Protein AF-A0A966BZR9-F1 (afdb_monomer_lite)

pLDDT: mean 93.59, std 5.12, range [43.09, 98.56]

Sequence (406 aa):
MFLTDWMAITSVLLLAAAILPGTLVFLMLTNKLAVSEGGARYIYGNAFWVGIASLALALYTLILAIGEGPSHYFSVPFVVSVVLYGAVLVWGFFMHTKLMFQPVRKPRYLDTAQALKRFGGDEEVVGVIDAAGKPWAYIARLSRRPHVVYQPEGKNPFIMTHCILAHSSMAFAMDDRFNQPDITITAALANNMVFYDKNTQCSVIQMHNRSLDKSMPLTTLPTVTMSLAAWAKLYPDSKVWYRDISWRDVFYLKMLARADVIDPKSSVIVYPLQNGLDERLGMKSNVMGVKIGDSSMTYPASLFTDHDIRVINDAVDDVPIALVSASGGDFVQVYDRRVDGRTLTLEIADQGNLRDAETGSTWSITGMATAGELAGRQLEAVPHYNKIFWYVWSDFNPGSPIYSGE

Secondary structure (DSSP, 8-state):
--HHHHHHHHHHHHHHHHHGGGBHHHHHHTHHHHHSHHHHHIIIIIHHHHHHHHHHHHHHHHHHHHHH-HHHHSSHHHHHHHHHHHHHHHHHHHHBHHHHT--BSS-EEEEHHHHHHHH-TT-EEEEEE-TTS-EEEEEHHHHTTTSEEEE-SSSS-EEEEEETTTTEEEEEE--GGGSS--EEEEEEETTEEEEEETTTTEEEEGGGTEETTSS-B--EEPEEEEEHHHHHHH-TT-EEEE-PPPHHHHHHHHHHHHTTTT-TT----SS--SS---TTS-TT-EEEEEEETTEEEEEEGGGSSSSSEEEEEEEETTEEEEEEEETTTTEEEEEE-EETTEE--EEE-GGG-EEETTT--EE-TTSBEEESTTTT-BPEEPPEEEEEEHHHHHHHSTT--B----

Radius of gyration: 25.07 Å; chains: 1; bounding box: 65×44×78 Å

Structure (mmCIF, N/CA/C/O backbone):
data_AF-A0A966BZR9-F1
#
_entry.id   AF-A0A966BZR9-F1
#
loop_
_atom_site.group_PDB
_atom_site.id
_atom_site.type_symbol
_atom_site.label_atom_id
_atom_site.label_alt_id
_atom_site.label_comp_id
_atom_site.label_asym_id
_atom_site.label_entity_id
_atom_site.label_seq_id
_atom_site.pdbx_PDB_ins_code
_atom_site.Cartn_x
_atom_site.Cartn_y
_atom_site.Cartn_z
_atom_site.occupancy
_atom_site.B_iso_or_equiv
_atom_site.auth_seq_id
_atom_site.auth_comp_id
_atom_site.auth_asym_id
_atom_site.auth_atom_id
_atom_site.pdbx_PDB_model_num
ATOM 1 N N . MET A 1 1 ? 26.523 8.763 -43.720 1.00 73.69 1 MET A N 1
ATOM 2 C CA . MET A 1 1 ? 25.935 7.928 -42.658 1.00 73.69 1 MET A CA 1
ATOM 3 C C . MET A 1 1 ? 25.657 6.569 -43.260 1.00 73.69 1 MET A C 1
ATOM 5 O O . MET A 1 1 ? 25.029 6.516 -44.314 1.00 73.69 1 MET A O 1
ATOM 9 N N . PHE A 1 2 ? 26.223 5.522 -42.675 1.00 91.88 2 PHE A N 1
ATOM 10 C CA . PHE A 1 2 ? 26.148 4.148 -43.165 1.00 91.88 2 PHE A CA 1
ATOM 11 C C . PHE A 1 2 ? 24.837 3.475 -42.741 1.00 91.88 2 PHE A C 1
ATOM 13 O O . PHE A 1 2 ? 24.116 3.974 -41.877 1.00 91.88 2 PHE A O 1
ATOM 20 N N . LEU A 1 3 ? 24.525 2.320 -43.332 1.00 93.00 3 LEU A N 1
ATOM 21 C CA . LEU A 1 3 ? 23.393 1.501 -42.891 1.00 93.00 3 LEU A CA 1
ATOM 22 C C . LEU A 1 3 ? 23.564 1.064 -41.423 1.00 93.00 3 LEU A C 1
ATOM 24 O O . LEU A 1 3 ? 22.616 1.138 -40.642 1.00 93.00 3 LEU A O 1
ATOM 28 N N . THR A 1 4 ? 24.789 0.700 -41.032 1.00 93.75 4 THR A N 1
ATOM 29 C CA . THR A 1 4 ? 25.166 0.345 -39.654 1.00 93.75 4 THR A CA 1
ATOM 30 C C . THR A 1 4 ? 24.901 1.474 -38.655 1.00 93.75 4 THR A C 1
ATOM 32 O O . THR A 1 4 ? 24.456 1.204 -37.542 1.00 93.75 4 THR A O 1
ATOM 35 N N . ASP A 1 5 ? 25.081 2.737 -39.056 1.00 94.81 5 ASP A N 1
ATOM 36 C CA . ASP A 1 5 ? 24.771 3.900 -38.215 1.00 94.81 5 ASP A CA 1
ATOM 37 C C . ASP A 1 5 ? 23.272 3.960 -37.891 1.00 94.81 5 ASP A C 1
ATOM 39 O O . ASP A 1 5 ? 22.878 4.084 -36.731 1.00 94.81 5 ASP A O 1
ATOM 43 N N . TRP A 1 6 ? 22.418 3.830 -38.911 1.00 97.50 6 TRP A N 1
ATOM 44 C CA . TRP A 1 6 ? 20.964 3.855 -38.741 1.00 97.50 6 TRP A CA 1
ATOM 45 C C . TRP A 1 6 ? 20.455 2.679 -37.910 1.00 97.50 6 TRP A C 1
ATOM 47 O O . TRP A 1 6 ? 19.565 2.852 -37.074 1.00 97.50 6 TRP A O 1
ATOM 57 N N . MET A 1 7 ? 21.024 1.491 -38.106 1.00 97.62 7 MET A N 1
ATOM 58 C CA . MET A 1 7 ? 20.670 0.308 -37.324 1.00 97.62 7 MET A CA 1
ATOM 59 C C . MET A 1 7 ? 21.081 0.459 -35.853 1.00 97.62 7 MET A C 1
ATOM 61 O O . MET A 1 7 ? 20.290 0.136 -34.965 1.00 97.62 7 MET A O 1
ATOM 65 N N . ALA A 1 8 ? 22.262 1.029 -35.581 1.00 97.31 8 ALA A N 1
ATOM 66 C CA . ALA A 1 8 ? 22.723 1.297 -34.222 1.00 97.31 8 ALA A CA 1
ATOM 67 C C . ALA A 1 8 ? 21.814 2.320 -33.523 1.00 97.31 8 ALA A C 1
ATOM 69 O O . ALA A 1 8 ? 21.329 2.048 -32.423 1.00 97.31 8 ALA A O 1
ATOM 70 N N . ILE A 1 9 ? 21.481 3.430 -34.190 1.00 98.12 9 ILE A N 1
ATOM 71 C CA . ILE A 1 9 ? 20.526 4.428 -33.679 1.00 98.12 9 ILE A CA 1
ATOM 72 C C . ILE A 1 9 ? 19.174 3.767 -33.382 1.00 98.12 9 ILE A C 1
ATOM 74 O O . ILE A 1 9 ? 18.611 3.945 -32.303 1.00 98.12 9 ILE A O 1
ATOM 78 N N . THR A 1 10 ? 18.671 2.953 -34.311 1.00 98.31 10 THR A N 1
ATOM 79 C CA . THR A 1 10 ? 17.388 2.255 -34.152 1.00 98.31 10 THR A CA 1
ATOM 80 C C . THR A 1 10 ? 17.406 1.309 -32.954 1.00 98.31 10 THR A C 1
ATOM 82 O O . THR A 1 10 ? 16.451 1.298 -32.180 1.00 98.31 10 THR A O 1
ATOM 85 N N . SER A 1 11 ? 18.498 0.568 -32.730 1.00 98.44 11 SER A N 1
ATOM 86 C CA . SER A 1 11 ? 18.617 -0.280 -31.536 1.00 98.44 11 SER A CA 1
ATOM 87 C C . SER A 1 11 ? 18.575 0.533 -30.240 1.00 98.44 11 SER A C 1
ATOM 89 O O . SER A 1 11 ? 17.907 0.131 -29.295 1.00 98.44 11 SER A O 1
ATOM 91 N N . VAL A 1 12 ? 19.193 1.717 -30.195 1.00 98.56 12 VAL A N 1
ATOM 92 C CA . VAL A 1 12 ? 19.136 2.586 -29.009 1.00 98.56 12 VAL A CA 1
ATOM 93 C C . VAL A 1 12 ? 17.712 3.071 -28.759 1.00 98.56 12 VAL A C 1
ATOM 95 O O . VAL A 1 12 ? 17.255 3.057 -27.618 1.00 98.56 12 VAL A O 1
ATOM 98 N N . LEU A 1 13 ? 16.992 3.470 -29.809 1.00 98.44 13 LEU A N 1
ATOM 99 C CA . LEU A 1 13 ? 15.605 3.922 -29.691 1.00 98.44 13 LEU A CA 1
ATOM 100 C C . LEU A 1 13 ? 14.680 2.801 -29.201 1.00 98.44 13 LEU A C 1
ATOM 102 O O . LEU A 1 13 ? 13.853 3.036 -28.320 1.00 98.44 13 LEU A O 1
ATOM 106 N N . LEU A 1 14 ? 14.852 1.578 -29.712 1.00 98.44 14 LEU A N 1
ATOM 107 C CA . LEU A 1 14 ? 14.110 0.408 -29.236 1.00 98.44 14 LEU A CA 1
ATOM 108 C C . LEU A 1 14 ? 14.440 0.095 -27.772 1.00 98.44 14 LEU A C 1
ATOM 110 O O . LEU A 1 14 ? 13.527 -0.128 -26.976 1.00 98.44 14 LEU A O 1
ATOM 114 N N . LEU A 1 15 ? 15.718 0.146 -27.383 1.00 98.50 15 LEU A N 1
ATOM 115 C CA . LEU A 1 15 ? 16.114 -0.035 -25.988 1.00 98.50 15 LEU A CA 1
ATOM 116 C C . LEU A 1 15 ? 15.484 1.026 -25.080 1.00 98.50 15 LEU A C 1
ATOM 118 O O . LEU A 1 15 ? 14.970 0.707 -24.007 1.00 98.50 15 LEU A O 1
ATOM 122 N N . ALA A 1 16 ? 15.517 2.288 -25.505 1.00 98.00 16 ALA A N 1
ATOM 123 C CA . ALA A 1 16 ? 14.932 3.396 -24.767 1.00 98.00 16 ALA A CA 1
ATOM 124 C C . ALA A 1 16 ? 13.419 3.196 -24.587 1.00 98.00 16 ALA A C 1
ATOM 126 O O . ALA A 1 16 ? 12.921 3.331 -23.470 1.00 98.00 16 ALA A O 1
ATOM 127 N N . ALA A 1 17 ? 12.708 2.785 -25.641 1.00 97.31 17 ALA A N 1
ATOM 128 C CA . ALA A 1 17 ? 11.284 2.460 -25.590 1.00 97.31 17 ALA A CA 1
ATOM 129 C C . ALA A 1 17 ? 10.967 1.244 -24.698 1.00 97.31 17 ALA A C 1
ATOM 131 O O . ALA A 1 17 ? 9.864 1.157 -24.156 1.00 97.31 17 ALA A O 1
ATOM 132 N N . ALA A 1 18 ? 11.915 0.319 -24.533 1.00 97.25 18 ALA A N 1
ATOM 133 C CA . ALA A 1 18 ? 11.782 -0.840 -23.656 1.00 97.25 18 ALA A CA 1
ATOM 134 C C . ALA A 1 18 ? 12.046 -0.512 -22.175 1.00 97.25 18 ALA A C 1
ATOM 136 O O . ALA A 1 18 ? 11.388 -1.056 -21.294 1.00 97.25 18 ALA A O 1
ATOM 137 N N . ILE A 1 19 ? 13.018 0.356 -21.879 1.00 96.81 19 ILE A N 1
ATOM 138 C CA . ILE A 1 19 ? 13.503 0.569 -20.507 1.00 96.81 19 ILE A CA 1
ATOM 139 C C . ILE A 1 19 ? 12.925 1.830 -19.876 1.00 96.81 19 ILE A C 1
ATOM 141 O O . ILE A 1 19 ? 12.446 1.775 -18.743 1.00 96.81 19 ILE A O 1
ATOM 145 N N . LEU A 1 20 ? 12.993 2.969 -20.572 1.00 95.88 20 LEU A N 1
ATOM 146 C CA . LEU A 1 20 ? 12.706 4.273 -19.972 1.00 95.88 20 LEU A CA 1
ATOM 147 C C . LEU A 1 20 ? 11.290 4.368 -19.392 1.00 95.88 20 LEU A C 1
ATOM 149 O O . LEU A 1 20 ? 11.193 4.831 -18.254 1.00 95.88 20 LEU A O 1
ATOM 153 N N . PRO A 1 21 ? 10.224 3.864 -20.052 1.00 95.12 21 PRO A N 1
ATOM 154 C CA . PRO A 1 21 ? 8.865 3.929 -19.512 1.00 95.12 21 PRO A CA 1
ATOM 155 C C . PRO A 1 21 ? 8.686 3.278 -18.133 1.00 95.12 21 PRO A C 1
ATOM 157 O O . PRO A 1 21 ? 7.808 3.690 -17.386 1.00 95.12 21 PRO A O 1
ATOM 160 N N . GLY A 1 22 ? 9.516 2.293 -17.769 1.00 93.31 22 GLY A N 1
ATOM 161 C CA . GLY A 1 22 ? 9.487 1.636 -16.456 1.00 93.31 22 GLY A CA 1
ATOM 162 C C . GLY A 1 22 ? 10.409 2.259 -15.402 1.00 93.31 22 GLY A C 1
ATOM 163 O O . GLY A 1 22 ? 10.559 1.703 -14.309 1.00 93.31 22 GLY A O 1
ATOM 164 N N . THR A 1 23 ? 11.067 3.381 -15.712 1.00 94.56 23 THR A N 1
ATOM 165 C CA . THR A 1 23 ? 11.974 4.074 -14.784 1.00 94.56 23 THR A CA 1
ATOM 166 C C . THR A 1 23 ? 11.269 5.159 -13.986 1.00 94.56 23 THR A C 1
ATOM 168 O O . THR A 1 23 ? 10.397 5.852 -14.501 1.00 94.56 23 THR A O 1
ATOM 171 N N . LEU A 1 24 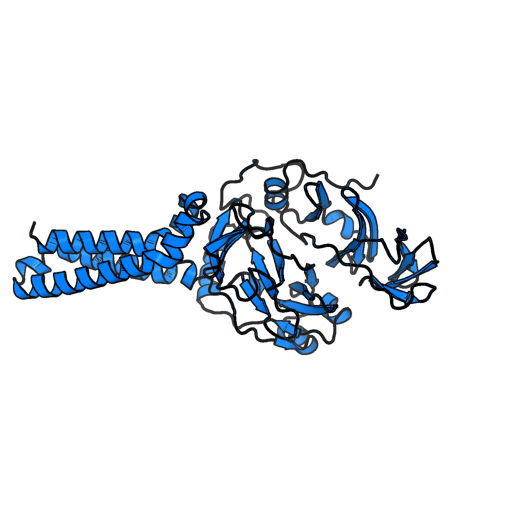? 11.665 5.327 -12.722 1.00 89.50 24 LEU A N 1
ATOM 172 C CA . LEU A 1 24 ? 10.970 6.187 -11.760 1.00 89.50 24 LEU A CA 1
ATOM 173 C C . LEU A 1 24 ? 10.705 7.612 -12.281 1.00 89.50 24 LEU A C 1
ATOM 175 O O . LEU A 1 24 ? 9.591 8.106 -12.155 1.00 89.50 24 LEU A O 1
ATOM 179 N N . VAL A 1 25 ? 11.694 8.249 -12.918 1.00 86.50 25 VAL A N 1
ATOM 180 C CA . VAL A 1 25 ? 11.558 9.615 -13.462 1.00 86.50 25 VAL A CA 1
ATOM 181 C C . VAL A 1 25 ? 10.505 9.680 -14.571 1.00 86.50 25 VAL A C 1
ATOM 183 O O . VAL A 1 25 ? 9.658 10.569 -14.574 1.00 86.50 25 VAL A O 1
ATOM 186 N N . PHE A 1 26 ? 10.515 8.721 -15.495 1.00 90.50 26 PHE A N 1
ATOM 187 C CA . PHE A 1 26 ? 9.533 8.671 -16.579 1.00 90.50 26 PHE A CA 1
ATOM 188 C C . PHE A 1 26 ? 8.139 8.338 -16.061 1.00 90.50 26 PHE A C 1
ATOM 190 O O . PHE A 1 26 ? 7.163 8.907 -16.542 1.00 90.50 26 PHE A O 1
ATOM 197 N N . LEU A 1 27 ? 8.033 7.469 -15.058 1.00 89.75 27 LEU A N 1
ATOM 198 C CA . LEU A 1 27 ? 6.763 7.129 -14.423 1.00 89.75 27 LEU A CA 1
ATOM 199 C C . LEU A 1 27 ? 6.139 8.329 -13.711 1.00 89.75 27 LEU A C 1
ATOM 201 O O . LEU A 1 27 ? 4.923 8.473 -13.742 1.00 89.75 27 LEU A O 1
ATOM 205 N N . MET A 1 28 ? 6.942 9.224 -13.130 1.00 86.00 28 MET A N 1
ATOM 206 C CA . MET A 1 28 ? 6.432 10.483 -12.573 1.00 86.00 28 MET A CA 1
ATOM 207 C C . MET A 1 28 ? 5.795 11.365 -13.655 1.00 86.00 28 MET A C 1
ATOM 209 O O . MET A 1 28 ? 4.711 11.905 -13.442 1.00 86.00 28 MET A O 1
ATOM 213 N N . LEU A 1 29 ? 6.425 11.452 -14.831 1.00 87.56 29 LEU A N 1
ATOM 214 C CA . LEU A 1 29 ? 5.946 12.250 -15.967 1.00 87.56 29 LEU A CA 1
ATOM 215 C C . LEU A 1 29 ? 4.766 11.605 -16.710 1.00 87.56 29 LEU A C 1
ATOM 217 O O . LEU A 1 29 ? 3.921 12.300 -17.264 1.00 87.56 29 LEU A O 1
ATOM 221 N N . THR A 1 30 ? 4.708 10.273 -16.731 1.00 88.94 30 THR A N 1
ATOM 222 C CA . THR A 1 30 ? 3.741 9.484 -17.512 1.00 88.94 30 THR A CA 1
ATOM 223 C C . THR A 1 30 ? 2.781 8.691 -16.628 1.00 88.94 30 THR A C 1
ATOM 225 O O . THR A 1 30 ? 2.202 7.703 -17.078 1.00 88.94 30 THR A O 1
ATOM 228 N N . ASN A 1 31 ? 2.581 9.123 -15.378 1.00 87.44 31 ASN A N 1
ATOM 229 C CA . ASN A 1 31 ? 1.860 8.360 -14.355 1.00 87.44 31 ASN A CA 1
ATOM 230 C C . ASN A 1 31 ? 0.500 7.831 -14.845 1.00 87.44 31 ASN A C 1
ATOM 232 O O . ASN A 1 31 ? 0.255 6.637 -14.732 1.00 87.44 31 ASN A O 1
ATOM 236 N N . LYS A 1 32 ? -0.324 8.656 -15.506 1.00 88.19 32 LYS A N 1
ATOM 237 C CA . LYS A 1 32 ? -1.636 8.271 -16.054 1.00 88.19 32 LYS A CA 1
ATOM 238 C C . LYS A 1 32 ? -1.541 7.129 -17.068 1.00 88.19 32 LYS A C 1
ATOM 240 O O . LYS A 1 32 ? -2.373 6.227 -17.058 1.00 88.19 32 LYS A O 1
ATOM 245 N N . LEU A 1 33 ? -0.517 7.144 -17.923 1.00 89.56 33 LEU A N 1
ATOM 246 C CA . LEU A 1 33 ? -0.269 6.059 -18.873 1.00 89.56 33 LEU A CA 1
ATOM 247 C C . LEU A 1 33 ? 0.217 4.814 -18.135 1.00 89.56 33 LEU A C 1
ATOM 249 O O . LEU A 1 33 ? -0.309 3.731 -18.364 1.00 89.56 33 LEU A O 1
ATOM 253 N N . ALA A 1 34 ? 1.168 4.966 -17.216 1.00 87.69 34 ALA A N 1
ATOM 254 C CA . ALA A 1 34 ? 1.756 3.854 -16.480 1.00 87.69 34 ALA A CA 1
ATOM 255 C C . ALA A 1 34 ? 0.762 3.111 -15.573 1.00 87.69 34 ALA A C 1
ATOM 257 O O . ALA A 1 34 ? 0.911 1.907 -15.372 1.00 87.69 34 ALA A O 1
ATOM 258 N N . VAL A 1 35 ? -0.243 3.810 -15.034 1.00 88.38 35 VAL A N 1
ATOM 259 C CA . VAL A 1 35 ? -1.307 3.196 -14.223 1.00 88.38 35 VAL A CA 1
ATOM 260 C C . VAL A 1 35 ? -2.421 2.591 -15.074 1.00 88.38 35 VAL A C 1
ATOM 262 O O . VAL A 1 35 ? -3.107 1.690 -14.601 1.00 88.38 35 VAL A O 1
ATOM 265 N N . SER A 1 36 ? -2.595 3.029 -16.326 1.00 90.25 36 SER A N 1
ATOM 266 C CA . SER A 1 36 ? -3.554 2.403 -17.242 1.00 90.25 36 SER A CA 1
ATOM 267 C C . SER A 1 36 ? -3.176 0.946 -17.523 1.00 90.25 36 SER A C 1
ATOM 269 O O . SER A 1 36 ? -1.995 0.604 -17.571 1.00 90.25 36 SER A O 1
ATOM 271 N N . GLU A 1 37 ? -4.162 0.083 -17.765 1.00 86.50 37 GLU A N 1
ATOM 272 C CA . GLU A 1 37 ? -3.902 -1.331 -18.071 1.00 86.50 37 GLU A CA 1
ATOM 273 C C . GLU A 1 37 ? -3.033 -1.504 -19.317 1.00 86.50 37 GLU A C 1
ATOM 275 O O . GLU A 1 37 ? -2.110 -2.314 -19.322 1.00 86.50 37 GLU A O 1
ATOM 280 N N . GLY A 1 38 ? -3.293 -0.719 -20.368 1.00 90.50 38 GLY A N 1
ATOM 281 C CA . GLY A 1 38 ? -2.516 -0.763 -21.605 1.00 90.50 38 GLY A CA 1
ATOM 282 C C . GLY A 1 38 ? -1.058 -0.359 -21.388 1.00 90.50 38 GLY A C 1
ATOM 283 O O . GLY A 1 38 ? -0.150 -1.057 -21.842 1.00 90.50 38 GLY A O 1
ATOM 284 N N . GLY A 1 39 ? -0.823 0.730 -20.650 1.00 92.62 39 GLY A N 1
ATOM 285 C CA . GLY A 1 39 ? 0.531 1.175 -20.332 1.00 92.62 39 GLY A CA 1
ATOM 286 C C . GLY A 1 39 ? 1.259 0.210 -19.399 1.00 92.62 39 GLY A C 1
ATOM 287 O O . GLY A 1 39 ? 2.393 -0.163 -19.690 1.00 92.62 39 GLY A O 1
ATOM 288 N N . ALA A 1 40 ? 0.606 -0.283 -18.344 1.00 92.00 40 ALA A N 1
ATOM 289 C CA . ALA A 1 40 ? 1.186 -1.283 -17.450 1.00 92.00 40 ALA A CA 1
ATOM 290 C C . ALA A 1 40 ? 1.507 -2.597 -18.186 1.00 92.00 40 ALA A C 1
ATOM 292 O O . ALA A 1 40 ? 2.609 -3.129 -18.044 1.00 92.00 40 ALA A O 1
ATOM 293 N N . ARG A 1 41 ? 0.600 -3.088 -19.044 1.00 92.88 41 ARG A N 1
ATOM 294 C CA . ARG A 1 41 ? 0.816 -4.285 -19.877 1.00 92.88 41 ARG A CA 1
ATOM 295 C C . ARG A 1 41 ? 1.979 -4.094 -20.848 1.00 92.88 41 ARG A C 1
ATOM 297 O O . ARG A 1 41 ? 2.769 -5.018 -21.049 1.00 92.88 41 ARG A O 1
ATOM 304 N N . TYR A 1 42 ? 2.125 -2.900 -21.426 1.00 95.00 42 TYR A N 1
ATOM 305 C CA . TYR A 1 42 ? 3.295 -2.583 -22.237 1.00 95.00 42 TYR A CA 1
ATOM 306 C C . TYR A 1 42 ? 4.574 -2.618 -21.393 1.00 95.00 42 TYR A C 1
ATOM 308 O O . TYR A 1 42 ? 5.464 -3.408 -21.691 1.00 95.00 42 TYR A O 1
ATOM 316 N N . ILE A 1 43 ? 4.651 -1.836 -20.313 1.00 93.94 43 ILE A N 1
ATOM 317 C CA . ILE A 1 43 ? 5.863 -1.679 -19.491 1.00 93.94 43 ILE A CA 1
ATOM 318 C C . ILE A 1 43 ? 6.308 -3.011 -18.865 1.00 93.94 43 ILE A C 1
ATOM 320 O O . ILE A 1 43 ? 7.494 -3.338 -18.872 1.00 93.94 43 ILE A O 1
ATOM 324 N N . TYR A 1 44 ? 5.375 -3.793 -18.318 1.00 90.50 44 TYR A N 1
ATOM 325 C CA . TYR A 1 44 ? 5.688 -4.994 -17.531 1.00 90.50 44 TYR A CA 1
ATOM 326 C C . TYR A 1 44 ? 5.499 -6.315 -18.282 1.00 90.50 44 TYR A C 1
ATOM 328 O O . TYR A 1 44 ? 5.832 -7.367 -17.730 1.00 90.50 44 TYR A O 1
ATOM 336 N N . GLY A 1 45 ? 5.022 -6.257 -19.527 1.00 89.44 45 GLY A N 1
ATOM 337 C CA . GLY A 1 45 ? 4.888 -7.392 -20.438 1.00 89.44 45 GLY A CA 1
ATOM 338 C C . GLY A 1 45 ? 5.656 -7.170 -21.742 1.00 89.44 45 GLY A C 1
ATOM 339 O O . GLY A 1 45 ? 6.731 -7.737 -21.936 1.00 89.44 45 GLY A O 1
ATOM 340 N N . ASN A 1 46 ? 5.122 -6.336 -22.637 1.00 93.50 46 ASN A N 1
ATOM 341 C CA . ASN A 1 46 ? 5.605 -6.231 -24.025 1.00 93.50 46 ASN A CA 1
ATOM 342 C C . ASN A 1 46 ? 7.000 -5.604 -24.161 1.00 93.50 46 ASN A C 1
ATOM 344 O O . ASN A 1 46 ? 7.762 -5.992 -25.046 1.00 93.50 46 ASN A O 1
ATOM 348 N N . ALA A 1 47 ? 7.361 -4.667 -23.285 1.00 95.06 47 ALA A N 1
ATOM 349 C CA . ALA A 1 47 ? 8.638 -3.962 -23.315 1.00 95.06 47 ALA A CA 1
ATOM 350 C C . ALA A 1 47 ? 9.839 -4.914 -23.197 1.00 95.06 47 ALA A C 1
ATOM 352 O O . ALA A 1 47 ? 10.898 -4.650 -23.763 1.00 95.06 47 ALA A O 1
ATOM 353 N N . PHE A 1 48 ? 9.662 -6.069 -22.544 1.00 94.00 48 PHE A N 1
ATOM 354 C CA . PHE A 1 48 ? 10.673 -7.124 -22.520 1.00 94.00 48 PHE A CA 1
ATOM 355 C C . PHE A 1 48 ? 11.041 -7.591 -23.937 1.00 94.00 48 PHE A C 1
ATOM 357 O O . PHE A 1 48 ? 12.221 -7.643 -24.280 1.00 94.00 48 PHE A O 1
ATOM 364 N N . TRP A 1 49 ? 10.044 -7.861 -24.783 1.00 96.56 49 TRP A N 1
ATOM 365 C CA . TRP A 1 49 ? 10.258 -8.309 -26.161 1.00 96.56 49 TRP A CA 1
ATOM 366 C C . TRP A 1 49 ? 10.854 -7.216 -27.047 1.00 96.56 49 TRP A C 1
ATOM 368 O O . TRP A 1 49 ? 11.715 -7.510 -27.875 1.00 96.56 49 TRP A O 1
ATOM 378 N N . VAL A 1 50 ? 10.475 -5.953 -26.823 1.00 97.81 50 VAL A N 1
ATOM 379 C CA . VAL A 1 50 ? 11.113 -4.800 -27.481 1.00 97.81 50 VAL A CA 1
ATOM 380 C C . VAL A 1 50 ? 12.603 -4.734 -27.121 1.00 97.81 50 VAL A C 1
ATOM 382 O O . VAL A 1 50 ? 13.443 -4.538 -27.997 1.00 97.81 50 VAL A O 1
ATOM 385 N N . GLY A 1 51 ? 12.952 -4.985 -25.855 1.00 97.44 51 GLY A N 1
ATOM 386 C CA . GLY A 1 51 ? 14.341 -5.064 -25.397 1.00 97.44 51 GLY A CA 1
ATOM 387 C C . GLY A 1 51 ? 15.130 -6.216 -26.032 1.00 97.44 51 GLY A C 1
ATOM 388 O O . GLY A 1 51 ? 16.291 -6.034 -26.396 1.00 97.44 51 GLY A O 1
ATOM 389 N N . ILE A 1 52 ? 14.506 -7.382 -26.228 1.00 97.94 52 ILE A N 1
ATOM 390 C CA . ILE A 1 52 ? 15.131 -8.512 -26.938 1.00 97.94 52 ILE A CA 1
ATOM 391 C C . ILE A 1 52 ? 15.374 -8.169 -28.412 1.00 97.94 52 ILE A C 1
ATOM 393 O O . ILE A 1 52 ? 16.476 -8.395 -28.911 1.00 97.94 52 ILE A O 1
ATOM 397 N N . ALA A 1 53 ? 14.390 -7.579 -29.097 1.00 98.19 53 ALA A N 1
ATOM 398 C CA . ALA A 1 53 ? 14.542 -7.141 -30.485 1.00 98.19 53 ALA A CA 1
ATOM 399 C C . ALA A 1 53 ? 15.651 -6.084 -30.627 1.00 98.19 53 ALA A C 1
ATOM 401 O O . ALA A 1 53 ? 16.486 -6.172 -31.526 1.00 98.19 53 ALA A O 1
ATOM 402 N N . SER A 1 54 ? 15.705 -5.134 -29.689 1.00 98.50 54 SER A N 1
ATOM 403 C CA . SER A 1 54 ? 16.775 -4.144 -29.573 1.00 98.50 54 SER A CA 1
ATOM 404 C C . SER A 1 54 ? 18.155 -4.793 -29.447 1.00 98.50 54 SER A C 1
ATOM 406 O O . SER A 1 54 ? 19.076 -4.430 -30.177 1.00 98.50 54 SER A O 1
ATOM 408 N N . LEU A 1 55 ? 18.304 -5.769 -28.545 1.00 98.31 55 LEU A N 1
ATOM 409 C CA . LEU A 1 55 ? 19.573 -6.463 -28.325 1.00 98.31 55 LEU A CA 1
ATOM 410 C C . LEU A 1 55 ? 20.004 -7.257 -29.561 1.00 98.31 55 LEU A C 1
ATOM 412 O O . LEU A 1 55 ? 21.167 -7.187 -29.953 1.00 98.31 55 LEU A O 1
ATOM 416 N N . ALA A 1 56 ? 19.076 -7.978 -30.190 1.00 98.38 56 ALA A N 1
ATOM 417 C CA . ALA A 1 56 ? 19.351 -8.717 -31.416 1.00 98.38 56 ALA A CA 1
ATOM 418 C C . ALA A 1 56 ? 19.815 -7.776 -32.540 1.00 98.38 56 ALA A C 1
ATOM 420 O O . ALA A 1 56 ? 20.822 -8.053 -33.193 1.00 98.38 56 ALA A O 1
ATOM 421 N N . LEU A 1 57 ? 19.139 -6.633 -32.712 1.00 98.44 57 LEU A N 1
ATOM 422 C CA . LEU A 1 57 ? 19.529 -5.617 -33.686 1.00 98.44 57 LEU A CA 1
ATOM 423 C C . LEU A 1 57 ? 20.909 -5.030 -33.367 1.00 98.44 57 LEU A C 1
ATOM 425 O O . LEU A 1 57 ? 21.734 -4.923 -34.269 1.00 98.44 57 LEU A O 1
ATOM 429 N N . ALA A 1 58 ? 21.193 -4.696 -32.106 1.00 97.88 58 ALA A N 1
ATOM 430 C CA . ALA A 1 58 ? 22.488 -4.156 -31.693 1.00 97.88 58 ALA A CA 1
ATOM 431 C C . ALA A 1 58 ? 23.638 -5.142 -31.969 1.00 97.88 58 ALA A C 1
ATOM 433 O O . ALA A 1 58 ? 24.653 -4.759 -32.550 1.00 97.88 58 ALA A O 1
ATOM 434 N N . LEU A 1 59 ? 23.461 -6.421 -31.615 1.00 97.94 59 LEU A N 1
ATOM 435 C CA . LEU A 1 59 ? 24.458 -7.469 -31.857 1.00 97.94 59 LEU A CA 1
ATOM 436 C C . LEU A 1 59 ? 24.686 -7.703 -33.352 1.00 97.94 59 LEU A C 1
ATOM 438 O O . LEU A 1 59 ? 25.829 -7.778 -33.795 1.00 97.94 59 LEU A O 1
ATOM 442 N N . TYR A 1 60 ? 23.612 -7.770 -34.139 1.00 97.88 60 TYR A N 1
ATOM 443 C CA . TYR A 1 60 ? 23.715 -7.923 -35.587 1.00 97.88 60 TYR A CA 1
ATOM 444 C C . TYR A 1 60 ? 24.413 -6.720 -36.238 1.00 97.88 60 TYR A C 1
ATOM 446 O O . TYR A 1 60 ? 25.307 -6.892 -37.064 1.00 97.88 60 TYR A O 1
ATOM 454 N N . THR A 1 61 ? 24.074 -5.502 -35.806 1.00 97.19 61 THR A N 1
ATOM 455 C CA . THR A 1 61 ? 24.715 -4.268 -36.285 1.00 97.19 61 THR A CA 1
ATOM 456 C C . THR A 1 61 ? 26.207 -4.247 -35.965 1.00 97.19 61 THR A C 1
ATOM 458 O O . THR A 1 61 ? 27.005 -3.848 -36.809 1.00 97.19 61 THR A O 1
ATOM 461 N N . LEU A 1 62 ? 26.599 -4.706 -34.772 1.00 96.25 62 LEU A N 1
ATOM 462 C CA . LEU A 1 62 ? 28.003 -4.811 -34.380 1.00 96.25 62 LEU A CA 1
ATOM 463 C C . LEU A 1 62 ? 28.768 -5.790 -35.281 1.00 96.25 62 LEU A C 1
ATOM 465 O O . LEU A 1 62 ? 29.859 -5.462 -35.740 1.00 96.25 62 LEU A O 1
ATOM 469 N N . ILE A 1 63 ? 28.192 -6.962 -35.568 1.00 97.12 63 ILE A N 1
ATOM 470 C CA . ILE A 1 63 ? 28.800 -7.962 -36.460 1.00 97.12 63 ILE A CA 1
ATOM 471 C C . ILE A 1 63 ? 28.999 -7.384 -37.867 1.00 97.12 63 ILE A C 1
ATOM 473 O O . ILE A 1 63 ? 30.088 -7.512 -38.426 1.00 97.12 63 ILE A O 1
ATOM 477 N N . LEU A 1 64 ? 27.983 -6.710 -38.419 1.00 96.56 64 LEU A N 1
ATOM 478 C CA . LEU A 1 64 ? 28.081 -6.063 -39.731 1.00 96.56 64 LEU A CA 1
ATOM 479 C C . LEU A 1 64 ? 29.145 -4.966 -39.753 1.00 96.56 64 LEU A C 1
ATOM 481 O O . LEU A 1 64 ? 29.987 -4.958 -40.643 1.00 96.56 64 LEU A O 1
ATOM 485 N N . ALA A 1 65 ? 29.152 -4.077 -38.756 1.00 95.06 65 ALA A N 1
ATOM 486 C CA . ALA A 1 65 ? 30.117 -2.986 -38.699 1.00 95.06 65 ALA A CA 1
ATOM 487 C C . ALA A 1 65 ? 31.561 -3.506 -38.616 1.00 95.06 65 ALA A C 1
ATOM 489 O O . ALA A 1 65 ? 32.438 -2.970 -39.287 1.00 95.06 65 ALA A O 1
ATOM 490 N N . ILE A 1 66 ? 31.809 -4.577 -37.851 1.00 95.56 66 ILE A N 1
ATOM 491 C CA . ILE A 1 66 ? 33.123 -5.240 -37.797 1.00 95.56 66 ILE A CA 1
ATOM 492 C C . ILE A 1 66 ? 33.497 -5.830 -39.164 1.00 95.56 66 ILE A C 1
ATOM 494 O O . ILE A 1 66 ? 34.641 -5.683 -39.590 1.00 95.56 66 ILE A O 1
ATOM 498 N N . GLY A 1 67 ? 32.547 -6.471 -39.851 1.00 95.81 67 GLY A N 1
ATOM 499 C CA . GLY A 1 67 ? 32.765 -7.057 -41.176 1.00 95.81 67 GLY A CA 1
ATOM 500 C C . GLY A 1 67 ? 33.044 -6.026 -42.276 1.00 95.81 67 GLY A C 1
ATOM 501 O O . GLY A 1 67 ? 33.860 -6.285 -43.155 1.00 95.81 67 GLY A O 1
ATOM 502 N N . GLU A 1 68 ? 32.405 -4.855 -42.214 1.00 94.06 68 GLU A N 1
ATOM 503 C CA . GLU A 1 68 ? 32.596 -3.749 -43.169 1.00 94.06 68 GLU A CA 1
ATOM 504 C C . GLU A 1 68 ? 33.848 -2.902 -42.867 1.00 94.06 68 GLU A C 1
ATOM 506 O O . GLU A 1 68 ? 34.354 -2.193 -43.737 1.00 94.06 68 GLU A O 1
ATOM 511 N N . GLY A 1 69 ? 34.397 -3.021 -41.655 1.00 93.38 69 GLY A N 1
ATOM 512 C CA . GLY A 1 69 ? 35.698 -2.481 -41.276 1.00 93.38 69 GLY A CA 1
ATOM 513 C C . GLY A 1 69 ? 35.656 -1.197 -40.432 1.00 93.38 69 GLY A C 1
ATOM 514 O O . GLY A 1 69 ? 34.591 -0.696 -40.060 1.00 93.38 69 GLY A O 1
ATOM 515 N N . PRO A 1 70 ? 36.836 -0.634 -40.098 1.00 92.38 70 PRO A N 1
ATOM 516 C CA . PRO A 1 70 ? 36.977 0.422 -39.090 1.00 92.38 70 PRO A CA 1
ATOM 517 C C . PRO A 1 70 ? 36.151 1.686 -39.330 1.00 92.38 70 PRO A C 1
ATOM 519 O O . PRO A 1 70 ? 35.680 2.290 -38.370 1.00 92.38 70 PRO A O 1
ATOM 522 N N . SER A 1 71 ? 35.923 2.083 -40.584 1.00 91.88 71 SER A N 1
ATOM 523 C CA . SER A 1 71 ? 35.099 3.255 -40.914 1.00 91.88 71 SER A CA 1
ATOM 524 C C . SER A 1 71 ? 33.647 3.135 -40.438 1.00 91.88 71 SER A C 1
ATOM 526 O O . SER A 1 71 ? 33.004 4.164 -40.238 1.00 91.88 71 SER A O 1
ATOM 528 N N . HIS A 1 72 ? 33.139 1.915 -40.228 1.00 93.06 72 HIS A N 1
ATOM 529 C CA . HIS A 1 72 ? 31.756 1.663 -39.825 1.00 93.06 72 HIS A CA 1
ATOM 530 C C . HIS A 1 72 ? 31.589 1.650 -38.305 1.00 93.06 72 HIS A C 1
ATOM 532 O O . HIS A 1 72 ? 30.640 2.241 -37.801 1.00 93.06 72 HIS A O 1
ATOM 538 N N . TYR A 1 73 ? 32.510 1.031 -37.558 1.00 88.38 73 TYR A N 1
ATOM 539 C CA . TYR A 1 73 ? 32.412 0.974 -36.092 1.00 88.38 73 TYR A CA 1
ATOM 540 C C . TYR A 1 73 ? 33.145 2.113 -35.360 1.00 88.38 73 TYR A C 1
ATOM 542 O O . TYR A 1 73 ? 32.924 2.304 -34.166 1.00 88.38 73 TYR A O 1
ATOM 550 N N . PHE A 1 74 ? 33.978 2.901 -36.052 1.00 93.06 74 PHE A N 1
ATOM 551 C CA . PHE A 1 74 ? 34.497 4.185 -35.551 1.00 93.06 74 PHE A CA 1
ATOM 552 C C . PHE A 1 74 ? 33.755 5.400 -36.111 1.00 93.06 74 PHE A C 1
ATOM 554 O O . PHE A 1 74 ? 34.163 6.539 -35.865 1.00 93.06 74 PHE A O 1
ATOM 561 N N . SER A 1 75 ? 32.661 5.195 -36.849 1.00 95.00 75 SER A N 1
ATOM 562 C CA . SER A 1 75 ? 31.796 6.310 -37.214 1.00 95.00 75 SER A CA 1
ATOM 563 C C . SER A 1 75 ? 31.278 6.981 -35.931 1.00 95.00 75 SER A C 1
ATOM 565 O O . SER A 1 75 ? 30.958 6.324 -34.933 1.00 95.00 75 SER A O 1
ATOM 567 N N . VAL A 1 76 ? 31.188 8.312 -35.941 1.00 95.69 76 VAL A N 1
ATOM 568 C CA . VAL A 1 76 ? 30.664 9.061 -34.788 1.00 95.69 76 VAL A CA 1
ATOM 569 C C . VAL A 1 76 ? 29.251 8.585 -34.400 1.00 95.69 76 VAL A C 1
ATOM 571 O O . VAL A 1 76 ? 29.039 8.323 -33.215 1.00 95.69 76 VAL A O 1
ATOM 574 N N . PRO A 1 77 ? 28.291 8.403 -35.336 1.00 96.19 77 PRO A N 1
ATOM 575 C CA . PRO A 1 77 ? 26.948 7.939 -34.986 1.00 96.19 77 PRO A CA 1
ATOM 576 C C . PRO A 1 77 ? 26.924 6.553 -34.335 1.00 96.19 77 PRO A C 1
ATOM 578 O O . PRO A 1 77 ? 26.173 6.341 -33.380 1.00 96.19 77 PRO A O 1
ATOM 581 N N . PHE A 1 78 ? 27.750 5.618 -34.813 1.00 96.19 78 PHE A N 1
ATOM 582 C CA . PHE A 1 78 ? 27.831 4.276 -34.246 1.00 96.19 78 PHE A CA 1
ATOM 583 C C . PHE A 1 78 ? 28.378 4.314 -32.817 1.00 96.19 78 PHE A C 1
ATOM 585 O O . PHE A 1 78 ? 27.746 3.790 -31.899 1.00 96.19 78 PHE A O 1
ATOM 592 N N . VAL A 1 79 ? 29.508 4.997 -32.599 1.00 96.88 79 VAL A N 1
ATOM 593 C CA . VAL A 1 79 ? 30.134 5.107 -31.271 1.00 96.88 79 VAL A CA 1
ATOM 594 C C . VAL A 1 79 ? 29.190 5.783 -30.274 1.00 96.88 79 VAL A C 1
ATOM 596 O O . VAL A 1 79 ? 29.002 5.279 -29.166 1.00 96.88 79 VAL A O 1
ATOM 599 N N . VAL A 1 80 ? 28.539 6.881 -30.673 1.00 97.81 80 VAL A N 1
ATOM 600 C CA . VAL A 1 80 ? 27.530 7.558 -29.841 1.00 97.81 80 VAL A CA 1
ATOM 601 C C . VAL A 1 80 ? 26.382 6.609 -29.500 1.00 97.81 80 VAL A C 1
ATOM 603 O O . VAL A 1 80 ? 25.964 6.553 -28.345 1.00 97.81 80 VAL A O 1
ATOM 606 N N . SER A 1 81 ? 25.905 5.821 -30.466 1.00 97.94 81 SER A N 1
ATOM 607 C CA . SER A 1 81 ? 24.832 4.850 -30.234 1.00 97.94 81 SER A CA 1
ATOM 608 C C . SER A 1 81 ? 25.240 3.781 -29.220 1.00 97.94 81 SER A C 1
ATOM 610 O O . SER A 1 81 ? 24.480 3.502 -28.299 1.00 97.94 81 SER A O 1
ATOM 612 N N . VAL A 1 82 ? 26.457 3.237 -29.309 1.00 97.00 82 VAL A N 1
ATOM 613 C CA . VAL A 1 82 ? 26.974 2.263 -28.329 1.00 97.00 82 VAL A CA 1
ATOM 614 C C . VAL A 1 82 ? 27.030 2.865 -26.921 1.00 97.00 82 VAL A C 1
ATOM 616 O O . VAL A 1 82 ? 26.581 2.235 -25.960 1.00 97.00 82 VAL A O 1
ATOM 619 N N . VAL A 1 83 ? 27.527 4.100 -26.791 1.00 98.19 83 VAL A N 1
ATOM 620 C CA . VAL A 1 83 ? 27.585 4.808 -25.501 1.00 98.19 83 VAL A CA 1
ATOM 621 C C . VAL A 1 83 ? 26.183 5.034 -24.934 1.00 98.19 83 VAL A C 1
ATOM 623 O O . VAL A 1 83 ? 25.944 4.737 -23.763 1.00 98.19 83 VAL A O 1
ATOM 626 N N . LEU A 1 84 ? 25.238 5.507 -25.753 1.00 98.44 84 LEU A N 1
ATOM 627 C CA . LEU A 1 84 ? 23.852 5.723 -25.332 1.00 98.44 84 LEU A CA 1
ATOM 628 C C . LEU A 1 84 ? 23.155 4.413 -24.955 1.00 98.44 84 LEU A C 1
ATOM 630 O O . LEU A 1 84 ? 22.446 4.376 -23.952 1.00 98.44 84 LEU A O 1
ATOM 634 N N . TYR A 1 85 ? 23.394 3.329 -25.696 1.00 98.44 85 TYR A N 1
ATOM 635 C CA . TYR A 1 85 ? 22.872 2.002 -25.372 1.00 98.44 85 TYR A CA 1
ATOM 636 C C . TYR A 1 85 ? 23.319 1.574 -23.969 1.00 98.44 85 TYR A C 1
ATOM 638 O O . TYR A 1 85 ? 22.499 1.212 -23.123 1.00 98.44 85 TYR A O 1
ATOM 646 N N . GLY A 1 86 ? 24.622 1.697 -23.688 1.00 98.12 86 GLY A N 1
ATOM 647 C CA . GLY A 1 86 ? 25.187 1.437 -22.365 1.00 98.12 86 GLY A CA 1
ATOM 648 C C . GLY A 1 86 ? 24.595 2.343 -21.283 1.00 98.12 86 GLY A C 1
ATOM 649 O O . GLY A 1 86 ? 24.211 1.858 -20.219 1.00 98.12 86 GLY A O 1
ATOM 650 N N . ALA A 1 87 ? 24.451 3.640 -21.559 1.00 98.19 87 ALA A N 1
ATOM 651 C CA . ALA A 1 87 ? 23.874 4.600 -20.621 1.00 98.19 87 ALA A CA 1
ATOM 652 C C . ALA A 1 87 ? 22.418 4.261 -20.256 1.00 98.19 87 ALA A C 1
ATOM 654 O O . ALA A 1 87 ? 22.064 4.300 -19.078 1.00 98.19 87 ALA A O 1
ATOM 655 N N . VAL A 1 88 ? 21.589 3.868 -21.231 1.00 98.12 88 VAL A N 1
ATOM 656 C CA . VAL A 1 88 ? 20.194 3.455 -20.995 1.00 98.12 88 VAL A CA 1
ATOM 657 C C . VAL A 1 88 ? 20.131 2.171 -20.162 1.00 98.12 88 VAL A C 1
ATOM 659 O O . VAL A 1 88 ? 19.315 2.090 -19.243 1.00 98.12 88 VAL A O 1
ATOM 662 N N . LEU A 1 89 ? 21.008 1.190 -20.414 1.00 97.50 89 LEU A N 1
ATOM 663 C CA . LEU A 1 89 ? 21.096 -0.025 -19.592 1.00 97.50 89 LEU A CA 1
ATOM 664 C C . LEU A 1 89 ? 21.480 0.289 -18.142 1.00 97.50 89 LEU A C 1
ATOM 666 O O . LEU A 1 89 ? 20.832 -0.195 -17.211 1.00 97.50 89 LEU A O 1
ATOM 670 N N . VAL A 1 90 ? 22.515 1.113 -17.948 1.00 96.88 90 VAL A N 1
ATOM 671 C CA . VAL A 1 90 ? 22.965 1.538 -16.616 1.00 96.88 90 VAL A CA 1
ATOM 672 C C . VAL A 1 90 ? 21.842 2.289 -15.906 1.00 96.88 90 VAL A C 1
ATOM 674 O O . VAL A 1 90 ? 21.490 1.942 -14.779 1.00 96.88 90 VAL A O 1
ATOM 677 N N . TRP A 1 91 ? 21.215 3.258 -16.573 1.00 95.75 91 TRP A N 1
ATOM 678 C CA . TRP A 1 91 ? 20.081 3.998 -16.026 1.00 95.75 91 TRP A CA 1
ATOM 679 C C . TRP A 1 91 ? 18.930 3.070 -15.623 1.00 95.75 91 TRP A C 1
ATOM 681 O O . TRP A 1 91 ? 18.452 3.136 -14.490 1.00 95.75 91 TRP A O 1
ATOM 691 N N . GLY A 1 92 ? 18.533 2.147 -16.504 1.00 95.56 92 GLY A N 1
ATOM 692 C CA . GLY A 1 92 ? 17.505 1.146 -16.229 1.00 95.56 92 GLY A CA 1
ATOM 693 C C . GLY A 1 92 ? 17.829 0.280 -15.013 1.00 95.56 92 GLY A C 1
ATOM 694 O O . GLY A 1 92 ? 16.976 0.075 -14.152 1.00 95.56 92 GLY A O 1
ATOM 695 N N . PHE A 1 93 ? 19.076 -0.171 -14.870 1.00 93.75 93 PHE A N 1
ATOM 696 C CA . PHE A 1 93 ? 19.496 -0.970 -13.719 1.00 93.75 93 PHE A CA 1
ATOM 697 C C . PHE A 1 93 ? 19.304 -0.244 -12.376 1.00 93.75 93 PHE A C 1
ATOM 699 O O . PHE A 1 93 ? 18.939 -0.874 -11.373 1.00 93.75 93 PHE A O 1
ATOM 706 N N . PHE A 1 94 ? 19.543 1.068 -12.334 1.00 91.38 94 PHE A N 1
ATOM 707 C CA . PHE A 1 94 ? 19.375 1.866 -11.118 1.00 91.38 94 PHE A CA 1
ATOM 708 C C . PHE A 1 94 ? 17.929 2.317 -10.896 1.00 91.38 94 PHE A C 1
ATOM 710 O O . PHE A 1 94 ? 17.461 2.240 -9.761 1.00 91.38 94 PHE A O 1
ATOM 717 N N . MET A 1 95 ? 17.235 2.744 -11.954 1.00 93.62 95 MET A N 1
ATOM 718 C CA . MET A 1 95 ? 15.987 3.510 -11.857 1.00 93.62 95 MET A CA 1
ATOM 719 C C . MET A 1 95 ? 14.721 2.740 -12.243 1.00 93.62 95 MET A C 1
ATOM 721 O O . MET A 1 95 ? 13.622 3.258 -12.043 1.00 93.62 95 MET A O 1
ATOM 725 N N . HIS A 1 96 ? 14.822 1.530 -12.803 1.00 94.38 96 HIS A N 1
ATOM 726 C CA . HIS A 1 96 ? 13.638 0.762 -13.193 1.00 94.38 96 HIS A CA 1
ATOM 727 C C . HIS A 1 96 ? 12.907 0.197 -11.967 1.00 94.38 96 HIS A C 1
ATOM 729 O O . HIS A 1 96 ? 13.482 -0.536 -11.156 1.00 94.38 96 HIS A O 1
ATOM 735 N N . THR A 1 97 ? 11.603 0.460 -11.854 1.00 91.00 97 THR A N 1
ATOM 736 C CA . THR A 1 97 ? 10.810 0.142 -10.651 1.00 91.00 97 THR A CA 1
ATOM 737 C C . THR A 1 97 ? 10.731 -1.348 -10.351 1.00 91.00 97 THR A C 1
ATOM 739 O O . THR A 1 97 ? 10.895 -1.739 -9.202 1.00 91.00 97 THR A O 1
ATOM 742 N N . LYS A 1 98 ? 10.619 -2.197 -11.379 1.00 90.50 98 LYS A N 1
ATOM 743 C CA . LYS A 1 98 ? 10.736 -3.665 -11.262 1.00 90.50 98 LYS A CA 1
ATOM 744 C C . LYS A 1 98 ? 11.996 -4.138 -10.517 1.00 90.50 98 LYS A C 1
ATOM 746 O O . LYS A 1 98 ? 11.955 -5.174 -9.861 1.00 90.50 98 LYS A O 1
ATOM 751 N N . LEU A 1 99 ? 13.120 -3.424 -10.626 1.00 91.25 99 LEU A N 1
ATOM 752 C CA . LEU A 1 99 ? 14.366 -3.758 -9.920 1.00 91.25 99 LEU A CA 1
ATOM 753 C C . LEU A 1 99 ? 14.455 -3.058 -8.563 1.00 91.25 99 LEU A C 1
ATOM 755 O O . LEU A 1 99 ? 14.970 -3.622 -7.595 1.00 91.25 99 LEU A O 1
ATOM 759 N N . MET A 1 100 ? 13.954 -1.826 -8.483 1.00 90.38 100 MET A N 1
ATOM 760 C CA . MET A 1 100 ? 13.950 -1.062 -7.242 1.00 90.38 100 MET A CA 1
ATOM 761 C C . MET A 1 100 ? 13.001 -1.674 -6.211 1.00 90.38 100 MET A C 1
ATOM 763 O O . MET A 1 100 ? 13.414 -1.873 -5.077 1.00 90.38 100 MET A O 1
ATOM 767 N N . PHE A 1 101 ? 11.780 -2.042 -6.583 1.00 92.50 101 PHE A N 1
ATOM 768 C CA . PHE A 1 101 ? 10.695 -2.396 -5.663 1.00 92.50 101 PHE A CA 1
ATOM 769 C C . PHE A 1 101 ? 10.232 -3.843 -5.856 1.00 92.50 101 PHE A C 1
ATOM 771 O O . PHE A 1 101 ? 9.061 -4.111 -6.101 1.00 92.50 101 PHE A O 1
ATOM 778 N N . GLN A 1 102 ? 11.171 -4.791 -5.784 1.00 92.69 102 GLN A N 1
ATOM 779 C CA . GLN A 1 102 ? 10.870 -6.221 -5.906 1.00 92.69 102 GLN A CA 1
ATOM 780 C C . GLN A 1 102 ? 10.090 -6.733 -4.689 1.00 92.69 102 GLN A C 1
ATOM 782 O O . GLN A 1 102 ? 10.671 -6.763 -3.601 1.00 92.69 102 GLN A O 1
ATOM 787 N N . PRO A 1 103 ? 8.831 -7.184 -4.841 1.00 95.19 103 PRO A N 1
ATOM 788 C CA . PRO A 1 103 ? 8.043 -7.650 -3.705 1.00 95.19 103 PRO A CA 1
ATOM 789 C C . PRO A 1 103 ? 8.685 -8.833 -2.977 1.00 95.19 103 PRO A C 1
ATOM 791 O O . PRO A 1 103 ? 9.285 -9.717 -3.597 1.00 95.19 103 PRO A O 1
ATOM 794 N N . VAL A 1 104 ? 8.513 -8.895 -1.656 1.00 96.25 104 VAL A N 1
ATOM 795 C CA . VAL A 1 104 ? 8.996 -10.029 -0.858 1.00 96.25 104 VAL A CA 1
ATOM 796 C C . VAL A 1 104 ? 7.978 -11.160 -0.921 1.00 96.25 104 VAL A C 1
ATOM 798 O O . VAL A 1 104 ? 6.947 -11.098 -0.268 1.00 96.25 104 VAL A O 1
ATOM 801 N N . ARG A 1 105 ? 8.278 -12.213 -1.687 1.00 95.31 105 ARG A N 1
ATOM 802 C CA . ARG A 1 105 ? 7.395 -13.392 -1.827 1.00 95.31 105 ARG A CA 1
ATOM 803 C C . ARG A 1 105 ? 7.588 -14.462 -0.760 1.00 95.31 105 ARG A C 1
ATOM 805 O O . ARG A 1 105 ? 6.698 -15.263 -0.514 1.00 95.31 105 ARG A O 1
ATOM 812 N N . LYS A 1 106 ? 8.788 -14.513 -0.185 1.00 94.94 106 LYS A N 1
ATOM 813 C CA . LYS A 1 106 ? 9.184 -15.473 0.849 1.00 94.94 106 LYS A CA 1
ATOM 814 C C . LYS A 1 106 ? 9.563 -14.681 2.099 1.00 94.94 106 LYS A C 1
ATOM 816 O O . LYS A 1 106 ? 10.748 -14.379 2.277 1.00 94.94 106 LYS A O 1
ATOM 821 N N . PRO A 1 107 ? 8.567 -14.227 2.879 1.00 95.94 107 PRO A N 1
ATOM 822 C CA . PRO A 1 107 ? 8.810 -13.459 4.093 1.00 95.94 107 PRO A CA 1
ATOM 823 C C . PRO A 1 107 ? 9.607 -14.279 5.112 1.00 95.94 107 PRO A C 1
ATOM 825 O O . PRO A 1 107 ? 9.545 -15.507 5.134 1.00 95.94 107 PRO A O 1
ATOM 828 N N . ARG A 1 108 ? 10.367 -13.585 5.961 1.00 95.88 108 ARG A N 1
ATOM 829 C CA . ARG A 1 108 ? 11.005 -14.167 7.144 1.00 95.88 108 ARG A CA 1
ATOM 830 C C . ARG A 1 108 ? 10.442 -13.471 8.366 1.00 95.88 108 ARG A C 1
ATOM 832 O O . ARG A 1 108 ? 10.233 -12.258 8.333 1.00 95.88 108 ARG A O 1
ATOM 839 N N . TYR A 1 109 ? 10.238 -14.237 9.423 1.00 96.94 109 TYR A N 1
ATOM 840 C CA . TYR A 1 109 ? 9.627 -13.755 10.648 1.00 96.94 109 TYR A CA 1
ATOM 841 C C . TYR A 1 109 ? 10.551 -13.989 11.836 1.00 96.94 109 TYR A C 1
ATOM 843 O O . TYR A 1 109 ? 11.323 -14.947 11.854 1.00 96.94 109 TYR A O 1
ATOM 851 N N . LEU A 1 110 ? 10.450 -13.100 12.814 1.00 97.50 110 LEU A N 1
ATOM 852 C CA . LEU A 1 110 ? 10.912 -13.302 14.178 1.00 97.50 110 LEU A CA 1
ATOM 853 C C . LEU A 1 110 ? 9.696 -13.493 15.077 1.00 97.50 110 LEU A C 1
ATOM 855 O O . LEU A 1 110 ? 8.621 -12.966 14.785 1.00 97.50 110 LEU A O 1
ATOM 859 N N . ASP A 1 111 ? 9.894 -14.168 16.200 1.00 97.25 111 ASP A N 1
ATOM 860 C CA . ASP A 1 111 ? 8.952 -14.061 17.309 1.00 97.25 111 ASP A CA 1
ATOM 861 C C . ASP A 1 111 ? 9.008 -12.643 17.879 1.00 97.25 111 ASP A C 1
ATOM 863 O O . ASP A 1 111 ? 10.049 -11.971 17.838 1.00 97.25 111 ASP A O 1
ATOM 867 N N . THR A 1 112 ? 7.904 -12.189 18.460 1.00 97.19 112 THR A N 1
ATOM 868 C CA . THR A 1 112 ? 7.782 -10.802 18.916 1.00 97.19 112 THR A CA 1
ATOM 869 C C . THR A 1 112 ? 8.840 -10.408 19.956 1.00 97.19 112 THR A C 1
ATOM 871 O O . THR A 1 112 ? 9.433 -9.333 19.859 1.00 97.19 112 THR A O 1
ATOM 874 N N . ALA A 1 113 ? 9.192 -11.305 20.883 1.00 96.69 113 ALA A N 1
ATOM 875 C CA . ALA A 1 113 ? 10.266 -11.065 21.853 1.00 96.69 113 ALA A CA 1
ATOM 876 C C . ALA A 1 113 ? 11.647 -10.871 21.190 1.00 96.69 113 ALA A C 1
ATOM 878 O O . ALA A 1 113 ? 12.442 -10.024 21.608 1.00 96.69 113 ALA A O 1
ATOM 879 N N . GLN A 1 114 ? 11.940 -11.629 20.128 1.00 97.88 114 GLN A N 1
ATOM 880 C CA . GLN A 1 114 ? 13.189 -11.485 19.375 1.00 97.88 114 GLN A CA 1
ATOM 881 C C . GLN A 1 114 ? 13.206 -10.176 18.578 1.00 97.88 114 GLN A C 1
ATOM 883 O O . GLN A 1 114 ? 14.244 -9.515 18.498 1.00 97.88 114 GLN A O 1
ATOM 888 N N . ALA A 1 115 ? 12.059 -9.786 18.016 1.00 97.94 115 ALA A N 1
ATOM 889 C CA . ALA A 1 115 ? 11.907 -8.516 17.321 1.00 97.94 115 ALA A CA 1
ATOM 890 C C . ALA A 1 115 ? 12.142 -7.332 18.269 1.00 97.94 115 ALA A C 1
ATOM 892 O O . ALA A 1 115 ? 12.934 -6.453 17.932 1.00 97.94 115 ALA A O 1
ATOM 893 N N . LEU A 1 116 ? 11.557 -7.352 19.473 1.00 97.62 116 LEU A N 1
ATOM 894 C CA . LEU A 1 116 ? 11.778 -6.326 20.500 1.00 97.62 116 LEU A CA 1
ATOM 895 C C . LEU A 1 116 ? 13.260 -6.164 20.836 1.00 97.62 116 LEU A C 1
ATOM 897 O O . LEU A 1 116 ? 13.779 -5.050 20.848 1.00 97.62 116 LEU A O 1
ATOM 901 N N . LYS A 1 117 ? 13.970 -7.277 21.050 1.00 97.62 117 LYS A N 1
ATOM 902 C CA . LYS A 1 117 ? 15.411 -7.250 21.332 1.00 97.62 117 LYS A CA 1
ATOM 903 C C . LYS A 1 117 ? 16.224 -6.667 20.172 1.00 97.62 117 LYS A C 1
ATOM 905 O O . LYS A 1 117 ? 17.248 -6.031 20.402 1.00 97.62 117 LYS A O 1
ATOM 910 N N . ARG A 1 118 ? 15.811 -6.924 18.928 1.00 97.56 118 ARG A N 1
ATOM 911 C CA . ARG A 1 118 ? 16.548 -6.514 17.726 1.00 97.56 118 ARG A CA 1
ATOM 912 C C . ARG A 1 118 ? 16.286 -5.065 17.322 1.00 97.56 118 ARG A C 1
ATOM 914 O O . ARG A 1 118 ? 17.210 -4.415 16.839 1.00 97.56 118 ARG A O 1
ATOM 921 N N . PHE A 1 119 ? 15.048 -4.600 17.442 1.00 97.56 119 PHE A N 1
ATOM 922 C CA . PHE A 1 119 ? 14.606 -3.318 16.887 1.00 97.56 119 PHE A CA 1
ATOM 923 C C . PHE A 1 119 ? 14.260 -2.269 17.950 1.00 97.56 119 PHE A C 1
ATOM 925 O O . PHE A 1 119 ? 14.268 -1.084 17.638 1.00 97.56 119 PHE A O 1
ATOM 932 N N . GLY A 1 120 ? 14.041 -2.679 19.202 1.00 97.81 120 GLY A N 1
ATOM 933 C CA . GLY A 1 120 ? 13.596 -1.794 20.275 1.00 97.81 120 GLY A CA 1
ATOM 934 C C . GLY A 1 120 ? 12.075 -1.627 20.311 1.00 97.81 120 GLY A C 1
ATOM 935 O O . GLY A 1 120 ? 11.366 -2.011 19.384 1.00 97.81 120 GLY A O 1
ATOM 936 N N . GLY A 1 121 ? 11.575 -1.079 21.421 1.00 97.00 121 GLY A N 1
ATOM 937 C CA . GLY A 1 121 ? 10.139 -0.897 21.654 1.00 97.00 121 GLY A CA 1
ATOM 938 C C . GLY A 1 121 ? 9.496 0.171 20.769 1.00 97.00 121 GLY A C 1
ATOM 939 O O . GLY A 1 121 ? 8.371 -0.025 20.325 1.00 97.00 121 GLY A O 1
ATOM 940 N N . ASP A 1 122 ? 10.234 1.241 20.464 1.00 96.69 122 ASP A N 1
ATOM 941 C CA . ASP A 1 122 ? 9.747 2.398 19.694 1.00 96.69 122 ASP A CA 1
ATOM 942 C C . ASP A 1 122 ? 9.674 2.142 18.178 1.00 96.69 122 ASP A C 1
ATOM 944 O O . ASP A 1 122 ? 9.255 3.011 17.414 1.00 96.69 122 ASP A O 1
ATOM 948 N N . GLU A 1 123 ? 10.116 0.971 17.706 1.00 97.50 123 GLU A N 1
ATOM 949 C CA . GLU A 1 123 ? 10.035 0.618 16.288 1.00 97.50 123 GLU A CA 1
ATOM 950 C C . GLU A 1 123 ? 8.567 0.519 15.858 1.00 97.50 123 GLU A C 1
ATOM 952 O O . GLU A 1 123 ? 7.788 -0.222 16.448 1.00 97.50 123 GLU A O 1
ATOM 957 N N . GLU A 1 124 ? 8.192 1.232 14.799 1.00 96.50 124 GLU A N 1
ATOM 958 C CA . GLU A 1 124 ? 6.833 1.184 14.267 1.00 96.50 124 GLU A CA 1
ATOM 959 C C . GLU A 1 124 ? 6.586 -0.123 13.502 1.00 96.50 124 GLU A C 1
ATOM 961 O O . GLU A 1 124 ? 7.363 -0.532 12.626 1.00 96.50 124 GLU A O 1
ATOM 966 N N . VAL A 1 125 ? 5.454 -0.758 13.794 1.00 97.69 125 VAL A N 1
ATOM 967 C CA . VAL A 1 125 ? 4.968 -1.938 13.090 1.00 97.69 125 VAL A CA 1
ATOM 968 C C . VAL A 1 125 ? 3.592 -1.713 12.493 1.00 97.69 125 VAL A C 1
ATOM 970 O O . VAL A 1 125 ? 2.726 -1.063 13.073 1.00 97.69 125 VAL A O 1
ATOM 973 N N . VAL A 1 126 ? 3.393 -2.323 11.329 1.00 97.50 126 VAL A N 1
ATOM 974 C CA . VAL A 1 126 ? 2.081 -2.521 10.725 1.00 97.50 126 VAL A CA 1
ATOM 975 C C . VAL A 1 126 ? 1.591 -3.897 11.141 1.00 97.50 126 VAL A C 1
ATOM 977 O O . VAL A 1 126 ? 2.159 -4.909 10.735 1.00 97.50 126 VAL A O 1
ATOM 980 N N . GLY A 1 127 ? 0.551 -3.929 11.954 1.00 96.94 127 GLY A N 1
ATOM 981 C CA . GLY A 1 127 ? -0.199 -5.118 12.303 1.00 96.94 127 GLY A CA 1
ATOM 982 C C . GLY A 1 127 ? -1.281 -5.429 11.280 1.00 96.94 127 GLY A C 1
ATOM 983 O O . GLY A 1 127 ? -1.996 -4.532 10.839 1.00 96.94 127 GLY A O 1
ATOM 984 N N . VAL A 1 128 ? -1.424 -6.702 10.936 1.00 96.69 128 VAL A N 1
ATOM 985 C CA . VAL A 1 128 ? -2.513 -7.255 10.130 1.00 96.69 128 VAL A CA 1
ATOM 986 C C . VAL A 1 128 ? -3.111 -8.414 10.910 1.00 96.69 128 VAL A C 1
ATOM 988 O O . VAL A 1 128 ? -2.384 -9.320 11.325 1.00 96.69 128 VAL A O 1
ATOM 991 N N . ILE A 1 129 ? -4.424 -8.389 11.107 1.00 92.44 129 ILE A N 1
ATOM 992 C CA . ILE A 1 129 ? -5.167 -9.523 11.652 1.00 92.44 129 ILE A CA 1
ATOM 993 C C . ILE A 1 129 ? -5.776 -10.259 10.460 1.00 92.44 129 ILE A C 1
ATOM 995 O O . ILE A 1 129 ? -6.541 -9.668 9.700 1.00 92.44 129 ILE A O 1
ATOM 999 N N . ASP A 1 130 ? -5.375 -11.514 10.237 1.00 91.75 130 ASP A N 1
ATOM 1000 C CA . ASP A 1 130 ? -5.915 -12.288 9.116 1.00 91.75 130 ASP A CA 1
ATOM 1001 C C . ASP A 1 130 ? -7.376 -12.706 9.356 1.00 91.75 130 ASP A C 1
ATOM 1003 O O . ASP A 1 130 ? -7.919 -12.538 10.448 1.00 91.75 130 ASP A O 1
ATOM 1007 N N . ALA A 1 131 ? -8.025 -13.274 8.337 1.00 87.12 131 ALA A N 1
ATOM 1008 C CA . ALA A 1 131 ? -9.441 -13.644 8.408 1.00 87.12 131 ALA A CA 1
ATOM 1009 C C . ALA A 1 131 ? -9.780 -14.702 9.485 1.00 87.12 131 ALA A C 1
ATOM 1011 O O . ALA A 1 131 ? -10.951 -14.898 9.793 1.00 87.12 131 ALA A O 1
ATOM 1012 N N . ALA A 1 132 ? -8.788 -15.386 10.073 1.00 87.50 132 ALA A N 1
ATOM 1013 C CA . ALA A 1 132 ? -8.985 -16.289 11.213 1.00 87.50 132 ALA A CA 1
ATOM 1014 C C . ALA A 1 132 ? -8.659 -15.631 12.566 1.00 87.50 132 ALA A C 1
ATOM 1016 O O . ALA A 1 132 ? -8.604 -16.324 13.581 1.00 87.50 132 ALA A O 1
ATOM 1017 N N . GLY A 1 133 ? -8.409 -14.322 12.596 1.00 87.25 133 GLY A N 1
ATOM 1018 C CA . GLY A 1 133 ? -8.042 -13.599 13.809 1.00 87.25 133 GLY A CA 1
ATOM 1019 C C . GLY A 1 133 ? -6.566 -13.731 14.186 1.00 87.25 133 GLY A C 1
ATOM 1020 O O . GLY A 1 133 ? -6.184 -13.328 15.285 1.00 87.25 133 GLY A O 1
ATOM 1021 N N . LYS A 1 134 ? -5.708 -14.298 13.325 1.00 92.12 134 LYS A N 1
ATOM 1022 C CA . LYS A 1 134 ? -4.294 -14.486 13.667 1.00 92.12 134 LYS A CA 1
ATOM 1023 C C . LYS A 1 134 ? -3.485 -13.209 13.373 1.00 92.12 134 LYS A C 1
ATOM 1025 O O . LYS A 1 134 ? -3.540 -12.698 12.252 1.00 92.12 134 LYS A O 1
ATOM 1030 N N . PRO A 1 135 ? -2.696 -12.713 14.346 1.00 94.75 135 PRO A N 1
ATOM 1031 C CA . PRO A 1 135 ? -1.937 -11.475 14.208 1.00 94.75 135 PRO A CA 1
ATOM 1032 C C . PRO A 1 135 ? -0.591 -11.663 13.493 1.00 94.75 135 PRO A C 1
ATOM 1034 O O . PRO A 1 135 ? 0.183 -12.579 13.790 1.00 94.75 135 PRO A O 1
ATOM 1037 N N . TRP A 1 136 ? -0.275 -10.722 12.607 1.00 97.06 136 TRP A N 1
ATOM 1038 C CA . TRP A 1 136 ? 0.988 -10.617 11.879 1.00 97.06 136 TRP A CA 1
ATOM 1039 C C . TRP A 1 136 ? 1.493 -9.178 11.934 1.00 97.06 136 TRP A C 1
ATOM 1041 O O . TRP A 1 136 ? 0.768 -8.267 11.556 1.00 97.06 136 TRP A O 1
ATOM 1051 N N . ALA A 1 137 ? 2.738 -8.959 12.345 1.00 97.88 137 ALA A N 1
ATOM 1052 C CA . ALA A 1 137 ? 3.358 -7.636 12.321 1.00 97.88 137 ALA A CA 1
ATOM 1053 C C . ALA A 1 137 ? 4.410 -7.523 11.223 1.00 97.88 137 ALA A C 1
ATOM 1055 O O . ALA A 1 137 ? 5.058 -8.500 10.851 1.00 97.88 137 ALA A O 1
ATOM 1056 N N . TYR A 1 138 ? 4.628 -6.304 10.745 1.00 98.19 138 TYR A N 1
ATOM 1057 C CA . TYR A 1 138 ? 5.641 -5.972 9.753 1.00 98.19 138 TYR A CA 1
ATOM 1058 C C . TYR A 1 138 ? 6.370 -4.705 10.175 1.00 98.19 138 TYR A C 1
ATOM 1060 O O . TYR A 1 138 ? 5.731 -3.679 10.389 1.00 98.19 138 TYR A O 1
ATOM 1068 N N . ILE A 1 139 ? 7.704 -4.745 10.249 1.00 97.88 139 ILE A N 1
ATOM 1069 C CA . ILE A 1 139 ? 8.489 -3.540 10.548 1.00 97.88 139 ILE A CA 1
ATOM 1070 C C . ILE A 1 139 ? 8.233 -2.476 9.463 1.00 97.88 139 ILE A C 1
ATOM 1072 O O . ILE A 1 139 ? 8.591 -2.667 8.290 1.00 97.88 139 ILE A O 1
ATOM 1076 N N . ALA A 1 140 ? 7.628 -1.346 9.839 1.00 94.94 140 ALA A N 1
ATOM 1077 C CA . ALA A 1 140 ? 7.108 -0.355 8.896 1.00 94.94 140 ALA A CA 1
ATOM 1078 C C . ALA A 1 140 ? 8.233 0.266 8.056 1.00 94.94 140 ALA A C 1
ATOM 1080 O O . ALA A 1 140 ? 8.189 0.264 6.820 1.00 94.94 140 ALA A O 1
ATOM 1081 N N . ARG A 1 141 ? 9.339 0.678 8.696 1.00 93.44 141 ARG A N 1
ATOM 1082 C CA . ARG A 1 141 ? 10.483 1.269 7.975 1.00 93.44 141 ARG A CA 1
ATOM 1083 C C . ARG A 1 141 ? 11.136 0.307 6.981 1.00 93.44 141 ARG A C 1
ATOM 1085 O O . ARG A 1 141 ? 11.685 0.755 5.976 1.00 93.44 141 ARG A O 1
ATOM 1092 N N . LEU A 1 142 ? 11.089 -1.002 7.249 1.00 95.38 142 LEU A N 1
ATOM 1093 C CA . LEU A 1 142 ? 11.620 -2.034 6.353 1.00 95.38 142 LEU A CA 1
ATOM 1094 C C . LEU A 1 142 ? 10.649 -2.374 5.222 1.00 95.38 142 LEU A C 1
ATOM 1096 O O . LEU A 1 142 ? 11.077 -2.974 4.239 1.00 95.38 142 LEU A O 1
ATOM 1100 N N . SER A 1 143 ? 9.383 -1.972 5.349 1.00 93.25 143 SER A N 1
ATOM 1101 C CA . SER A 1 143 ? 8.327 -2.140 4.348 1.00 93.25 143 SER A CA 1
ATOM 1102 C C . SER A 1 143 ? 8.317 -1.004 3.320 1.00 93.25 143 SER A C 1
ATOM 1104 O O . SER A 1 143 ? 7.936 -1.233 2.175 1.00 93.25 143 SER A O 1
ATOM 1106 N N . ARG A 1 144 ? 8.856 0.182 3.664 1.00 91.00 144 ARG A N 1
ATOM 1107 C CA . ARG A 1 144 ? 9.070 1.339 2.755 1.00 91.00 144 ARG A CA 1
ATOM 1108 C C . ARG A 1 144 ? 9.735 0.989 1.425 1.00 91.00 144 ARG A C 1
ATOM 1110 O O . ARG A 1 144 ? 9.535 1.676 0.439 1.00 91.00 144 ARG A O 1
ATOM 1117 N N . ARG A 1 145 ? 10.541 -0.067 1.404 1.00 92.31 145 ARG A N 1
ATOM 1118 C CA . ARG A 1 145 ? 10.950 -0.802 0.207 1.00 92.31 145 ARG A CA 1
ATOM 1119 C C . ARG A 1 145 ? 10.927 -2.272 0.614 1.00 92.31 145 ARG A C 1
ATOM 1121 O O . ARG A 1 145 ? 11.545 -2.589 1.617 1.00 92.31 145 ARG A O 1
ATOM 1128 N N . PRO A 1 146 ? 10.259 -3.182 -0.098 1.00 92.12 146 PRO A N 1
ATOM 1129 C CA . PRO A 1 146 ? 9.789 -3.046 -1.472 1.00 92.12 146 PRO A CA 1
ATOM 1130 C C . PRO A 1 146 ? 8.329 -2.610 -1.634 1.00 92.12 146 PRO A C 1
ATOM 1132 O O . PRO A 1 146 ? 7.773 -2.821 -2.704 1.00 92.12 146 PRO A O 1
ATOM 1135 N N . HIS A 1 147 ? 7.707 -2.034 -0.605 1.00 94.19 147 HIS A N 1
ATOM 1136 C CA . HIS A 1 147 ? 6.284 -1.685 -0.539 1.00 94.19 147 HIS A CA 1
ATOM 1137 C C . HIS A 1 147 ? 5.308 -2.854 -0.458 1.00 94.19 147 HIS A C 1
ATOM 1139 O O . HIS A 1 147 ? 4.226 -2.651 0.071 1.00 94.19 147 HIS A O 1
ATOM 1145 N N . VAL A 1 148 ? 5.651 -4.048 -0.950 1.00 96.81 148 VAL A N 1
ATOM 1146 C CA . VAL A 1 148 ? 4.757 -5.219 -0.931 1.00 96.81 148 VAL A CA 1
ATOM 1147 C C . VAL A 1 148 ? 5.462 -6.430 -0.331 1.00 96.81 148 VAL A C 1
ATOM 1149 O O . VAL A 1 148 ? 6.530 -6.846 -0.796 1.00 96.81 148 VAL A O 1
ATOM 1152 N N . VAL A 1 149 ? 4.835 -7.024 0.678 1.00 97.69 149 VAL A N 1
ATOM 1153 C CA . VAL A 1 149 ? 5.265 -8.262 1.330 1.00 97.69 149 VAL A CA 1
ATOM 1154 C C . VAL A 1 149 ? 4.120 -9.263 1.253 1.00 97.69 149 VAL A C 1
ATOM 1156 O O . VAL A 1 149 ? 3.010 -8.973 1.680 1.00 97.69 149 VAL A O 1
ATOM 1159 N N . TYR A 1 150 ? 4.383 -10.439 0.699 1.00 97.81 150 TYR A N 1
ATOM 1160 C CA . TYR A 1 150 ? 3.423 -11.535 0.668 1.00 97.81 150 TYR A CA 1
ATOM 1161 C C . TYR A 1 150 ? 3.433 -12.243 2.015 1.00 97.81 150 TYR A C 1
ATOM 1163 O O . TYR A 1 150 ? 4.500 -12.456 2.590 1.00 97.81 150 TYR A O 1
ATOM 1171 N N . GLN A 1 151 ? 2.261 -12.682 2.446 1.00 97.06 151 GLN A N 1
ATOM 1172 C CA . GLN A 1 151 ? 2.046 -13.605 3.543 1.00 97.06 151 GLN A CA 1
ATOM 1173 C C . GLN A 1 151 ? 1.329 -14.826 2.947 1.00 97.06 151 GLN A C 1
ATOM 1175 O O . GLN A 1 151 ? 0.130 -14.780 2.697 1.00 97.06 151 GLN A O 1
ATOM 1180 N N . PRO A 1 152 ? 2.068 -15.893 2.600 1.00 95.06 152 PRO A N 1
ATOM 1181 C CA . PRO A 1 152 ? 1.468 -17.098 2.036 1.00 95.06 152 PRO A CA 1
ATOM 1182 C C . PRO A 1 152 ? 1.212 -18.193 3.087 1.00 95.06 152 PRO A C 1
ATOM 1184 O O . PRO A 1 152 ? 0.794 -19.288 2.721 1.00 95.06 152 PRO A O 1
ATOM 1187 N N . GLU A 1 153 ? 1.540 -17.975 4.370 1.00 90.88 153 GLU A N 1
ATOM 1188 C CA . GLU A 1 153 ? 1.437 -19.029 5.387 1.00 90.88 153 GLU A CA 1
ATOM 1189 C C . GLU A 1 153 ? 0.011 -19.156 5.937 1.00 90.88 153 GLU A C 1
ATOM 1191 O O . GLU A 1 153 ? -0.562 -18.192 6.438 1.00 90.88 153 GLU A O 1
ATOM 1196 N N . GLY A 1 154 ? -0.503 -20.384 5.998 1.00 86.50 154 GLY A N 1
ATOM 1197 C CA . GLY A 1 154 ? -1.808 -20.679 6.590 1.00 86.50 154 GLY A CA 1
ATOM 1198 C C . GLY A 1 154 ? -2.922 -20.762 5.550 1.00 86.50 154 GLY A C 1
ATOM 1199 O O . GLY A 1 154 ? -2.666 -20.968 4.368 1.00 86.50 154 GLY A O 1
ATOM 1200 N N . LYS A 1 155 ? -4.172 -20.678 6.015 1.00 90.88 155 LYS A N 1
ATOM 1201 C CA . LYS A 1 155 ? -5.369 -20.806 5.165 1.00 90.88 155 LYS A CA 1
ATOM 1202 C C . LYS A 1 155 ? -5.893 -19.467 4.635 1.00 90.88 155 LYS A C 1
ATOM 1204 O O . LYS A 1 155 ? -6.724 -19.482 3.740 1.00 90.88 155 LYS A O 1
ATOM 1209 N N . ASN A 1 156 ? -5.393 -18.349 5.166 1.00 94.50 156 ASN A N 1
ATOM 1210 C CA . ASN A 1 156 ? -5.843 -16.994 4.842 1.00 94.50 156 ASN A CA 1
ATOM 1211 C C . ASN A 1 156 ? -4.662 -16.153 4.332 1.00 94.50 156 ASN A C 1
ATOM 1213 O O . ASN A 1 156 ? -4.204 -15.260 5.046 1.00 94.50 156 ASN A O 1
ATOM 1217 N N . PRO A 1 157 ? -4.101 -16.477 3.154 1.00 96.75 157 PRO A N 1
ATOM 1218 C CA . PRO A 1 157 ? -2.983 -15.726 2.605 1.00 96.75 157 PRO A CA 1
ATOM 1219 C C . PRO A 1 157 ? -3.397 -14.294 2.258 1.00 96.75 157 PRO A C 1
ATOM 1221 O O . PRO A 1 157 ? -4.542 -14.024 1.889 1.00 96.75 157 PRO A O 1
ATOM 1224 N N . PHE A 1 158 ? -2.445 -13.373 2.336 1.00 97.69 158 PHE A N 1
ATOM 1225 C CA . PHE A 1 158 ? -2.660 -11.968 2.008 1.00 97.69 158 PHE A CA 1
ATOM 1226 C C . PHE A 1 158 ? -1.374 -11.298 1.524 1.00 97.69 158 PHE A C 1
ATOM 1228 O O . PHE A 1 158 ? -0.269 -11.831 1.645 1.00 97.69 158 PHE A O 1
ATOM 1235 N N . ILE A 1 159 ? -1.503 -10.083 1.002 1.00 97.69 159 ILE A N 1
ATOM 1236 C CA . ILE A 1 159 ? -0.376 -9.171 0.804 1.00 97.69 159 ILE A CA 1
ATOM 1237 C C . ILE A 1 159 ? -0.475 -8.014 1.793 1.00 97.69 159 ILE A C 1
ATOM 1239 O O . ILE A 1 159 ? -1.551 -7.464 2.004 1.00 97.69 159 ILE A O 1
ATOM 1243 N N . MET A 1 160 ? 0.648 -7.626 2.388 1.00 97.12 160 MET A N 1
ATOM 1244 C CA . MET A 1 160 ? 0.788 -6.376 3.129 1.00 97.12 160 MET A CA 1
ATOM 1245 C C . MET A 1 160 ? 1.460 -5.353 2.219 1.00 97.12 160 MET A C 1
ATOM 1247 O O . MET A 1 160 ? 2.478 -5.633 1.577 1.00 97.12 160 MET A O 1
ATOM 1251 N N . THR A 1 161 ? 0.871 -4.166 2.160 1.00 96.94 161 THR A N 1
ATOM 1252 C CA . THR A 1 161 ? 1.329 -3.047 1.347 1.00 96.94 161 THR A CA 1
ATOM 1253 C C . THR A 1 161 ? 1.639 -1.831 2.215 1.00 96.94 161 THR A C 1
ATOM 1255 O O . THR A 1 161 ? 0.896 -1.538 3.147 1.00 96.94 161 THR A O 1
ATOM 1258 N N . HIS A 1 162 ? 2.713 -1.102 1.907 1.00 95.50 162 HIS A N 1
ATOM 1259 C CA . HIS A 1 162 ? 3.095 0.115 2.625 1.00 95.50 162 HIS A CA 1
ATOM 1260 C C . HIS A 1 162 ? 3.612 1.195 1.667 1.00 95.50 162 HIS A C 1
ATOM 1262 O O . HIS A 1 162 ? 4.675 1.058 1.052 1.00 95.50 162 HIS A O 1
ATOM 1268 N N . CYS A 1 163 ? 2.878 2.301 1.559 1.00 93.75 163 CYS A N 1
ATOM 1269 C CA . CYS A 1 163 ? 3.229 3.452 0.737 1.00 93.75 163 CYS A CA 1
ATOM 1270 C C . CYS A 1 163 ? 3.890 4.543 1.586 1.00 93.75 163 CYS A C 1
ATOM 1272 O O . CYS A 1 163 ? 3.241 5.185 2.409 1.00 93.75 163 CYS A O 1
ATOM 1274 N N . ILE A 1 164 ? 5.176 4.801 1.326 1.00 91.06 164 ILE A N 1
ATOM 1275 C CA . ILE A 1 164 ? 5.956 5.823 2.042 1.00 91.06 164 ILE A CA 1
ATOM 1276 C C . ILE A 1 164 ? 5.449 7.254 1.795 1.00 91.06 164 ILE A C 1
ATOM 1278 O O . ILE A 1 164 ? 5.568 8.099 2.672 1.00 91.06 164 ILE A O 1
ATOM 1282 N N . LEU A 1 165 ? 4.889 7.529 0.612 1.00 91.69 165 LEU A N 1
ATOM 1283 C CA . LEU A 1 165 ? 4.436 8.870 0.224 1.00 91.69 165 LEU A CA 1
ATOM 1284 C C . LEU A 1 165 ? 3.128 9.269 0.917 1.00 91.69 165 LEU A C 1
ATOM 1286 O O . LEU A 1 165 ? 2.937 10.438 1.241 1.00 91.69 165 LEU A O 1
ATOM 1290 N N . ALA A 1 166 ? 2.249 8.293 1.143 1.00 92.06 166 ALA A N 1
ATOM 1291 C CA . ALA A 1 166 ? 0.953 8.479 1.785 1.00 92.06 166 ALA A CA 1
ATOM 1292 C C . ALA A 1 166 ? 0.970 8.168 3.288 1.00 92.06 166 ALA A C 1
ATOM 1294 O O . ALA A 1 166 ? -0.028 8.405 3.956 1.00 92.06 166 ALA A O 1
ATOM 1295 N N . HIS A 1 167 ? 2.060 7.583 3.798 1.00 92.69 167 HIS A N 1
ATOM 1296 C CA . HIS A 1 167 ? 2.090 6.928 5.108 1.00 92.69 167 HIS A CA 1
ATOM 1297 C C . HIS A 1 167 ? 0.918 5.942 5.279 1.00 92.69 167 HIS A C 1
ATOM 1299 O O . HIS A 1 167 ? 0.234 5.907 6.293 1.00 92.69 167 HIS A O 1
ATOM 1305 N N . SER A 1 168 ? 0.645 5.168 4.223 1.00 91.75 168 SER A N 1
ATOM 1306 C CA . SER A 1 168 ? -0.533 4.301 4.142 1.00 91.75 168 SER A CA 1
ATOM 1307 C C . SER A 1 168 ? -0.123 2.838 4.091 1.00 91.75 168 SER A C 1
ATOM 1309 O O . SER A 1 168 ? 0.529 2.385 3.139 1.00 91.75 168 SER A O 1
ATOM 1311 N N . SER A 1 169 ? -0.531 2.106 5.121 1.00 95.12 169 SER A N 1
ATOM 1312 C CA . SER A 1 169 ? -0.402 0.657 5.206 1.00 95.12 169 SER A CA 1
ATOM 1313 C C . SER A 1 169 ? -1.762 0.015 4.981 1.00 95.12 169 SER A C 1
ATOM 1315 O O . SER A 1 169 ? -2.741 0.454 5.573 1.00 95.12 169 SER A O 1
ATOM 1317 N N . MET A 1 170 ? -1.828 -0.999 4.123 1.00 95.88 170 MET A N 1
ATOM 1318 C CA . MET A 1 170 ? -3.061 -1.735 3.833 1.00 95.88 170 MET A CA 1
ATOM 1319 C C . MET A 1 170 ? -2.735 -3.197 3.566 1.00 95.88 170 MET A C 1
ATOM 1321 O O . MET A 1 170 ? -1.660 -3.504 3.043 1.00 95.88 170 MET A O 1
ATOM 1325 N N . ALA A 1 171 ? -3.664 -4.094 3.869 1.00 97.06 171 ALA A N 1
ATOM 1326 C CA . ALA A 1 171 ? -3.538 -5.504 3.542 1.00 97.06 171 ALA A CA 1
ATOM 1327 C C . ALA A 1 171 ? -4.725 -5.970 2.699 1.00 97.06 171 ALA A C 1
ATOM 1329 O O . ALA A 1 171 ? -5.844 -5.503 2.893 1.00 97.06 171 ALA A O 1
ATOM 1330 N N . PHE A 1 172 ? -4.468 -6.877 1.760 1.00 96.88 172 PHE A N 1
ATOM 1331 C CA . PHE A 1 172 ? -5.485 -7.430 0.866 1.00 96.88 172 PHE A CA 1
ATOM 1332 C C . PHE A 1 172 ? -5.420 -8.950 0.899 1.00 96.88 172 PHE A C 1
ATOM 1334 O O . PHE A 1 172 ? -4.334 -9.512 0.717 1.00 96.88 172 PHE A O 1
ATOM 1341 N N . ALA A 1 173 ? -6.556 -9.602 1.138 1.00 96.94 173 ALA A N 1
ATOM 1342 C CA . ALA A 1 173 ? -6.643 -11.054 1.088 1.00 96.94 173 ALA A CA 1
ATOM 1343 C C . ALA A 1 173 ? -6.330 -11.557 -0.328 1.00 96.94 173 ALA A C 1
ATOM 1345 O O . ALA A 1 173 ? -6.601 -10.883 -1.320 1.00 96.94 173 ALA A O 1
ATOM 1346 N N . MET A 1 174 ? -5.713 -12.733 -0.412 1.00 95.88 174 MET A N 1
ATOM 1347 C CA . MET A 1 174 ? -5.465 -13.425 -1.672 1.00 95.88 174 MET A CA 1
ATOM 1348 C C . MET A 1 174 ? -6.574 -14.453 -1.909 1.00 95.88 174 MET A C 1
ATOM 1350 O O . MET A 1 174 ? -6.389 -15.649 -1.675 1.00 95.88 174 MET A O 1
ATOM 1354 N N . ASP A 1 175 ? -7.723 -13.979 -2.377 1.00 94.12 175 ASP A N 1
ATOM 1355 C CA . ASP A 1 175 ? -8.936 -14.754 -2.641 1.00 94.12 175 ASP A CA 1
ATOM 1356 C C . ASP A 1 175 ? -9.443 -14.550 -4.082 1.00 94.12 175 ASP A C 1
ATOM 1358 O O . ASP A 1 175 ? -8.897 -13.765 -4.857 1.00 94.12 175 ASP A O 1
ATOM 1362 N N . ASP A 1 176 ? -10.448 -15.334 -4.480 1.00 91.75 176 ASP A N 1
ATOM 1363 C CA . ASP A 1 176 ? -11.156 -15.211 -5.759 1.00 91.75 176 ASP A CA 1
ATOM 1364 C C . ASP A 1 176 ? -10.239 -15.019 -6.984 1.00 91.75 176 ASP A C 1
ATOM 1366 O O . ASP A 1 176 ? -9.389 -15.865 -7.280 1.00 91.75 176 ASP A O 1
ATOM 1370 N N . ARG A 1 177 ? -10.410 -13.914 -7.726 1.00 90.25 177 ARG A N 1
ATOM 1371 C CA . ARG A 1 177 ? -9.591 -13.557 -8.900 1.00 90.25 177 ARG A CA 1
ATOM 1372 C C . ARG A 1 177 ? -8.172 -13.119 -8.523 1.00 90.25 177 ARG A C 1
ATOM 1374 O O . ARG A 1 177 ? -7.304 -13.123 -9.389 1.00 90.25 177 ARG A O 1
ATOM 1381 N N . PHE A 1 178 ? -7.934 -12.765 -7.262 1.00 93.38 178 PHE A N 1
ATOM 1382 C CA . PHE A 1 178 ? -6.664 -12.289 -6.712 1.00 93.38 178 PHE A CA 1
ATOM 1383 C C . PHE A 1 178 ? -5.951 -13.356 -5.851 1.00 93.38 178 PHE A C 1
ATOM 1385 O O . PHE A 1 178 ? -5.110 -13.044 -5.011 1.00 93.38 178 PHE A O 1
ATOM 1392 N N . ASN A 1 179 ? -6.250 -14.643 -6.064 1.00 93.25 179 ASN A N 1
ATOM 1393 C CA . ASN A 1 179 ? -5.775 -15.738 -5.208 1.00 93.25 179 ASN A CA 1
ATOM 1394 C C . ASN A 1 179 ? -4.271 -16.069 -5.318 1.00 93.25 179 ASN A C 1
ATOM 1396 O O . ASN A 1 179 ? -3.687 -16.651 -4.403 1.00 93.25 179 ASN A O 1
ATOM 1400 N N . GLN A 1 180 ? -3.621 -15.713 -6.427 1.00 93.81 180 GLN A N 1
ATOM 1401 C CA . GLN A 1 180 ? -2.197 -15.959 -6.677 1.00 93.81 180 GLN A CA 1
ATOM 1402 C C . GLN A 1 180 ? -1.598 -14.786 -7.455 1.00 93.81 180 GLN A C 1
ATOM 1404 O O . GLN A 1 180 ? -1.235 -14.945 -8.620 1.00 93.81 180 GLN A O 1
ATOM 1409 N N . PRO A 1 181 ? -1.510 -13.586 -6.870 1.00 95.12 181 PRO A N 1
ATOM 1410 C CA . PRO A 1 181 ? -1.134 -12.410 -7.632 1.00 95.12 181 PRO A CA 1
ATOM 1411 C C . PRO A 1 181 ? 0.368 -12.432 -7.981 1.00 95.12 181 PRO A C 1
ATOM 1413 O O . PRO A 1 181 ? 1.216 -12.872 -7.199 1.00 95.12 181 PRO A O 1
ATOM 1416 N N . ASP A 1 182 ? 0.719 -11.945 -9.174 1.00 94.75 182 ASP A N 1
ATOM 1417 C CA . ASP A 1 182 ? 2.094 -11.686 -9.613 1.00 94.75 182 ASP A CA 1
ATOM 1418 C C . ASP A 1 182 ? 2.326 -10.175 -9.685 1.00 94.75 182 ASP A C 1
ATOM 1420 O O . ASP A 1 182 ? 2.262 -9.546 -10.741 1.00 94.75 182 ASP A O 1
ATOM 1424 N N . ILE A 1 183 ? 2.611 -9.595 -8.523 1.00 94.50 183 ILE A N 1
ATOM 1425 C CA . ILE A 1 183 ? 2.659 -8.142 -8.360 1.00 94.50 183 ILE A CA 1
ATOM 1426 C C . ILE A 1 183 ? 3.996 -7.556 -8.817 1.00 94.50 183 ILE A C 1
ATOM 1428 O O . ILE A 1 183 ? 5.075 -8.061 -8.488 1.00 94.50 183 ILE A O 1
ATOM 1432 N N . THR A 1 184 ? 3.917 -6.418 -9.502 1.00 92.44 184 THR A N 1
ATOM 1433 C CA . THR A 1 184 ? 5.007 -5.453 -9.670 1.00 92.44 184 THR A CA 1
ATOM 1434 C C . THR A 1 184 ? 4.511 -4.052 -9.324 1.00 92.44 184 THR A C 1
ATOM 1436 O O . THR A 1 184 ? 3.380 -3.693 -9.645 1.00 92.44 184 THR A O 1
ATOM 1439 N N . ILE A 1 185 ? 5.354 -3.240 -8.687 1.00 90.62 185 ILE A N 1
ATOM 1440 C CA . ILE A 1 185 ? 5.033 -1.825 -8.468 1.00 90.62 185 ILE A CA 1
ATOM 1441 C C . ILE A 1 185 ? 5.145 -1.095 -9.800 1.00 90.62 185 ILE A C 1
ATOM 1443 O O . ILE A 1 185 ? 6.172 -1.224 -10.476 1.00 90.62 185 ILE A O 1
ATOM 1447 N N . THR A 1 186 ? 4.094 -0.363 -10.170 1.00 82.50 186 THR A N 1
ATOM 1448 C CA . THR A 1 186 ? 4.059 0.374 -11.433 1.00 82.50 186 THR A CA 1
ATOM 1449 C C . THR A 1 186 ? 4.478 1.812 -11.233 1.00 82.50 186 THR A C 1
ATOM 1451 O O . THR A 1 186 ? 5.605 2.179 -11.550 1.00 82.50 186 THR A O 1
ATOM 1454 N N . ALA A 1 187 ? 3.588 2.602 -10.653 1.00 85.88 187 ALA A N 1
ATOM 1455 C CA . ALA A 1 187 ? 3.724 4.028 -10.431 1.00 85.88 187 ALA A CA 1
ATOM 1456 C C . ALA A 1 187 ? 3.009 4.415 -9.127 1.00 85.88 187 ALA A C 1
ATOM 1458 O O . ALA A 1 187 ? 2.635 3.564 -8.317 1.00 85.88 187 ALA A O 1
ATOM 1459 N N . ALA A 1 188 ? 2.806 5.711 -8.930 1.00 89.38 188 ALA A N 1
ATOM 1460 C CA . ALA A 1 188 ? 1.845 6.217 -7.968 1.00 89.38 188 ALA A CA 1
ATOM 1461 C C . ALA A 1 188 ? 0.843 7.134 -8.677 1.00 89.38 188 ALA A C 1
ATOM 1463 O O . ALA A 1 188 ? 1.168 7.770 -9.682 1.00 89.38 188 ALA A O 1
ATOM 1464 N N . LEU A 1 189 ? -0.370 7.194 -8.141 1.00 90.44 189 LEU A N 1
ATOM 1465 C CA . LEU A 1 189 ? -1.410 8.135 -8.536 1.00 90.44 189 LEU A CA 1
ATOM 1466 C C . LEU A 1 189 ? -1.765 8.958 -7.302 1.00 90.44 189 LEU A C 1
ATOM 1468 O O . LEU A 1 189 ? -1.981 8.376 -6.242 1.00 90.44 189 LEU A O 1
ATOM 1472 N N . ALA A 1 190 ? -1.750 10.289 -7.416 1.00 91.88 190 ALA A N 1
ATOM 1473 C CA . ALA A 1 190 ? -1.972 11.196 -6.285 1.00 91.88 190 ALA A CA 1
ATOM 1474 C C . ALA A 1 190 ? -1.174 10.816 -5.018 1.00 91.88 190 ALA A C 1
ATOM 1476 O O . ALA A 1 190 ? -1.683 10.800 -3.903 1.00 91.88 190 ALA A O 1
ATOM 1477 N N . ASN A 1 191 ? 0.106 10.472 -5.197 1.00 93.06 191 ASN A N 1
ATOM 1478 C CA . ASN A 1 191 ? 1.028 10.054 -4.130 1.00 93.06 191 ASN A CA 1
ATOM 1479 C C . ASN A 1 191 ? 0.626 8.765 -3.395 1.00 93.06 191 ASN A C 1
ATOM 1481 O O . ASN A 1 191 ? 1.240 8.423 -2.388 1.00 93.06 191 ASN A O 1
ATOM 1485 N N . ASN A 1 192 ? -0.332 7.998 -3.917 1.00 94.06 192 ASN A N 1
ATOM 1486 C CA . ASN A 1 192 ? -0.631 6.657 -3.445 1.00 94.06 192 ASN A CA 1
ATOM 1487 C C . ASN A 1 192 ? -0.133 5.582 -4.418 1.00 94.06 192 ASN A C 1
ATOM 1489 O O . ASN A 1 192 ? -0.145 5.756 -5.636 1.00 94.06 192 ASN A O 1
ATOM 1493 N N . MET A 1 193 ? 0.340 4.468 -3.865 1.00 93.50 193 MET A N 1
ATOM 1494 C CA . MET A 1 193 ? 0.957 3.392 -4.631 1.00 93.50 193 MET A CA 1
ATOM 1495 C C . MET A 1 193 ? -0.040 2.716 -5.581 1.00 93.50 193 MET A C 1
ATOM 1497 O O . MET A 1 193 ? -1.144 2.349 -5.182 1.00 93.50 193 MET A O 1
ATOM 1501 N N . VAL A 1 194 ? 0.412 2.458 -6.810 1.00 93.50 194 VAL A N 1
ATOM 1502 C CA . VAL A 1 194 ? -0.270 1.588 -7.770 1.00 93.50 194 VAL A CA 1
ATOM 1503 C C . VAL A 1 194 ? 0.592 0.362 -8.033 1.00 93.50 194 VAL A C 1
ATOM 1505 O O . VAL A 1 194 ? 1.800 0.453 -8.275 1.00 93.50 194 VAL A O 1
ATOM 1508 N N . PHE A 1 195 ? -0.035 -0.805 -7.978 1.00 94.06 195 PHE A N 1
ATOM 1509 C CA . PHE A 1 195 ? 0.612 -2.063 -8.305 1.00 94.06 195 PHE A CA 1
ATOM 1510 C C . PHE A 1 195 ? -0.150 -2.781 -9.413 1.00 94.06 195 PHE A C 1
ATOM 1512 O O . PHE A 1 195 ? -1.364 -2.664 -9.528 1.00 94.06 195 PHE A O 1
ATOM 1519 N N . TYR A 1 196 ? 0.582 -3.504 -10.251 1.00 93.56 196 TYR A N 1
ATOM 1520 C CA . TYR A 1 196 ? 0.030 -4.270 -11.360 1.00 93.56 196 TYR A CA 1
ATOM 1521 C C . TYR A 1 196 ? 0.183 -5.747 -11.071 1.00 93.56 196 TYR A C 1
ATOM 1523 O O . TYR A 1 196 ? 1.293 -6.211 -10.790 1.00 93.56 196 TYR A O 1
ATOM 1531 N N . ASP A 1 197 ? -0.927 -6.468 -11.141 1.00 93.81 197 ASP A N 1
ATOM 1532 C CA . ASP A 1 197 ? -0.930 -7.919 -11.100 1.00 93.81 197 ASP A CA 1
ATOM 1533 C C . ASP A 1 197 ? -0.856 -8.463 -12.527 1.00 93.81 197 ASP A C 1
ATOM 1535 O O . ASP A 1 197 ? -1.759 -8.260 -13.339 1.00 93.81 197 ASP A O 1
ATOM 1539 N N . LYS A 1 198 ? 0.232 -9.169 -12.845 1.00 92.19 198 LYS A N 1
ATOM 1540 C CA . LYS A 1 198 ? 0.442 -9.715 -14.191 1.00 92.19 198 LYS A CA 1
ATOM 1541 C C . LYS A 1 198 ? -0.527 -10.840 -14.540 1.00 92.19 198 LYS A C 1
ATOM 1543 O O . LYS A 1 198 ? -0.758 -11.060 -15.727 1.00 92.19 198 LYS A O 1
ATOM 1548 N N . ASN A 1 199 ? -1.079 -11.531 -13.543 1.00 92.69 199 ASN A N 1
ATOM 1549 C CA . ASN A 1 199 ? -1.973 -12.664 -13.773 1.00 92.69 199 ASN A CA 1
ATOM 1550 C C . ASN A 1 199 ? -3.365 -12.192 -14.194 1.00 92.69 199 ASN A C 1
ATOM 1552 O O . ASN A 1 199 ? -3.907 -12.683 -15.181 1.00 92.69 199 ASN A O 1
ATOM 1556 N N . THR A 1 200 ? -3.911 -11.194 -13.500 1.00 90.56 200 THR A N 1
ATOM 1557 C CA . THR A 1 200 ? -5.194 -10.571 -13.869 1.00 90.56 200 THR A CA 1
ATOM 1558 C C . THR A 1 200 ? -5.055 -9.460 -14.906 1.00 90.56 200 THR A C 1
ATOM 1560 O O . THR A 1 200 ? -6.042 -9.079 -15.527 1.00 90.56 200 THR A O 1
ATOM 1563 N N . GLN A 1 201 ? -3.833 -8.969 -15.128 1.00 90.88 201 GLN A N 1
ATOM 1564 C CA . GLN A 1 201 ? -3.518 -7.805 -15.957 1.00 90.88 201 GLN A CA 1
ATOM 1565 C C . GLN A 1 201 ? -4.204 -6.509 -15.508 1.00 90.88 201 GLN A C 1
ATOM 1567 O O . GLN A 1 201 ? -4.404 -5.607 -16.325 1.00 90.88 201 GLN A O 1
ATOM 1572 N N . CYS A 1 202 ? -4.500 -6.395 -14.215 1.00 91.00 202 CYS A N 1
ATOM 1573 C CA . CYS A 1 202 ? -5.137 -5.227 -13.626 1.00 91.00 202 CYS A CA 1
ATOM 1574 C C . CYS A 1 202 ? -4.127 -4.361 -12.864 1.00 91.00 202 CYS A C 1
ATOM 1576 O O . CYS A 1 202 ? -3.272 -4.862 -12.127 1.00 91.00 202 CYS A O 1
ATOM 1578 N N . SER A 1 203 ? -4.269 -3.041 -12.993 1.00 92.81 203 SER A N 1
ATOM 1579 C CA . SER A 1 203 ? -3.600 -2.063 -12.127 1.00 92.81 203 SER A CA 1
ATOM 1580 C C . SER A 1 203 ? -4.514 -1.698 -10.965 1.00 92.81 203 SER A C 1
ATOM 1582 O O . SER A 1 203 ? -5.614 -1.198 -11.195 1.00 92.81 203 SER A O 1
ATOM 1584 N N . VAL A 1 204 ? -4.055 -1.907 -9.734 1.00 92.94 204 VAL A N 1
ATOM 1585 C CA . VAL A 1 204 ? -4.789 -1.619 -8.498 1.00 92.94 204 VAL A CA 1
ATOM 1586 C C . VAL A 1 204 ? -4.179 -0.411 -7.804 1.00 92.94 204 VAL A C 1
ATOM 1588 O O . VAL A 1 204 ? -2.973 -0.371 -7.542 1.00 92.94 204 VAL A O 1
ATOM 1591 N N . ILE A 1 205 ? -5.024 0.567 -7.482 1.00 92.38 205 ILE A N 1
ATOM 1592 C CA . ILE A 1 205 ? -4.652 1.696 -6.625 1.00 92.38 205 ILE A CA 1
ATOM 1593 C C . ILE A 1 205 ? -4.867 1.257 -5.180 1.00 92.38 205 ILE A C 1
ATOM 1595 O O . ILE A 1 205 ? -5.988 0.901 -4.812 1.00 92.38 205 ILE A O 1
ATOM 1599 N N . GLN A 1 206 ? -3.811 1.297 -4.364 1.00 94.00 206 GLN A N 1
ATOM 1600 C CA . GLN A 1 206 ? -3.840 0.818 -2.980 1.00 94.00 206 GLN A CA 1
ATOM 1601 C C . GLN A 1 206 ? -5.011 1.448 -2.199 1.00 94.00 206 GLN A C 1
ATOM 1603 O O . GLN A 1 206 ? -5.814 0.723 -1.622 1.00 94.00 206 GLN A O 1
ATOM 1608 N N . MET A 1 207 ? -5.186 2.773 -2.282 1.00 92.00 207 MET A N 1
ATOM 1609 C CA . MET A 1 207 ? -6.240 3.515 -1.575 1.00 92.00 207 MET A CA 1
ATOM 1610 C C . MET A 1 207 ? -7.660 3.102 -1.970 1.00 92.00 207 MET A C 1
ATOM 1612 O O . MET A 1 207 ? -8.574 3.190 -1.160 1.00 92.00 207 MET A O 1
ATOM 1616 N N . HIS A 1 208 ? -7.867 2.678 -3.216 1.00 89.12 208 HIS A N 1
ATOM 1617 C CA . HIS A 1 208 ? -9.192 2.351 -3.740 1.00 89.12 208 HIS A CA 1
ATOM 1618 C C . HIS A 1 208 ? -9.548 0.880 -3.636 1.00 89.12 208 HIS A C 1
ATOM 1620 O O . HIS A 1 208 ? -10.623 0.538 -4.117 1.00 89.12 208 HIS A O 1
ATOM 1626 N N . ASN A 1 209 ? -8.653 0.036 -3.107 1.00 90.00 209 ASN A N 1
ATOM 1627 C CA . ASN A 1 209 ? -8.830 -1.409 -2.976 1.00 90.00 209 ASN A CA 1
ATOM 1628 C C . ASN A 1 209 ? -9.423 -2.102 -4.215 1.00 90.00 209 ASN A C 1
ATOM 1630 O O . ASN A 1 209 ? -10.140 -3.086 -4.086 1.00 90.00 209 ASN A O 1
ATOM 1634 N N . ARG A 1 210 ? -9.172 -1.577 -5.421 1.00 89.81 210 ARG A N 1
ATOM 1635 C CA . ARG A 1 210 ? -9.738 -2.102 -6.669 1.00 89.81 210 ARG A CA 1
ATOM 1636 C C . ARG A 1 210 ? -8.919 -1.706 -7.889 1.00 89.81 210 ARG A C 1
ATOM 1638 O O . ARG A 1 210 ? -8.116 -0.767 -7.836 1.00 89.81 210 ARG A O 1
ATOM 1645 N N . SER A 1 211 ? -9.142 -2.415 -8.990 1.00 87.81 211 SER A N 1
ATOM 1646 C CA . SER A 1 211 ? -8.587 -2.059 -10.295 1.00 87.81 211 SER A CA 1
ATOM 1647 C C . SER A 1 211 ? -9.072 -0.689 -10.782 1.00 87.81 211 SER A C 1
ATOM 1649 O O . SER A 1 211 ? -10.129 -0.205 -10.377 1.00 87.81 211 SER A O 1
ATOM 1651 N N . LEU A 1 212 ? -8.311 -0.052 -11.674 1.00 82.12 212 LEU A N 1
ATOM 1652 C CA . LEU A 1 212 ? -8.637 1.276 -12.210 1.00 82.12 212 LEU A CA 1
ATOM 1653 C C . LEU A 1 212 ? -10.012 1.328 -12.910 1.00 82.12 212 LEU A C 1
ATOM 1655 O O . LEU A 1 212 ? -10.731 2.316 -12.788 1.00 82.12 212 LEU A O 1
ATOM 1659 N N . ASP A 1 213 ? -10.391 0.253 -13.602 1.00 82.69 213 ASP A N 1
ATOM 1660 C CA . ASP A 1 213 ? -11.698 0.069 -14.249 1.00 82.69 213 ASP A CA 1
ATOM 1661 C C . ASP A 1 213 ? -12.804 -0.401 -13.278 1.00 82.69 213 ASP A C 1
ATOM 1663 O O . ASP A 1 213 ? -13.952 -0.583 -13.679 1.00 82.69 213 ASP A O 1
ATOM 1667 N N . LYS A 1 214 ? -12.463 -0.586 -11.995 1.00 84.00 214 LYS A N 1
ATOM 1668 C CA . LYS A 1 214 ? -13.316 -1.092 -10.909 1.00 84.00 214 LYS A CA 1
ATOM 1669 C C . LYS A 1 214 ? -13.804 -2.539 -11.083 1.00 84.00 214 LYS A C 1
ATOM 1671 O O . LYS A 1 214 ? -14.612 -2.986 -10.272 1.00 84.00 214 LYS A O 1
ATOM 1676 N N . SER A 1 215 ? -13.317 -3.286 -12.078 1.00 85.06 215 SER A N 1
ATOM 1677 C CA . SER A 1 215 ? -13.760 -4.662 -12.360 1.00 85.06 215 SER A CA 1
ATOM 1678 C C . SER A 1 215 ? -13.210 -5.720 -11.396 1.00 85.06 215 SER A C 1
ATOM 1680 O O . SER A 1 215 ? -13.658 -6.870 -11.415 1.00 85.06 215 SER A O 1
ATOM 1682 N N . MET A 1 216 ? -12.233 -5.355 -10.565 1.00 86.38 216 MET A N 1
ATOM 1683 C CA . MET A 1 216 ? -11.591 -6.247 -9.605 1.00 86.38 216 MET A CA 1
ATOM 1684 C C . MET A 1 216 ? -11.432 -5.547 -8.249 1.00 86.38 216 MET A C 1
ATOM 1686 O O . MET A 1 216 ? -10.379 -4.952 -7.996 1.00 86.38 216 MET A O 1
ATOM 1690 N N . PRO A 1 217 ? -12.465 -5.565 -7.387 1.00 91.12 217 PRO A N 1
ATOM 1691 C CA . PRO A 1 217 ? -12.314 -5.184 -5.989 1.00 91.12 217 PRO A CA 1
ATOM 1692 C C . PRO A 1 217 ? -11.471 -6.224 -5.244 1.00 91.12 217 PRO A C 1
ATOM 1694 O O . PRO A 1 217 ? -11.495 -7.407 -5.575 1.00 91.12 217 PRO A O 1
ATOM 1697 N N . LEU A 1 218 ? -10.725 -5.768 -4.245 1.00 94.62 218 LEU A N 1
ATOM 1698 C CA . LEU A 1 218 ? -9.945 -6.595 -3.336 1.00 94.62 218 LEU A CA 1
ATOM 1699 C C . LEU A 1 218 ? -10.576 -6.575 -1.947 1.00 94.62 218 LEU A C 1
ATOM 1701 O O . LEU A 1 218 ? -10.992 -5.520 -1.458 1.00 94.62 218 LEU A O 1
ATOM 1705 N N . THR A 1 219 ? -10.561 -7.726 -1.283 1.00 94.56 219 THR A N 1
ATOM 1706 C CA . THR A 1 219 ? -10.940 -7.847 0.124 1.00 94.56 219 THR A CA 1
ATOM 1707 C C . THR A 1 219 ? -9.865 -7.200 0.998 1.00 94.56 219 THR A C 1
ATOM 1709 O O . THR A 1 219 ? -8.772 -7.746 1.170 1.00 94.56 219 THR A O 1
ATOM 1712 N N . THR A 1 220 ? -10.143 -6.012 1.538 1.00 95.19 220 THR A N 1
ATOM 1713 C CA . THR A 1 220 ? -9.223 -5.319 2.452 1.00 95.19 220 THR A CA 1
ATOM 1714 C C . THR A 1 220 ? -9.282 -5.953 3.837 1.00 95.19 220 THR A C 1
ATOM 1716 O O . THR A 1 220 ? -10.361 -6.116 4.399 1.00 95.19 220 THR A O 1
ATOM 1719 N N . LEU A 1 221 ? -8.121 -6.251 4.415 1.00 95.50 221 LEU A N 1
ATOM 1720 C CA . LEU A 1 221 ? -7.999 -6.693 5.801 1.00 95.50 221 LEU A CA 1
ATOM 1721 C C . LEU A 1 221 ? -7.731 -5.491 6.722 1.00 95.50 221 LEU A C 1
ATOM 1723 O O . LEU A 1 221 ? -6.995 -4.580 6.324 1.00 95.50 221 LEU A O 1
ATOM 1727 N N . PRO A 1 222 ? -8.267 -5.480 7.955 1.00 93.75 222 PRO A N 1
ATOM 1728 C CA . PRO A 1 222 ? -7.954 -4.452 8.938 1.00 93.75 222 PRO A CA 1
ATOM 1729 C C . PRO A 1 222 ? -6.456 -4.393 9.248 1.00 93.75 222 PRO A C 1
ATOM 1731 O O . PRO A 1 222 ? -5.799 -5.417 9.464 1.00 93.75 222 PRO A O 1
ATOM 1734 N N . THR A 1 223 ? -5.922 -3.174 9.294 1.00 95.25 223 THR A N 1
ATOM 1735 C CA . THR A 1 223 ? -4.517 -2.925 9.621 1.00 95.25 223 THR A CA 1
ATOM 1736 C C . THR A 1 223 ? -4.386 -1.898 10.725 1.00 95.25 223 THR A C 1
ATOM 1738 O O . THR A 1 223 ? -5.053 -0.869 10.691 1.00 95.25 223 THR A O 1
ATOM 1741 N N . VAL A 1 224 ? -3.454 -2.122 11.642 1.00 94.31 224 VAL A N 1
ATOM 1742 C CA . VAL A 1 224 ? -3.150 -1.207 12.747 1.00 94.31 224 VAL A CA 1
ATOM 1743 C C . VAL A 1 224 ? -1.692 -0.792 12.695 1.00 94.31 224 VAL A C 1
ATOM 1745 O O . VAL A 1 224 ? -0.835 -1.607 12.375 1.00 94.31 224 VAL A O 1
ATOM 1748 N N . THR A 1 225 ? -1.387 0.468 12.991 1.00 94.62 225 THR A N 1
ATOM 1749 C CA . THR A 1 225 ? 0.002 0.954 13.021 1.00 94.62 225 THR A CA 1
ATOM 1750 C C . THR A 1 225 ? 0.340 1.456 14.414 1.00 94.62 225 THR A C 1
ATOM 1752 O O . THR A 1 225 ? -0.258 2.428 14.868 1.00 94.62 225 THR A O 1
ATOM 1755 N N . MET A 1 226 ? 1.303 0.815 15.076 1.00 95.44 226 MET A N 1
ATOM 1756 C CA . MET A 1 226 ? 1.675 1.098 16.468 1.00 95.44 226 MET A CA 1
ATOM 1757 C C . MET A 1 226 ? 3.154 0.796 16.734 1.00 95.44 226 MET A C 1
ATOM 1759 O O . MET A 1 226 ? 3.838 0.231 15.880 1.00 95.44 226 MET A O 1
ATOM 1763 N N . SER A 1 227 ? 3.650 1.131 17.921 1.00 97.06 227 SER A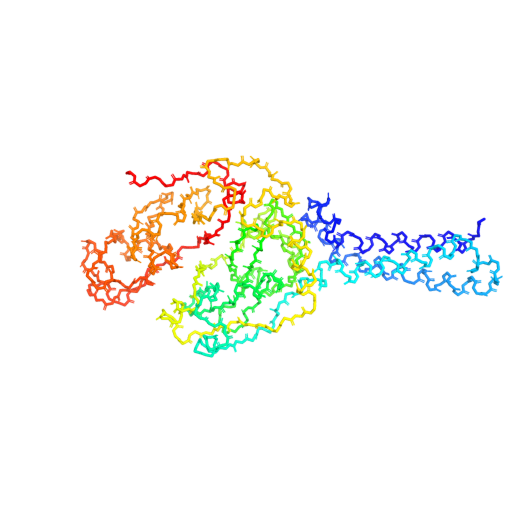 N 1
ATOM 1764 C CA . SER A 1 227 ? 4.970 0.718 18.398 1.00 97.06 227 SER A CA 1
ATOM 1765 C C . SER A 1 227 ? 5.062 -0.797 18.607 1.00 97.06 227 SER A C 1
ATOM 1767 O O . SER A 1 227 ? 4.102 -1.475 18.986 1.00 97.06 227 SER A O 1
ATOM 1769 N N . LEU A 1 228 ? 6.253 -1.357 18.411 1.00 98.06 228 LEU A N 1
ATOM 1770 C CA . LEU A 1 228 ? 6.518 -2.774 18.630 1.00 98.06 228 LEU A CA 1
ATOM 1771 C C . LEU A 1 228 ? 6.307 -3.165 20.099 1.00 98.06 228 LEU A C 1
ATOM 1773 O O . LEU A 1 228 ? 5.898 -4.291 20.371 1.00 98.06 228 LEU A O 1
ATOM 1777 N N . ALA A 1 229 ? 6.540 -2.248 21.043 1.00 96.88 229 ALA A N 1
ATOM 1778 C CA . ALA A 1 229 ? 6.223 -2.454 22.455 1.00 96.88 229 ALA A CA 1
ATOM 1779 C C . ALA A 1 229 ? 4.716 -2.639 22.693 1.00 96.88 229 ALA A C 1
ATOM 1781 O O . ALA A 1 229 ? 4.322 -3.609 23.348 1.00 96.88 229 ALA A O 1
ATOM 1782 N N . ALA A 1 230 ? 3.876 -1.757 22.139 1.00 95.38 230 ALA A N 1
ATOM 1783 C CA . ALA A 1 230 ? 2.423 -1.886 22.235 1.00 95.38 230 ALA A CA 1
ATOM 1784 C C . ALA A 1 230 ? 1.940 -3.173 21.552 1.00 95.38 230 ALA A C 1
ATOM 1786 O O . ALA A 1 230 ? 1.202 -3.956 22.151 1.00 95.38 230 ALA A O 1
ATOM 1787 N N . TRP A 1 231 ? 2.443 -3.455 20.346 1.00 97.12 231 TRP A N 1
ATOM 1788 C CA . TRP A 1 231 ? 2.123 -4.681 19.618 1.00 97.12 231 TRP A CA 1
ATOM 1789 C C . TRP A 1 231 ? 2.477 -5.939 20.415 1.00 97.12 231 TRP A C 1
ATOM 1791 O O . TRP A 1 231 ? 1.666 -6.854 20.516 1.00 97.12 231 TRP A O 1
ATOM 1801 N N . ALA A 1 232 ? 3.658 -5.979 21.034 1.00 96.62 232 ALA A N 1
ATOM 1802 C CA . ALA A 1 232 ? 4.105 -7.115 21.833 1.00 96.62 232 ALA A CA 1
ATOM 1803 C C . ALA A 1 232 ? 3.272 -7.358 23.088 1.00 96.62 232 ALA A C 1
ATOM 1805 O O . ALA A 1 232 ? 3.118 -8.505 23.504 1.00 96.62 232 ALA A O 1
ATOM 1806 N N . LYS A 1 233 ? 2.728 -6.293 23.682 1.00 94.62 233 LYS A N 1
ATOM 1807 C CA . LYS A 1 233 ? 1.813 -6.399 24.818 1.00 94.62 233 LYS A CA 1
ATOM 1808 C C . LYS A 1 233 ? 0.471 -7.008 24.401 1.00 94.62 233 LYS A C 1
ATOM 1810 O O . LYS A 1 233 ? -0.090 -7.790 25.161 1.00 94.62 233 LYS A O 1
ATOM 1815 N N . LEU A 1 234 ? -0.034 -6.653 23.216 1.00 93.69 234 LEU A N 1
ATOM 1816 C CA . LEU A 1 234 ? -1.333 -7.118 22.712 1.00 93.69 234 LEU A CA 1
ATOM 1817 C C . LEU A 1 234 ? -1.263 -8.497 22.044 1.00 93.69 234 LEU A C 1
ATOM 1819 O O . LEU A 1 234 ? -2.191 -9.290 22.175 1.00 93.69 234 LEU A O 1
ATOM 1823 N N . TYR A 1 235 ? -0.166 -8.788 21.345 1.00 95.44 235 TYR A N 1
ATOM 1824 C CA . TYR A 1 235 ? -0.000 -9.977 20.508 1.00 95.44 235 TYR A CA 1
ATOM 1825 C C . TYR A 1 235 ? 1.375 -10.643 20.725 1.00 95.44 235 TYR A C 1
ATOM 1827 O O . TYR A 1 235 ? 2.178 -10.730 19.786 1.00 95.44 235 TYR A O 1
ATOM 1835 N N . PRO A 1 236 ? 1.678 -11.131 21.943 1.00 96.31 236 PRO A N 1
ATOM 1836 C CA . PRO A 1 236 ? 3.006 -11.646 22.300 1.00 96.31 236 PRO A CA 1
ATOM 1837 C C . PRO A 1 236 ? 3.447 -12.853 21.457 1.00 96.31 236 PRO A C 1
ATOM 1839 O O . PRO A 1 236 ? 4.625 -12.971 21.118 1.00 96.31 236 PRO A O 1
ATOM 1842 N N . ASP A 1 237 ? 2.498 -13.701 21.054 1.00 95.00 237 ASP A N 1
ATOM 1843 C CA . ASP A 1 237 ? 2.751 -14.918 20.268 1.00 95.00 237 ASP A CA 1
ATOM 1844 C C . ASP A 1 237 ? 2.728 -14.675 18.748 1.00 95.00 237 ASP A C 1
ATOM 1846 O O . ASP A 1 237 ? 2.775 -15.611 17.944 1.00 95.00 237 ASP A O 1
ATOM 1850 N N . SER A 1 238 ? 2.621 -13.413 18.325 1.00 95.94 238 SER A N 1
ATOM 1851 C CA . SER A 1 238 ? 2.600 -13.063 16.908 1.00 95.94 238 SER A CA 1
ATOM 1852 C C . SER A 1 238 ? 3.984 -13.152 16.264 1.00 95.94 238 SER A C 1
ATOM 1854 O O . SER A 1 238 ? 5.034 -13.114 16.917 1.00 95.94 238 SER A O 1
ATOM 1856 N N . LYS A 1 239 ? 3.965 -13.245 14.935 1.00 95.81 239 LYS A N 1
ATOM 1857 C CA . LYS A 1 239 ? 5.153 -13.201 14.085 1.00 95.81 239 LYS A CA 1
ATOM 1858 C C . LYS A 1 239 ? 5.391 -11.780 13.585 1.00 95.81 239 LYS A C 1
ATOM 1860 O O . LYS A 1 239 ? 4.462 -11.128 13.112 1.00 95.81 239 LYS A O 1
ATOM 1865 N N . VAL A 1 240 ? 6.649 -11.345 13.597 1.00 98.25 240 VAL A N 1
ATOM 1866 C CA . VAL A 1 240 ? 7.083 -10.024 13.123 1.00 98.25 240 VAL A CA 1
ATOM 1867 C C . VAL A 1 240 ? 7.983 -10.180 11.902 1.00 98.25 240 VAL A C 1
ATOM 1869 O O . VAL A 1 240 ? 9.087 -10.723 11.983 1.00 98.25 240 VAL A O 1
ATOM 1872 N N . TRP A 1 241 ? 7.514 -9.718 10.748 1.00 98.31 241 TRP A N 1
ATOM 1873 C CA . TRP A 1 241 ? 8.269 -9.735 9.506 1.00 98.31 241 TRP A CA 1
ATOM 1874 C C . TRP A 1 241 ? 9.418 -8.739 9.546 1.00 98.31 241 TRP A C 1
ATOM 1876 O O . TRP A 1 241 ? 9.247 -7.579 9.927 1.00 98.31 241 TRP A O 1
ATOM 1886 N N . TYR A 1 242 ? 10.569 -9.173 9.044 1.00 97.44 242 TYR A N 1
ATOM 1887 C CA . TYR A 1 242 ? 11.720 -8.314 8.826 1.00 97.44 242 TYR A CA 1
ATOM 1888 C C . TYR A 1 242 ? 12.495 -8.736 7.575 1.00 97.44 242 TYR A C 1
ATOM 1890 O O . TYR A 1 242 ? 12.294 -9.804 6.990 1.00 97.44 242 TYR A O 1
ATOM 1898 N N . ARG A 1 243 ? 13.456 -7.896 7.194 1.00 95.25 243 ARG A N 1
ATOM 1899 C CA . ARG A 1 243 ? 14.481 -8.224 6.204 1.00 95.25 243 ARG A CA 1
ATOM 1900 C C . ARG A 1 243 ? 15.763 -7.453 6.480 1.00 95.25 243 ARG A C 1
ATOM 1902 O O . ARG A 1 243 ? 15.759 -6.449 7.190 1.00 95.25 243 ARG A O 1
ATOM 1909 N N . ASP A 1 244 ? 16.842 -7.887 5.852 1.00 93.81 244 ASP A N 1
ATOM 1910 C CA . ASP A 1 244 ? 18.095 -7.144 5.877 1.00 93.81 244 ASP A CA 1
ATOM 1911 C C . ASP A 1 244 ? 18.035 -5.955 4.904 1.00 93.81 244 ASP A C 1
ATOM 1913 O O . ASP A 1 244 ? 17.383 -6.000 3.850 1.00 93.81 244 ASP A O 1
ATOM 1917 N N . ILE A 1 245 ? 18.702 -4.867 5.287 1.00 91.75 245 ILE A N 1
ATOM 1918 C CA . ILE A 1 245 ? 18.819 -3.657 4.473 1.00 91.75 245 ILE A CA 1
ATOM 1919 C C . ILE A 1 245 ? 19.851 -3.915 3.373 1.00 91.75 245 ILE A C 1
ATOM 1921 O O . ILE A 1 245 ? 20.942 -4.421 3.616 1.00 91.75 245 ILE A O 1
ATOM 1925 N N . SER A 1 246 ? 19.509 -3.533 2.152 1.00 92.31 246 SER A N 1
ATOM 1926 C CA . SER A 1 246 ? 20.369 -3.581 0.975 1.00 92.31 246 SER A CA 1
ATOM 1927 C C . SER A 1 246 ? 20.887 -2.187 0.619 1.00 92.31 246 SER A C 1
ATOM 1929 O O . SER A 1 246 ? 20.274 -1.173 0.954 1.00 92.31 246 SER A O 1
ATOM 1931 N N . TRP A 1 247 ? 21.975 -2.111 -0.149 1.00 92.62 247 TRP A N 1
ATOM 1932 C CA . TRP A 1 247 ? 22.517 -0.831 -0.625 1.00 92.62 247 TRP A CA 1
ATOM 1933 C C . TRP A 1 247 ? 21.491 0.001 -1.418 1.00 92.62 247 TRP A C 1
ATOM 1935 O O . TRP A 1 247 ? 21.504 1.230 -1.349 1.00 92.62 247 TRP A O 1
ATOM 1945 N N . ARG A 1 248 ? 20.557 -0.659 -2.123 1.00 90.38 248 ARG A N 1
ATOM 1946 C CA . ARG A 1 248 ? 19.465 -0.001 -2.858 1.00 90.38 248 ARG A CA 1
ATOM 1947 C C . ARG A 1 248 ? 18.491 0.725 -1.935 1.00 90.38 248 ARG A C 1
ATOM 1949 O O . ARG A 1 248 ? 17.955 1.750 -2.335 1.00 90.38 248 ARG A O 1
ATOM 1956 N N . ASP A 1 249 ? 18.286 0.230 -0.714 1.00 90.69 249 ASP A N 1
ATOM 1957 C CA . ASP A 1 249 ? 17.464 0.917 0.290 1.00 90.69 249 ASP A CA 1
ATOM 1958 C C . ASP A 1 249 ? 18.099 2.243 0.689 1.00 90.69 249 ASP A C 1
ATOM 1960 O O . ASP A 1 249 ? 17.440 3.278 0.685 1.00 90.69 249 ASP A O 1
ATOM 1964 N N . VAL A 1 250 ? 19.403 2.216 0.971 1.00 91.50 250 VAL A N 1
ATOM 1965 C CA . VAL A 1 250 ? 20.168 3.411 1.338 1.00 91.50 250 VAL A CA 1
ATOM 1966 C C . VAL A 1 250 ? 20.172 4.415 0.189 1.00 91.50 250 VAL A C 1
ATOM 1968 O O . VAL A 1 250 ? 19.956 5.602 0.415 1.00 91.50 250 VAL A O 1
ATOM 1971 N N . PHE A 1 251 ? 20.385 3.949 -1.044 1.00 90.12 251 PHE A N 1
ATOM 1972 C CA . PHE A 1 251 ? 20.320 4.785 -2.241 1.00 90.12 251 PHE A CA 1
ATOM 1973 C C . PHE A 1 251 ? 18.945 5.450 -2.402 1.00 90.12 251 PHE A C 1
ATOM 1975 O O . PHE A 1 251 ? 18.864 6.673 -2.507 1.00 90.12 251 PHE A O 1
ATOM 1982 N N . TYR A 1 252 ? 17.870 4.659 -2.359 1.00 88.06 252 TYR A N 1
ATOM 1983 C CA . TYR A 1 252 ? 16.501 5.141 -2.538 1.00 88.06 252 TYR A CA 1
ATOM 1984 C C . TYR A 1 252 ? 16.085 6.133 -1.446 1.00 88.06 252 TYR A C 1
ATOM 1986 O O . TYR A 1 252 ? 15.602 7.221 -1.753 1.00 88.06 252 TYR A O 1
ATOM 1994 N N . LEU A 1 253 ? 16.334 5.808 -0.175 1.00 86.69 253 LEU A N 1
ATOM 1995 C CA . LEU A 1 253 ? 15.981 6.685 0.941 1.00 86.69 253 LEU A CA 1
ATOM 1996 C C . LEU A 1 253 ? 16.787 7.986 0.928 1.00 86.69 253 LEU A C 1
ATOM 1998 O O . LEU A 1 253 ? 16.221 9.042 1.189 1.00 86.69 253 LEU A O 1
ATOM 2002 N N . LYS A 1 254 ? 18.079 7.949 0.568 1.00 89.69 254 LYS A N 1
ATOM 2003 C CA . LYS A 1 254 ? 18.876 9.175 0.395 1.00 89.69 254 LYS A CA 1
ATOM 2004 C C . LYS A 1 254 ? 18.337 10.054 -0.730 1.00 89.69 254 LYS A C 1
ATOM 2006 O O . LYS A 1 254 ? 18.366 11.272 -0.597 1.00 89.69 254 LYS A O 1
ATOM 2011 N N . MET A 1 255 ? 17.862 9.458 -1.823 1.00 89.12 255 MET A N 1
ATOM 2012 C CA . MET A 1 255 ? 17.250 10.200 -2.925 1.00 89.12 255 MET A CA 1
ATOM 2013 C C . MET A 1 255 ? 15.954 10.889 -2.477 1.00 89.12 255 MET A C 1
ATOM 2015 O O . MET A 1 255 ? 15.800 12.080 -2.718 1.00 89.12 255 MET A O 1
ATOM 2019 N N . LEU A 1 256 ? 15.068 10.176 -1.772 1.00 86.06 256 LEU A N 1
ATOM 2020 C CA . LEU A 1 256 ? 13.833 10.760 -1.237 1.00 86.06 256 LEU A CA 1
ATOM 2021 C C . LEU A 1 256 ? 14.091 11.851 -0.192 1.00 86.06 256 LEU A C 1
ATOM 2023 O O . LEU A 1 256 ? 13.423 12.879 -0.212 1.00 86.06 256 LEU A O 1
ATOM 2027 N N . ALA A 1 257 ? 15.058 11.635 0.703 1.00 87.00 257 ALA A N 1
ATOM 2028 C CA . ALA A 1 257 ? 15.431 12.609 1.723 1.00 87.00 257 ALA A CA 1
ATOM 2029 C C . ALA A 1 257 ? 15.988 13.897 1.105 1.00 87.00 257 ALA A C 1
ATOM 2031 O O . ALA A 1 257 ? 15.626 14.977 1.536 1.00 87.00 257 ALA A O 1
ATOM 2032 N N . ARG A 1 258 ? 16.826 13.794 0.065 1.00 87.94 258 ARG A N 1
ATOM 2033 C CA . ARG A 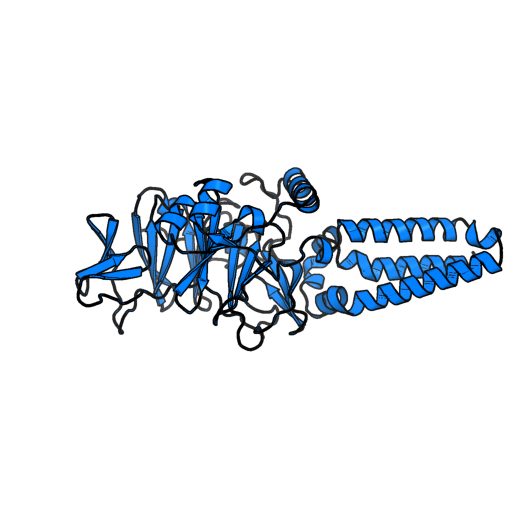1 258 ? 17.370 14.964 -0.651 1.00 87.94 258 ARG A CA 1
ATOM 2034 C C . ARG A 1 258 ? 16.328 15.759 -1.432 1.00 87.94 258 ARG A C 1
ATOM 2036 O O . ARG A 1 258 ? 16.600 16.893 -1.797 1.00 87.94 258 ARG A O 1
ATOM 2043 N N . ALA A 1 259 ? 15.197 15.138 -1.741 1.00 84.00 259 ALA A N 1
ATOM 2044 C CA . ALA A 1 259 ? 14.063 15.783 -2.384 1.00 84.00 259 ALA A CA 1
ATOM 2045 C C . ALA A 1 259 ? 12.996 16.217 -1.361 1.00 84.00 259 ALA A C 1
ATOM 2047 O O . ALA A 1 259 ? 11.868 16.490 -1.754 1.00 84.00 259 ALA A O 1
ATOM 2048 N N . ASP A 1 260 ? 13.320 16.196 -0.060 1.00 85.06 260 ASP A N 1
ATOM 2049 C CA . ASP A 1 260 ? 12.441 16.536 1.065 1.00 85.06 260 ASP A CA 1
ATOM 2050 C C . ASP A 1 260 ? 11.093 15.789 1.064 1.00 85.06 260 ASP A C 1
ATOM 2052 O O . ASP A 1 260 ? 10.119 16.208 1.683 1.00 85.06 260 ASP A O 1
ATOM 2056 N N . VAL A 1 261 ? 11.007 14.639 0.390 1.00 84.88 261 VAL A N 1
ATOM 2057 C CA . VAL A 1 261 ? 9.744 13.904 0.207 1.00 84.88 261 VAL A CA 1
ATOM 2058 C C . VAL A 1 261 ? 9.255 13.308 1.526 1.00 84.88 261 VAL A C 1
ATOM 2060 O O . VAL A 1 261 ? 8.062 13.317 1.827 1.00 84.88 261 VAL A O 1
ATOM 2063 N N . ILE A 1 262 ? 10.188 12.797 2.328 1.00 81.81 262 ILE A N 1
ATOM 2064 C CA . ILE A 1 262 ? 9.903 12.073 3.575 1.00 81.81 262 ILE A CA 1
ATOM 2065 C C . ILE A 1 262 ? 9.979 12.957 4.824 1.00 81.81 262 ILE A C 1
ATOM 2067 O O . ILE A 1 262 ? 9.790 12.448 5.924 1.00 81.81 262 ILE A O 1
ATOM 2071 N N . ASP A 1 263 ? 10.264 14.254 4.672 1.00 84.50 263 ASP A N 1
ATOM 2072 C CA . ASP A 1 263 ? 10.201 15.206 5.781 1.00 84.50 263 ASP A CA 1
ATOM 2073 C C . ASP A 1 263 ? 8.723 15.503 6.111 1.00 84.50 263 ASP A C 1
ATOM 2075 O O . ASP A 1 263 ? 7.992 15.970 5.228 1.00 84.50 263 ASP A O 1
ATOM 2079 N N . PRO A 1 264 ? 8.255 15.259 7.351 1.00 79.44 264 PRO A N 1
ATOM 2080 C CA . PRO A 1 264 ? 6.891 15.578 7.771 1.00 79.44 264 PRO A CA 1
ATOM 2081 C C . PRO A 1 264 ? 6.509 17.059 7.624 1.00 79.44 264 PRO A C 1
ATOM 2083 O O . PRO A 1 264 ? 5.327 17.367 7.514 1.00 79.44 264 PRO A O 1
ATOM 2086 N N . LYS A 1 265 ? 7.480 17.980 7.614 1.00 85.38 265 LYS A N 1
ATOM 2087 C CA . LYS A 1 265 ? 7.247 19.430 7.485 1.00 85.38 265 LYS A CA 1
ATOM 2088 C C . LYS A 1 265 ? 7.308 19.935 6.046 1.00 85.38 265 LYS A C 1
ATOM 2090 O O . LYS A 1 265 ? 6.961 21.083 5.784 1.00 85.38 265 LYS A O 1
ATOM 2095 N N . SER A 1 266 ? 7.761 19.098 5.121 1.00 87.50 266 SER A N 1
ATOM 2096 C CA . SER A 1 266 ? 7.902 19.469 3.719 1.00 87.50 266 SER A CA 1
ATOM 2097 C C . SER A 1 266 ? 6.557 19.504 2.999 1.00 87.50 266 SER A C 1
ATOM 2099 O O . SER A 1 266 ? 5.737 18.595 3.147 1.00 87.50 266 SER A O 1
ATOM 2101 N N . SER A 1 267 ? 6.378 20.520 2.155 1.00 86.69 267 SER A N 1
ATOM 2102 C CA . SER A 1 267 ? 5.240 20.698 1.246 1.00 86.69 267 SER A CA 1
ATOM 2103 C C . SER A 1 267 ? 5.416 19.988 -0.105 1.00 86.69 267 SER A C 1
ATOM 2105 O O . SER A 1 267 ? 4.637 20.210 -1.030 1.00 86.69 267 SER A O 1
ATOM 2107 N N . VAL A 1 268 ? 6.435 19.132 -0.252 1.00 89.50 268 VAL A N 1
ATOM 2108 C CA . VAL A 1 268 ? 6.701 18.424 -1.510 1.00 89.50 268 VAL A CA 1
ATOM 2109 C C . VAL A 1 268 ? 5.598 17.413 -1.820 1.00 89.50 268 VAL A C 1
ATOM 2111 O O . VAL A 1 268 ? 5.358 16.471 -1.063 1.00 89.50 268 VAL A O 1
ATOM 2114 N N . ILE A 1 269 ? 5.000 17.587 -2.997 1.00 90.44 269 ILE A N 1
ATOM 2115 C CA . ILE A 1 269 ? 4.043 16.682 -3.632 1.00 90.44 269 ILE A CA 1
ATOM 2116 C C . ILE A 1 269 ? 4.750 16.049 -4.838 1.00 90.44 269 ILE A C 1
ATOM 2118 O O . ILE A 1 269 ? 5.163 16.751 -5.760 1.00 90.44 269 ILE A O 1
ATOM 2122 N N . VAL A 1 270 ? 4.922 14.724 -4.831 1.00 89.62 270 VAL A N 1
ATOM 2123 C CA . VAL A 1 270 ? 5.698 14.005 -5.864 1.00 89.62 270 VAL A CA 1
ATOM 2124 C C . VAL A 1 270 ? 4.868 13.774 -7.126 1.00 89.62 270 VAL A C 1
ATOM 2126 O O . VAL A 1 270 ? 5.378 13.879 -8.239 1.00 89.62 270 VAL A O 1
ATOM 2129 N N . TYR A 1 271 ? 3.586 13.457 -6.950 1.00 90.44 271 TYR A N 1
ATOM 2130 C CA . TYR A 1 271 ? 2.628 13.231 -8.029 1.00 90.44 271 TYR A CA 1
ATOM 2131 C C . TYR A 1 271 ? 1.486 14.245 -7.928 1.00 90.44 271 TYR A C 1
ATOM 2133 O O . TYR A 1 271 ? 1.010 14.476 -6.817 1.00 90.44 271 TYR A O 1
ATOM 2141 N N . PRO A 1 272 ? 1.006 14.822 -9.045 1.00 91.19 272 PRO A N 1
ATOM 2142 C CA . PRO A 1 272 ? -0.118 15.750 -9.015 1.00 91.19 272 PRO A CA 1
ATOM 2143 C C . PRO A 1 272 ? -1.342 15.156 -8.311 1.00 91.19 272 PRO A C 1
ATOM 2145 O O . PRO A 1 272 ? -1.688 13.992 -8.540 1.00 91.19 272 PRO A O 1
ATOM 2148 N N . LEU A 1 273 ? -1.982 15.974 -7.477 1.00 93.69 273 LEU A N 1
ATOM 2149 C CA . LEU A 1 273 ? -3.287 15.681 -6.886 1.00 93.69 273 LEU A CA 1
ATOM 2150 C C . LEU A 1 273 ? -4.378 15.751 -7.962 1.00 93.69 273 LEU A C 1
ATOM 2152 O O . LEU A 1 273 ? -4.215 16.425 -8.982 1.00 93.69 273 LEU A O 1
ATOM 2156 N N . GLN A 1 274 ? -5.477 15.036 -7.747 1.00 92.94 274 GLN A N 1
ATOM 2157 C CA . GLN A 1 274 ? -6.606 14.952 -8.673 1.00 92.94 274 GLN A CA 1
ATOM 2158 C C . GLN A 1 274 ? -7.737 15.912 -8.298 1.00 92.94 274 GLN A C 1
ATOM 2160 O O . GLN A 1 274 ? -8.397 16.439 -9.189 1.00 92.94 274 GLN A O 1
ATOM 2165 N N . ASN A 1 275 ? -7.925 16.163 -7.003 1.00 95.25 275 ASN A N 1
ATOM 2166 C CA . ASN A 1 275 ? -8.993 16.987 -6.442 1.00 95.25 275 ASN A CA 1
ATOM 2167 C C . ASN A 1 275 ? -8.469 18.266 -5.763 1.00 95.25 275 ASN A C 1
ATOM 2169 O O . ASN A 1 275 ? -9.240 19.020 -5.176 1.00 95.25 275 ASN A O 1
ATOM 2173 N N . GLY A 1 276 ? -7.168 18.545 -5.896 1.00 93.50 276 GLY A N 1
ATOM 2174 C CA . GLY A 1 276 ? -6.515 19.702 -5.283 1.00 93.50 276 GLY A CA 1
ATOM 2175 C C . GLY A 1 276 ? -6.097 19.454 -3.833 1.00 93.50 276 GLY A C 1
ATOM 2176 O O . GLY A 1 276 ? -6.368 18.404 -3.258 1.00 93.50 276 GLY A O 1
ATOM 2177 N N . LEU A 1 277 ? -5.373 20.416 -3.258 1.00 95.38 277 LEU A N 1
ATOM 2178 C CA . LEU A 1 277 ? -4.948 20.347 -1.863 1.00 95.38 277 LEU A CA 1
ATOM 2179 C C . LEU A 1 277 ? -6.092 20.809 -0.953 1.00 95.38 277 LEU A C 1
ATOM 2181 O O . LEU A 1 277 ? -6.577 21.928 -1.094 1.00 95.38 277 LEU A O 1
ATOM 2185 N N . ASP A 1 278 ? -6.492 19.963 -0.007 1.00 96.44 278 ASP A N 1
ATOM 2186 C CA . ASP A 1 278 ? -7.441 20.328 1.044 1.00 96.44 278 ASP A CA 1
ATOM 2187 C C . ASP A 1 278 ? -6.693 20.905 2.255 1.00 96.44 278 ASP A C 1
ATOM 2189 O O . ASP A 1 278 ? -5.937 20.199 2.924 1.00 96.44 278 ASP A O 1
ATOM 2193 N N . GLU A 1 279 ? -6.907 22.185 2.544 1.00 95.88 279 GLU A N 1
ATOM 2194 C CA . GLU A 1 279 ? -6.181 22.926 3.583 1.00 95.88 279 GLU A CA 1
ATOM 2195 C C . GLU A 1 279 ? -6.874 22.911 4.959 1.00 95.88 279 GLU A C 1
ATOM 2197 O O . GLU A 1 279 ? -6.400 23.561 5.890 1.00 95.88 279 GLU A O 1
ATOM 2202 N N . ARG A 1 280 ? -7.977 22.159 5.132 1.00 96.31 280 ARG A N 1
ATOM 2203 C CA . ARG A 1 280 ? -8.680 22.058 6.431 1.00 96.31 280 ARG A CA 1
ATOM 2204 C C . ARG A 1 280 ? -7.809 21.467 7.545 1.00 96.31 280 ARG A C 1
ATOM 2206 O O . ARG A 1 280 ? -8.044 21.752 8.716 1.00 96.31 280 ARG A O 1
ATOM 2213 N N . LEU A 1 281 ? -6.813 20.654 7.191 1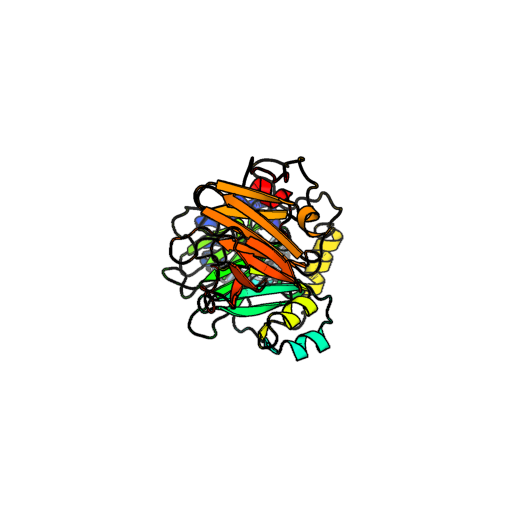.00 95.38 281 LEU A N 1
ATOM 2214 C CA . LEU A 1 281 ? -5.784 20.120 8.086 1.00 95.38 281 LEU A CA 1
ATOM 2215 C C . LEU A 1 281 ? -4.402 20.286 7.439 1.00 95.38 281 LEU A C 1
ATOM 2217 O O . LEU A 1 281 ? -4.277 20.462 6.227 1.00 95.38 281 LEU A O 1
ATOM 2221 N N . GLY A 1 282 ? -3.342 20.189 8.247 1.00 94.25 282 GLY A N 1
ATOM 2222 C CA . GLY A 1 282 ? -1.972 20.206 7.738 1.00 94.25 282 GLY A CA 1
ATOM 2223 C C . GLY A 1 282 ? -1.728 19.075 6.733 1.00 94.25 282 GLY A C 1
ATOM 2224 O O . GLY A 1 282 ? -2.161 17.945 6.942 1.00 94.25 282 GLY A O 1
ATOM 2225 N N . MET A 1 283 ? -0.998 19.364 5.649 1.00 93.31 283 MET A N 1
ATOM 2226 C CA . MET A 1 283 ? -0.816 18.446 4.513 1.00 93.31 283 MET A CA 1
ATOM 2227 C C . MET A 1 283 ? -0.408 17.025 4.946 1.00 93.31 283 MET A C 1
ATOM 2229 O O . MET A 1 283 ? -1.045 16.050 4.558 1.00 93.31 283 MET A O 1
ATOM 2233 N N . LYS A 1 284 ? 0.623 16.904 5.792 1.00 93.88 284 LYS A N 1
ATOM 2234 C CA . LYS A 1 284 ? 1.129 15.624 6.323 1.00 93.88 284 LYS A CA 1
ATOM 2235 C C . LYS A 1 284 ? 0.658 15.333 7.754 1.00 93.88 284 LYS A C 1
ATOM 2237 O O . LYS A 1 284 ? 1.294 14.563 8.467 1.00 93.88 284 LYS A O 1
ATOM 2242 N N . SER A 1 285 ? -0.444 15.942 8.193 1.00 93.94 285 SER A N 1
ATOM 2243 C CA . SER A 1 285 ? -1.096 15.539 9.439 1.00 93.94 285 SER A CA 1
ATOM 2244 C C . SER A 1 285 ? -1.607 14.107 9.304 1.00 93.94 285 SER A C 1
ATOM 2246 O O . SER A 1 285 ? -2.213 13.755 8.291 1.00 93.94 285 SER A O 1
ATOM 2248 N N . ASN A 1 286 ? -1.366 13.289 10.327 1.00 94.25 286 ASN A N 1
ATOM 2249 C CA . ASN A 1 286 ? -1.895 11.933 10.377 1.00 94.25 286 ASN A CA 1
ATOM 2250 C C . ASN A 1 286 ? -3.391 11.977 10.683 1.00 94.25 286 ASN A C 1
ATOM 2252 O O . ASN A 1 286 ? -3.827 12.623 11.642 1.00 94.25 286 ASN A O 1
ATOM 2256 N N . VAL A 1 287 ? -4.163 11.249 9.890 1.00 95.88 287 VAL A N 1
ATOM 2257 C CA . VAL A 1 287 ? -5.586 11.033 10.121 1.00 95.88 287 VAL A CA 1
ATOM 2258 C C . VAL A 1 287 ? -5.894 9.545 10.112 1.00 95.88 287 VAL A C 1
ATOM 2260 O O . VAL A 1 287 ? -5.162 8.728 9.549 1.00 95.88 287 VAL A O 1
ATOM 2263 N N . MET A 1 288 ? -6.992 9.207 10.765 1.00 95.88 288 MET A N 1
ATOM 2264 C CA . MET A 1 288 ? -7.669 7.937 10.626 1.00 95.88 288 MET A CA 1
ATOM 2265 C C . MET A 1 288 ? -8.823 8.125 9.644 1.00 95.88 288 MET A C 1
ATOM 2267 O O . MET A 1 288 ? -9.692 8.967 9.868 1.00 95.88 288 MET A O 1
ATOM 2271 N N . GLY A 1 289 ? -8.821 7.370 8.552 1.00 96.25 289 GLY A N 1
ATOM 2272 C CA . GLY A 1 289 ? -9.898 7.388 7.565 1.00 96.25 289 GLY A CA 1
ATOM 2273 C C . GLY A 1 289 ? -10.776 6.150 7.687 1.00 96.25 289 GLY A C 1
ATOM 2274 O O . GLY A 1 289 ? -10.255 5.037 7.731 1.00 96.25 289 GLY A O 1
ATOM 2275 N N . VAL A 1 290 ? -12.094 6.318 7.696 1.00 96.81 290 VAL A N 1
ATOM 2276 C CA . VAL A 1 290 ? -13.055 5.214 7.562 1.00 96.81 290 VAL A CA 1
ATOM 2277 C C . VAL A 1 290 ? -13.817 5.408 6.261 1.00 96.81 290 VAL A C 1
ATOM 2279 O O . VAL A 1 290 ? -14.273 6.515 5.980 1.00 96.81 290 VAL A O 1
ATOM 2282 N N . LYS A 1 291 ? -13.926 4.352 5.451 1.00 95.25 291 LYS A N 1
ATOM 2283 C CA . LYS A 1 291 ? -14.686 4.361 4.196 1.00 95.25 291 LYS A CA 1
ATOM 2284 C C . LYS A 1 291 ? -15.591 3.137 4.141 1.00 95.25 291 LYS A C 1
ATOM 2286 O O . LYS A 1 291 ? -15.093 2.016 4.198 1.00 95.25 291 LYS A O 1
ATOM 2291 N N . ILE A 1 292 ? -16.891 3.364 4.000 1.00 93.94 292 ILE A N 1
ATOM 2292 C CA . ILE A 1 292 ? -17.920 2.326 3.911 1.00 93.94 292 ILE A CA 1
ATOM 2293 C C . ILE A 1 292 ? -18.813 2.683 2.728 1.00 93.94 292 ILE A C 1
ATOM 2295 O O . ILE A 1 292 ? -19.384 3.769 2.680 1.00 93.94 292 ILE A O 1
ATOM 2299 N N . GLY A 1 293 ? -18.860 1.799 1.729 1.00 90.31 293 GLY A N 1
ATOM 2300 C CA . GLY A 1 293 ? -19.480 2.117 0.444 1.00 90.31 293 GLY A CA 1
ATOM 2301 C C . GLY A 1 293 ? -18.843 3.359 -0.191 1.00 90.31 293 GLY A C 1
ATOM 2302 O O . GLY A 1 293 ? -17.622 3.418 -0.389 1.00 90.31 293 GLY A O 1
ATOM 2303 N N . ASP A 1 294 ? -19.679 4.350 -0.491 1.00 91.06 294 ASP A N 1
ATOM 2304 C CA . ASP A 1 294 ? -19.256 5.653 -1.012 1.00 91.06 294 ASP A CA 1
ATOM 2305 C C . ASP A 1 294 ? -19.081 6.716 0.089 1.00 91.06 294 ASP A C 1
ATOM 2307 O O . ASP A 1 294 ? -18.509 7.777 -0.169 1.00 91.06 294 ASP A O 1
ATOM 2311 N N . SER A 1 295 ? -19.502 6.414 1.320 1.00 96.00 295 SER A N 1
ATOM 2312 C CA . SER A 1 295 ? -19.385 7.295 2.481 1.00 96.00 295 SER A CA 1
ATOM 2313 C C . SER A 1 295 ? -17.993 7.213 3.103 1.00 96.00 295 SER A C 1
ATOM 2315 O O . SER A 1 295 ? -17.366 6.150 3.170 1.00 96.00 295 SER A O 1
ATOM 2317 N N . SER A 1 296 ? -17.497 8.348 3.591 1.00 97.19 296 SER A N 1
ATOM 2318 C CA . SER A 1 296 ? -16.220 8.426 4.297 1.00 97.19 296 SER A CA 1
ATOM 2319 C C . SER A 1 296 ? -16.303 9.341 5.512 1.00 97.19 296 SER A C 1
ATOM 2321 O O . SER A 1 296 ? -17.067 10.301 5.520 1.00 97.19 296 SER A O 1
ATOM 2323 N N . MET A 1 297 ? -15.476 9.073 6.519 1.00 97.81 297 MET A N 1
ATOM 2324 C CA . MET A 1 297 ? -15.310 9.913 7.703 1.00 97.81 297 MET A CA 1
ATOM 2325 C C . MET A 1 297 ? -13.829 10.025 8.067 1.00 97.81 297 MET A C 1
ATOM 2327 O O . MET A 1 297 ? -13.068 9.063 7.922 1.00 97.81 297 MET A O 1
ATOM 2331 N N . THR A 1 298 ? -13.416 11.208 8.526 1.00 98.00 298 THR A N 1
ATOM 2332 C CA . THR A 1 298 ? -12.034 11.500 8.927 1.00 98.00 298 THR A CA 1
ATOM 2333 C C . THR A 1 298 ? -11.959 11.775 10.420 1.00 98.00 298 THR A C 1
ATOM 2335 O O . THR A 1 298 ? -12.631 12.675 10.913 1.00 98.00 298 THR A O 1
ATOM 2338 N N . TYR A 1 299 ? -11.055 11.096 11.119 1.00 97.12 299 TYR A N 1
ATOM 2339 C CA . TYR A 1 299 ? -10.751 11.342 12.528 1.00 97.12 299 TYR A CA 1
ATOM 2340 C C . TYR A 1 299 ? -9.289 11.798 12.651 1.00 97.12 299 TYR A C 1
ATOM 2342 O O . TYR A 1 299 ? -8.375 11.001 12.416 1.00 97.12 299 TYR A O 1
ATOM 2350 N N . PRO A 1 300 ? -9.019 13.075 12.973 1.00 95.44 300 PRO A N 1
ATOM 2351 C CA . PRO A 1 300 ? -7.656 13.557 13.178 1.00 95.44 300 PRO A CA 1
ATOM 2352 C C . PRO A 1 300 ? -6.935 12.787 14.289 1.00 95.44 300 PRO 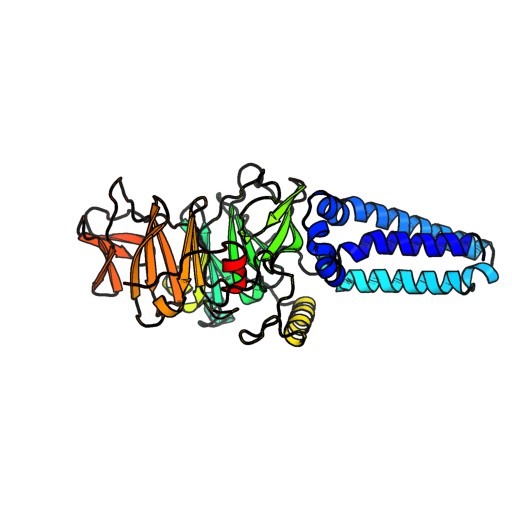A C 1
ATOM 2354 O O . PRO A 1 300 ? -7.529 12.496 15.325 1.00 95.44 300 PRO A O 1
ATOM 2357 N N . ALA A 1 301 ? -5.637 12.503 14.120 1.00 91.88 301 ALA A N 1
ATOM 2358 C CA . ALA A 1 301 ? -4.870 11.768 15.133 1.00 91.88 301 ALA A CA 1
ATOM 2359 C C . ALA A 1 301 ? -4.829 12.475 16.503 1.00 91.88 301 ALA A C 1
ATOM 2361 O O . ALA A 1 301 ? -4.714 11.809 17.527 1.00 91.88 301 ALA A O 1
ATOM 2362 N N . SER A 1 302 ? -4.987 13.805 16.533 1.00 90.56 302 SER A N 1
ATOM 2363 C CA . SER A 1 302 ? -5.083 14.600 17.766 1.00 90.56 302 SER A CA 1
ATOM 2364 C C . SER A 1 302 ? -6.276 14.226 18.649 1.00 90.56 302 SER A C 1
ATOM 2366 O O . SER A 1 302 ? -6.277 14.542 19.829 1.00 90.56 302 SER A O 1
ATOM 2368 N N . LEU A 1 303 ? -7.286 13.528 18.120 1.00 91.94 303 LEU A N 1
ATOM 2369 C CA . LEU A 1 303 ? -8.374 12.997 18.943 1.00 91.94 303 LEU A CA 1
ATOM 2370 C C . LEU A 1 303 ? -7.887 11.912 19.915 1.00 91.94 303 LEU A C 1
ATOM 2372 O O . LEU A 1 303 ? -8.545 11.650 20.917 1.00 91.94 303 LEU A O 1
ATOM 2376 N N . PHE A 1 304 ? -6.756 11.265 19.648 1.00 90.31 304 PHE A N 1
ATOM 2377 C CA . PHE A 1 304 ? -6.330 10.079 20.391 1.00 90.31 304 PHE A CA 1
ATOM 2378 C C . PHE A 1 304 ? -5.162 10.335 21.351 1.00 90.31 304 PHE A C 1
ATOM 2380 O O . PHE A 1 304 ? -4.796 9.434 22.096 1.00 90.31 304 PHE A O 1
ATOM 2387 N N . THR A 1 305 ? -4.590 11.542 21.363 1.00 84.62 305 THR A N 1
ATOM 2388 C CA . THR A 1 305 ? -3.351 11.844 22.101 1.00 84.62 305 THR A CA 1
ATOM 2389 C C . THR A 1 305 ? -3.556 12.247 23.559 1.00 84.62 305 THR A C 1
ATOM 2391 O O . THR A 1 305 ? -2.619 12.160 24.348 1.00 84.62 305 THR A O 1
ATOM 2394 N N . ASP A 1 306 ? -4.760 12.684 23.931 1.00 80.12 306 ASP A N 1
ATOM 2395 C CA . ASP A 1 306 ? -4.995 13.341 25.227 1.00 80.12 306 ASP A CA 1
ATOM 2396 C C . ASP A 1 306 ? -5.367 12.362 26.354 1.00 80.12 306 ASP A C 1
ATOM 2398 O O . ASP A 1 306 ? -5.407 12.731 27.529 1.00 80.12 306 ASP A O 1
ATOM 2402 N N . HIS A 1 307 ? -5.633 11.101 26.011 1.00 80.38 307 HIS A N 1
ATOM 2403 C CA . HIS A 1 307 ? -6.089 10.072 26.941 1.00 80.38 307 HIS A CA 1
ATOM 2404 C C . HIS A 1 307 ? -5.388 8.741 26.670 1.00 80.38 307 HIS A C 1
ATOM 2406 O O . HIS A 1 307 ? -5.116 8.402 25.520 1.00 80.38 307 HIS A O 1
ATOM 2412 N N . ASP A 1 308 ? -5.136 7.957 27.725 1.00 85.69 308 ASP A N 1
ATOM 2413 C CA . ASP A 1 308 ? -4.529 6.629 27.570 1.00 85.69 308 ASP A CA 1
ATOM 2414 C C . ASP A 1 308 ? -5.452 5.677 26.801 1.00 85.69 308 ASP A C 1
ATOM 2416 O O . ASP A 1 308 ? -4.992 4.940 25.934 1.00 85.69 308 ASP A O 1
ATOM 2420 N N . ILE A 1 309 ? -6.762 5.750 27.064 1.00 91.25 309 ILE A N 1
ATOM 2421 C CA . ILE A 1 309 ? -7.808 5.038 26.326 1.00 91.25 309 ILE A CA 1
ATOM 2422 C C . ILE A 1 309 ? -8.903 6.027 25.935 1.00 91.25 309 ILE A C 1
ATOM 2424 O O . ILE A 1 309 ? -9.286 6.884 26.731 1.00 91.25 309 ILE A O 1
ATOM 2428 N N . ARG A 1 310 ? -9.422 5.895 24.713 1.00 93.56 310 ARG A N 1
ATOM 2429 C CA . ARG A 1 310 ? -10.574 6.659 24.218 1.00 93.56 310 ARG A CA 1
ATOM 2430 C C . ARG A 1 310 ? -11.485 5.749 23.405 1.00 93.56 310 ARG A C 1
ATOM 2432 O O . ARG A 1 310 ? -10.996 4.952 22.609 1.00 93.56 310 ARG A O 1
ATOM 2439 N N . VAL A 1 311 ? -12.794 5.910 23.571 1.00 95.50 311 VAL A N 1
ATOM 2440 C CA . VAL A 1 311 ? -13.803 5.284 22.710 1.00 95.50 311 VAL A CA 1
ATOM 2441 C C . VAL A 1 311 ? -14.665 6.367 22.081 1.00 95.50 311 VAL A C 1
ATOM 2443 O O . VAL A 1 311 ? -15.067 7.311 22.759 1.00 95.50 311 VAL A O 1
ATOM 2446 N N . ILE A 1 312 ? -14.924 6.244 20.782 1.00 96.31 312 ILE A N 1
ATOM 2447 C CA . ILE A 1 312 ? -15.862 7.089 20.040 1.00 96.31 312 ILE A CA 1
ATOM 2448 C C . ILE A 1 312 ? -16.888 6.161 19.398 1.00 96.31 312 ILE A C 1
ATOM 2450 O O . ILE A 1 312 ? -16.530 5.377 18.521 1.00 96.31 312 ILE A O 1
ATOM 2454 N N . ASN A 1 313 ? -18.144 6.238 19.840 1.00 97.62 313 ASN A N 1
ATOM 2455 C CA . ASN A 1 313 ? -19.260 5.574 19.169 1.00 97.62 313 ASN A CA 1
ATOM 2456 C C . ASN A 1 313 ? -19.795 6.520 18.092 1.00 97.62 313 ASN A C 1
ATOM 2458 O O . ASN A 1 313 ? -20.224 7.624 18.413 1.00 97.62 313 ASN A O 1
ATOM 2462 N N . ASP A 1 314 ? -19.766 6.086 16.839 1.00 97.12 314 ASP A N 1
ATOM 2463 C CA . ASP A 1 314 ? -20.161 6.879 15.674 1.00 97.12 314 ASP A CA 1
ATOM 2464 C C . ASP A 1 314 ? -20.967 6.005 14.690 1.00 97.12 314 ASP A C 1
ATOM 2466 O O . ASP A 1 314 ? -21.268 4.832 14.959 1.00 97.12 314 ASP A O 1
ATOM 2470 N N . ALA A 1 315 ? -21.336 6.570 13.547 1.00 96.56 315 ALA A N 1
ATOM 2471 C CA . ALA A 1 315 ? -21.888 5.857 12.409 1.00 96.56 315 ALA A CA 1
ATOM 2472 C C . ALA A 1 315 ? -21.323 6.431 11.105 1.00 96.56 315 ALA A C 1
ATOM 2474 O O . ALA A 1 315 ? -21.297 7.643 10.897 1.00 96.56 315 ALA A O 1
ATOM 2475 N N . VAL A 1 316 ? -20.897 5.546 10.205 1.00 96.62 316 VAL A N 1
ATOM 2476 C CA . VAL A 1 316 ? -20.524 5.919 8.838 1.00 96.62 316 VAL A CA 1
ATOM 2477 C C . VAL A 1 316 ? -21.483 5.201 7.910 1.00 96.62 316 VAL A C 1
ATOM 2479 O O . VAL A 1 316 ? -21.470 3.974 7.835 1.00 96.62 316 VAL A O 1
ATOM 2482 N N . ASP A 1 317 ? -22.314 5.983 7.223 1.00 94.19 317 ASP A N 1
ATOM 2483 C CA . ASP A 1 317 ? -23.490 5.475 6.513 1.00 94.19 317 ASP A CA 1
ATOM 2484 C C . ASP A 1 317 ? -24.445 4.731 7.472 1.00 94.19 317 ASP A C 1
ATOM 2486 O O . ASP A 1 317 ? -24.818 5.273 8.514 1.00 94.19 317 ASP A O 1
ATOM 2490 N N . ASP A 1 318 ? -24.824 3.494 7.159 1.00 93.19 318 ASP A N 1
ATOM 2491 C CA . ASP A 1 318 ? -25.683 2.633 7.974 1.00 93.19 318 ASP A CA 1
ATOM 2492 C C . ASP A 1 318 ? -24.903 1.716 8.932 1.00 93.19 318 ASP A C 1
ATOM 2494 O O . ASP A 1 318 ? -25.504 0.928 9.671 1.00 93.19 318 ASP A O 1
ATOM 2498 N N . VAL A 1 319 ? -23.570 1.805 8.941 1.00 97.25 319 VAL A N 1
ATOM 2499 C CA . VAL A 1 319 ? -22.718 0.962 9.780 1.00 97.25 319 VAL A CA 1
ATOM 2500 C C . VAL A 1 319 ? -22.374 1.704 11.074 1.00 97.25 319 VAL A C 1
ATOM 2502 O O . VAL A 1 319 ? -21.605 2.672 11.055 1.00 97.25 319 VAL A O 1
ATOM 2505 N N . PRO A 1 320 ? -22.915 1.265 12.225 1.00 98.06 320 PRO A N 1
ATOM 2506 C CA . PRO A 1 320 ? -22.542 1.817 13.514 1.00 98.06 320 PRO A CA 1
ATOM 2507 C C . PRO A 1 320 ? -21.135 1.328 13.874 1.00 98.06 320 PRO A C 1
ATOM 2509 O O . PRO A 1 320 ? -20.871 0.126 13.939 1.00 98.06 320 PRO A O 1
ATOM 2512 N N . ILE A 1 321 ? -20.228 2.260 14.140 1.00 98.12 321 ILE A N 1
ATOM 2513 C CA . ILE A 1 321 ? -18.828 1.945 14.422 1.00 98.12 321 ILE A CA 1
ATOM 2514 C C . ILE A 1 321 ? -18.408 2.417 15.808 1.00 98.12 321 ILE A C 1
ATOM 2516 O O . ILE A 1 321 ? -18.961 3.368 16.359 1.00 98.12 321 ILE A O 1
ATOM 2520 N N . ALA A 1 322 ? -17.396 1.760 16.361 1.00 98.00 322 ALA A N 1
ATOM 2521 C CA . ALA A 1 322 ? -16.676 2.216 17.535 1.00 98.00 322 ALA A CA 1
ATOM 2522 C C . ALA A 1 322 ? -15.186 2.355 17.208 1.00 98.00 322 ALA A C 1
ATOM 2524 O O . ALA A 1 322 ? -14.531 1.380 16.833 1.00 98.00 322 ALA A O 1
ATOM 2525 N N . LEU A 1 323 ? -14.641 3.563 17.362 1.00 97.12 323 LEU A N 1
ATOM 2526 C CA . LEU A 1 323 ? -13.200 3.786 17.331 1.00 97.12 323 LEU A CA 1
ATOM 2527 C C . LEU A 1 323 ? -12.659 3.603 18.739 1.00 97.12 323 LEU A C 1
ATOM 2529 O O . LEU A 1 323 ? -13.005 4.363 19.642 1.00 97.12 323 LEU A O 1
ATOM 2533 N N . VAL A 1 324 ? -11.796 2.610 18.911 1.00 96.25 324 VAL A N 1
ATOM 2534 C CA . VAL A 1 324 ? -11.139 2.306 20.179 1.00 96.25 324 VAL A CA 1
ATOM 2535 C C . VAL A 1 324 ? -9.670 2.664 20.051 1.00 96.25 324 VAL A C 1
ATOM 2537 O O . VAL A 1 324 ? -8.956 2.125 19.205 1.00 96.25 324 VAL A O 1
ATOM 2540 N N . SER A 1 325 ? -9.226 3.571 20.912 1.00 94.56 325 SER A N 1
ATOM 2541 C CA . SER A 1 325 ? -7.842 4.001 21.040 1.00 94.56 325 SER A CA 1
ATOM 2542 C C . SER A 1 325 ? -7.280 3.582 22.390 1.00 94.56 325 SER A C 1
ATOM 2544 O O . SER A 1 325 ? -7.983 3.674 23.394 1.00 94.56 325 SER A O 1
ATOM 2546 N N . ALA A 1 326 ? -6.017 3.161 22.420 1.00 92.56 326 ALA A N 1
ATOM 2547 C CA . ALA A 1 326 ? -5.297 2.800 23.635 1.00 92.56 326 ALA A CA 1
ATOM 2548 C C . ALA A 1 326 ? -3.807 3.177 23.551 1.00 92.56 326 ALA A C 1
ATOM 2550 O O . ALA A 1 326 ? -3.280 3.425 22.464 1.00 92.56 326 ALA A O 1
ATOM 2551 N N . SER A 1 327 ? -3.103 3.140 24.689 1.00 88.44 327 SER A N 1
ATOM 2552 C CA . SER A 1 327 ? -1.671 3.467 24.789 1.00 88.44 327 SER A CA 1
ATOM 2553 C C . SER A 1 327 ? -1.361 4.879 24.275 1.00 88.44 327 SER A C 1
ATOM 2555 O O . SER A 1 327 ? -0.451 5.068 23.468 1.00 88.44 327 SER A O 1
ATOM 2557 N N . GLY A 1 328 ? -2.170 5.863 24.680 1.00 85.56 328 GLY A N 1
ATOM 2558 C CA . GLY A 1 328 ? -2.002 7.267 24.276 1.00 85.56 328 GLY A CA 1
ATOM 2559 C C . GLY A 1 328 ? -2.178 7.518 22.773 1.00 85.56 328 GLY A C 1
ATOM 2560 O O . GLY A 1 328 ? -1.506 8.381 22.208 1.00 85.56 328 GLY A O 1
ATOM 2561 N N . GLY A 1 329 ? -3.018 6.720 22.105 1.00 87.62 329 GLY A N 1
ATOM 2562 C CA . GLY A 1 329 ? -3.274 6.833 20.666 1.00 87.62 329 GLY A CA 1
ATOM 2563 C C . GLY A 1 329 ? -2.305 6.062 19.776 1.00 87.62 329 GLY A C 1
ATOM 2564 O O . GLY A 1 329 ? -2.374 6.176 18.551 1.00 87.62 329 GLY A O 1
ATOM 2565 N N . ASP A 1 330 ? -1.407 5.264 20.358 1.00 90.81 330 ASP A N 1
ATOM 2566 C CA . ASP A 1 330 ? -0.520 4.408 19.574 1.00 90.81 330 ASP A CA 1
ATOM 2567 C C . ASP A 1 330 ? -1.270 3.219 18.955 1.00 90.81 330 ASP A C 1
ATOM 2569 O O . ASP A 1 330 ? -1.022 2.860 17.804 1.00 90.81 330 ASP A O 1
ATOM 2573 N N . PHE A 1 331 ? -2.243 2.660 19.680 1.00 92.94 331 PHE A N 1
ATOM 2574 C CA . PHE A 1 331 ? -3.221 1.715 19.149 1.00 92.94 331 PHE A CA 1
ATOM 2575 C C . PHE A 1 331 ? -4.514 2.456 18.821 1.00 92.94 331 PHE A C 1
ATOM 2577 O O . PHE A 1 331 ? -5.094 3.075 19.706 1.00 92.94 331 PHE A O 1
ATOM 2584 N N . VAL A 1 332 ? -4.996 2.341 17.583 1.00 94.56 332 VAL A N 1
ATOM 2585 C CA . VAL A 1 332 ? -6.341 2.781 17.186 1.00 94.56 332 VAL A CA 1
ATOM 2586 C C . VAL A 1 332 ? -6.920 1.747 16.228 1.00 94.56 332 VAL A C 1
ATOM 2588 O O . VAL A 1 332 ? -6.273 1.412 15.233 1.00 94.56 332 VAL A O 1
ATOM 2591 N N . GLN A 1 333 ? -8.118 1.253 16.525 1.00 95.50 333 GLN A N 1
ATOM 2592 C CA . GLN A 1 333 ? -8.846 0.274 15.720 1.00 95.50 333 GLN A CA 1
ATOM 2593 C C . GLN A 1 333 ? -10.316 0.682 15.612 1.00 95.50 333 GLN A C 1
ATOM 2595 O O . GLN A 1 333 ? -10.895 1.227 16.551 1.00 95.50 333 GLN A O 1
ATOM 2600 N N . VAL A 1 334 ? -10.913 0.400 14.457 1.00 97.25 334 VAL A N 1
ATOM 2601 C CA . VAL A 1 334 ? -12.337 0.625 14.194 1.00 97.25 334 VAL A CA 1
ATOM 2602 C C . VAL A 1 334 ? -13.055 -0.716 14.219 1.00 97.25 334 VAL A C 1
ATOM 2604 O O . VAL A 1 334 ? -12.602 -1.663 13.568 1.00 97.25 334 VAL A O 1
ATOM 2607 N N . TYR A 1 335 ? -14.153 -0.796 14.959 1.00 97.75 335 TYR A N 1
ATOM 2608 C CA . TYR A 1 335 ? -15.005 -1.977 15.040 1.00 97.75 335 TYR A CA 1
ATOM 2609 C C . TYR A 1 335 ? -16.423 -1.664 14.577 1.00 97.75 335 TYR A C 1
ATOM 2611 O O . TYR A 1 335 ? -16.912 -0.565 14.829 1.00 97.75 335 TYR A O 1
ATOM 2619 N N . ASP A 1 336 ? -17.095 -2.634 13.965 1.00 97.69 336 ASP A N 1
ATOM 2620 C CA . ASP A 1 336 ? -18.552 -2.648 13.894 1.00 97.69 336 ASP A CA 1
ATOM 2621 C C . ASP A 1 336 ? -19.066 -2.972 15.298 1.00 97.69 336 ASP A C 1
ATOM 2623 O O . ASP A 1 336 ? -18.678 -3.977 15.902 1.00 97.69 336 ASP A O 1
ATOM 2627 N N . ARG A 1 337 ? -19.901 -2.089 15.848 1.00 97.50 337 ARG A N 1
ATOM 2628 C CA . ARG A 1 337 ? -20.429 -2.252 17.209 1.00 97.50 337 ARG A CA 1
ATOM 2629 C C . ARG A 1 337 ? -21.705 -3.096 17.250 1.00 97.50 337 ARG A C 1
ATOM 2631 O O . ARG A 1 337 ? -22.363 -3.136 18.284 1.00 97.50 337 ARG A O 1
ATOM 2638 N N . ARG A 1 338 ? -22.080 -3.770 16.155 1.00 97.94 338 ARG A N 1
ATOM 2639 C CA . ARG A 1 338 ? -23.171 -4.754 16.128 1.00 97.94 338 ARG A CA 1
ATOM 2640 C C . ARG A 1 338 ? -22.680 -6.131 16.554 1.00 97.94 338 ARG A C 1
ATOM 2642 O O . ARG A 1 338 ? -21.777 -6.696 15.949 1.00 97.94 338 ARG A O 1
ATOM 2649 N N . VAL A 1 339 ? -23.339 -6.714 17.549 1.00 97.31 339 VAL A N 1
ATOM 2650 C CA . VAL A 1 339 ? -23.089 -8.086 18.012 1.00 97.31 339 VAL A CA 1
ATOM 2651 C C . VAL A 1 339 ? -24.424 -8.783 18.214 1.00 97.31 339 VAL A C 1
ATOM 2653 O O . VAL A 1 339 ? -25.313 -8.246 18.870 1.00 97.31 339 VAL A O 1
ATOM 2656 N N . ASP A 1 340 ? -24.587 -9.973 17.629 1.00 94.19 340 ASP A N 1
ATOM 2657 C CA . ASP A 1 340 ? -25.809 -10.784 17.736 1.00 94.19 340 ASP A CA 1
ATOM 2658 C C . ASP A 1 340 ? -27.100 -9.969 17.458 1.00 94.19 340 ASP A C 1
ATOM 2660 O O . ASP A 1 340 ? -28.112 -10.096 18.148 1.00 94.19 340 ASP A O 1
ATOM 2664 N N . GLY A 1 341 ? -27.048 -9.087 16.448 1.00 93.31 341 GLY A N 1
ATOM 2665 C CA . GLY A 1 341 ? -28.165 -8.235 16.014 1.00 93.31 341 GLY A CA 1
ATOM 2666 C C . GLY A 1 341 ? -28.427 -6.990 16.871 1.00 93.31 341 GLY A C 1
ATOM 2667 O O . GLY A 1 341 ? -29.376 -6.259 16.594 1.00 93.31 341 GLY A O 1
ATOM 2668 N N . ARG A 1 342 ? -27.606 -6.726 17.894 1.00 95.69 342 ARG A N 1
ATOM 2669 C CA . ARG A 1 342 ? -27.715 -5.560 18.783 1.00 95.69 342 ARG A CA 1
ATOM 2670 C C . ARG A 1 342 ? -26.586 -4.577 18.517 1.00 95.69 342 ARG A C 1
ATOM 2672 O O . ARG A 1 342 ? -25.432 -4.982 18.447 1.00 95.69 342 ARG A O 1
ATOM 2679 N N . THR A 1 343 ? -26.910 -3.295 18.406 1.00 98.19 343 THR A N 1
ATOM 2680 C CA . THR A 1 343 ? -25.913 -2.224 18.315 1.00 98.19 343 THR A CA 1
ATOM 2681 C C . THR A 1 343 ? -25.489 -1.816 19.723 1.00 98.19 343 THR A C 1
ATOM 2683 O O . THR A 1 343 ? -26.320 -1.330 20.483 1.00 98.19 343 THR A O 1
ATOM 2686 N N . LEU A 1 344 ? -24.214 -2.011 20.053 1.00 98.38 344 LEU A N 1
ATOM 2687 C CA . LEU A 1 344 ? -23.648 -1.747 21.373 1.00 98.38 344 LEU A CA 1
ATOM 2688 C C . LEU A 1 344 ? -23.160 -0.304 21.508 1.00 98.38 344 LEU A C 1
ATOM 2690 O O . LEU A 1 344 ? -22.643 0.271 20.549 1.00 98.38 344 LEU A O 1
ATOM 2694 N N . THR A 1 345 ? -23.258 0.263 22.702 1.00 98.25 345 THR A N 1
ATOM 2695 C CA . THR A 1 345 ? -22.654 1.540 23.088 1.00 98.25 345 THR A CA 1
ATOM 2696 C C . THR A 1 345 ? -21.490 1.247 24.018 1.00 98.25 345 THR A C 1
ATOM 2698 O O . THR A 1 345 ? -21.695 0.824 25.153 1.00 98.25 345 THR A O 1
ATOM 2701 N N . LEU A 1 346 ? -20.264 1.428 23.524 1.00 97.88 346 LEU A N 1
ATOM 2702 C CA . LEU A 1 346 ? -19.053 1.103 24.274 1.00 97.88 346 LEU A CA 1
ATOM 2703 C C . LEU A 1 346 ? -18.581 2.300 25.099 1.00 97.88 346 LEU A C 1
ATOM 2705 O O . LEU A 1 346 ? -18.381 3.393 24.572 1.00 97.88 346 LEU A O 1
ATOM 2709 N N . GLU A 1 347 ? -18.333 2.069 26.379 1.00 96.44 347 GLU A N 1
ATOM 2710 C CA . GLU A 1 347 ? -17.841 3.057 27.331 1.00 96.44 347 GLU A CA 1
ATOM 2711 C C . GLU A 1 347 ? -16.528 2.585 27.958 1.00 96.44 347 GLU A C 1
ATOM 2713 O O . GLU A 1 347 ? -16.237 1.387 28.024 1.00 96.44 347 GLU A O 1
ATOM 2718 N N . ILE A 1 348 ? -15.713 3.533 28.421 1.00 94.19 348 ILE A N 1
ATOM 2719 C CA . ILE A 1 348 ? -14.498 3.211 29.172 1.00 94.19 348 ILE A CA 1
ATOM 2720 C C . ILE A 1 348 ? -14.917 2.728 30.559 1.00 94.19 348 ILE A C 1
ATOM 2722 O O . ILE A 1 348 ? -15.650 3.416 31.267 1.00 94.19 348 ILE A O 1
ATOM 2726 N N . ALA A 1 349 ? -14.425 1.558 30.950 1.00 89.38 349 ALA A N 1
ATOM 2727 C CA . ALA A 1 349 ? -14.616 0.993 32.274 1.00 89.38 349 ALA A CA 1
ATOM 2728 C C . ALA A 1 349 ? -13.314 1.041 33.088 1.00 89.38 349 ALA A C 1
ATOM 2730 O O . ALA A 1 349 ? -12.257 1.474 32.618 1.00 89.38 349 ALA A O 1
ATOM 2731 N N . ASP A 1 350 ? -13.386 0.568 34.331 1.00 76.31 350 ASP A N 1
ATOM 2732 C CA . ASP A 1 350 ? -12.225 0.484 35.209 1.00 76.31 350 ASP A CA 1
ATOM 2733 C C . ASP A 1 350 ? -11.121 -0.416 34.626 1.00 76.31 350 ASP A C 1
ATOM 2735 O O . ASP A 1 350 ? -11.362 -1.334 33.837 1.00 76.31 350 ASP A O 1
ATOM 2739 N N . GLN A 1 351 ? -9.881 -0.169 35.062 1.00 70.88 351 GLN A N 1
ATOM 2740 C CA . GLN A 1 351 ? -8.698 -0.981 34.732 1.00 70.88 351 GLN A CA 1
ATOM 2741 C C . GLN A 1 351 ? -8.341 -1.042 33.236 1.00 70.88 351 GLN A C 1
ATOM 2743 O O . GLN A 1 351 ? -7.584 -1.912 32.812 1.00 70.88 351 GLN A O 1
ATOM 2748 N N . GLY A 1 352 ? -8.845 -0.097 32.443 1.00 78.31 352 GLY A N 1
ATOM 2749 C CA . GLY A 1 352 ? -8.501 0.037 31.032 1.00 78.31 352 GLY A CA 1
ATOM 2750 C C . GLY A 1 352 ? -9.212 -0.949 30.101 1.00 78.31 352 GLY A C 1
ATOM 2751 O O . GLY A 1 352 ? -8.736 -1.204 28.995 1.00 78.31 352 GLY A O 1
ATOM 2752 N N . ASN A 1 353 ? -10.342 -1.503 30.542 1.00 88.44 353 ASN A N 1
ATOM 2753 C CA . ASN A 1 353 ? -11.256 -2.263 29.692 1.00 88.44 353 ASN A CA 1
ATOM 2754 C C . ASN A 1 353 ? -12.394 -1.372 29.182 1.00 88.44 353 ASN A C 1
ATOM 2756 O O . ASN A 1 353 ? -12.585 -0.247 29.646 1.00 88.44 353 ASN A O 1
ATOM 2760 N N . LEU A 1 354 ? -13.171 -1.897 28.240 1.00 96.06 354 LEU A N 1
ATOM 2761 C CA . LEU A 1 354 ? -14.419 -1.286 27.795 1.00 96.06 354 LEU A CA 1
ATOM 2762 C C . LEU A 1 354 ? -15.611 -2.040 28.383 1.00 96.06 354 LEU A C 1
ATOM 2764 O O . LEU A 1 354 ? -15.500 -3.213 28.748 1.00 96.06 354 LEU A O 1
ATOM 2768 N N . ARG A 1 355 ? -16.764 -1.384 28.441 1.00 97.25 355 ARG A N 1
ATOM 2769 C CA . ARG A 1 355 ? -18.036 -1.999 28.818 1.00 97.25 355 ARG A CA 1
ATOM 2770 C C . ARG A 1 355 ? -19.134 -1.542 27.874 1.00 97.25 355 ARG A C 1
ATOM 2772 O O . ARG A 1 355 ? -19.168 -0.367 27.533 1.00 97.25 355 ARG A O 1
ATOM 2779 N N . ASP A 1 356 ? -20.011 -2.448 27.451 1.00 97.69 356 ASP A N 1
ATOM 2780 C CA . ASP A 1 356 ? -21.204 -2.052 26.696 1.00 97.69 356 ASP A CA 1
ATOM 2781 C C . ASP A 1 356 ? -22.370 -1.701 27.630 1.00 97.69 356 ASP A C 1
ATOM 2783 O O . ASP A 1 356 ? -22.564 -2.345 28.664 1.00 97.69 356 ASP A O 1
ATOM 2787 N N . ALA A 1 357 ? -23.148 -0.681 27.271 1.00 97.50 357 ALA A N 1
ATOM 2788 C CA . ALA A 1 357 ? -24.279 -0.212 28.070 1.00 97.50 357 ALA A CA 1
ATOM 2789 C C . ALA A 1 357 ? -25.483 -1.175 28.037 1.00 97.50 357 ALA A C 1
ATOM 2791 O O . ALA A 1 357 ? -26.281 -1.206 28.973 1.00 97.50 357 ALA A O 1
ATOM 2792 N N . GLU A 1 358 ? -25.624 -1.962 26.969 1.00 97.81 358 GLU A N 1
ATOM 2793 C CA . GLU A 1 358 ? -26.816 -2.764 26.686 1.00 97.81 358 GLU A CA 1
ATOM 2794 C C . GLU A 1 358 ? -26.864 -4.075 27.481 1.00 97.81 358 GLU A C 1
ATOM 2796 O O . GLU A 1 358 ? -27.924 -4.472 27.963 1.00 97.81 358 GLU A O 1
ATOM 2801 N N . THR A 1 359 ? -25.730 -4.758 27.622 1.00 96.88 359 THR A N 1
ATOM 2802 C CA . THR A 1 359 ? -25.596 -6.039 28.340 1.00 96.88 359 THR A CA 1
ATOM 2803 C C . THR A 1 359 ? -24.689 -5.930 29.561 1.00 96.88 359 THR A C 1
ATOM 2805 O O . THR A 1 359 ? -24.677 -6.813 30.421 1.00 96.88 359 THR A O 1
ATOM 2808 N N . GLY A 1 360 ? -23.915 -4.846 29.662 1.00 96.12 360 GLY A N 1
ATOM 2809 C CA . GLY A 1 360 ? -22.940 -4.662 30.724 1.00 96.12 360 GLY A CA 1
ATOM 2810 C C . GLY A 1 360 ? -21.715 -5.566 30.595 1.00 96.12 360 GLY A C 1
ATOM 2811 O O . GLY A 1 360 ? -20.985 -5.672 31.587 1.00 96.12 360 GLY A O 1
ATOM 2812 N N . SER A 1 361 ? -21.495 -6.210 29.440 1.00 97.44 361 SER A N 1
ATOM 2813 C CA . SER A 1 361 ? -20.348 -7.089 29.198 1.00 97.44 361 SER A CA 1
ATOM 2814 C C . SER A 1 361 ? -19.052 -6.284 29.140 1.00 97.44 361 SER A C 1
ATOM 2816 O O . SER A 1 361 ? -19.027 -5.113 28.767 1.00 97.44 361 SER A O 1
ATOM 2818 N N . THR A 1 362 ? -17.955 -6.903 29.565 1.00 97.12 362 THR A N 1
ATOM 2819 C CA . THR A 1 362 ? -16.622 -6.292 29.565 1.00 97.12 362 THR A CA 1
ATOM 2820 C C . THR A 1 362 ? -15.859 -6.729 28.326 1.00 97.12 362 THR A C 1
ATOM 2822 O O . THR A 1 362 ? -15.849 -7.913 27.996 1.00 97.12 362 THR A O 1
ATOM 2825 N N . TRP A 1 363 ? -15.183 -5.786 27.676 1.00 97.50 363 TRP A N 1
ATOM 2826 C CA . TRP A 1 363 ? -14.454 -5.991 26.431 1.00 97.50 363 TRP A CA 1
ATOM 2827 C C . TRP A 1 363 ? -13.002 -5.541 26.568 1.00 97.50 363 TRP A C 1
ATOM 2829 O O . TRP A 1 363 ? -12.703 -4.518 27.187 1.00 97.50 363 TRP A O 1
ATOM 2839 N N . SER A 1 364 ? -12.088 -6.286 25.954 1.00 95.31 364 SER A N 1
ATOM 2840 C CA . SER A 1 364 ? -10.724 -5.822 25.733 1.00 95.31 364 SER A CA 1
ATOM 2841 C C . SER A 1 364 ? -10.704 -4.711 24.678 1.00 95.31 364 SER A C 1
ATOM 2843 O O . SER A 1 364 ? -11.577 -4.619 23.816 1.00 95.31 364 SER A O 1
ATOM 2845 N N . ILE A 1 365 ? -9.632 -3.919 24.660 1.00 94.75 365 ILE A N 1
ATOM 2846 C CA . ILE A 1 365 ? -9.383 -2.934 23.591 1.00 94.75 365 ILE A CA 1
ATOM 2847 C C . ILE A 1 365 ? -9.211 -3.571 22.196 1.00 94.75 365 ILE A C 1
ATOM 2849 O O . ILE A 1 365 ? -9.379 -2.905 21.175 1.00 94.75 365 ILE A O 1
ATOM 2853 N N . THR A 1 366 ? -8.912 -4.875 22.139 1.00 94.62 366 THR A N 1
ATOM 2854 C CA . THR A 1 366 ? -8.860 -5.673 20.901 1.00 94.62 366 THR A CA 1
ATOM 2855 C C . THR A 1 366 ? -10.237 -6.195 20.461 1.00 94.62 366 THR A C 1
ATOM 2857 O O . THR A 1 366 ? -10.332 -6.928 19.479 1.00 94.62 366 THR A O 1
ATOM 2860 N N . GLY A 1 367 ? -11.308 -5.826 21.172 1.00 95.44 367 GLY A N 1
ATOM 2861 C CA . GLY A 1 367 ? -12.687 -6.157 20.824 1.00 95.44 367 GLY A CA 1
ATOM 2862 C C . GLY A 1 367 ? -13.151 -7.546 21.264 1.00 95.44 367 GLY A C 1
ATOM 2863 O O . GLY A 1 367 ? -14.201 -7.989 20.813 1.00 95.44 367 GLY A O 1
ATOM 2864 N N . MET A 1 368 ? -12.412 -8.239 22.134 1.00 95.81 368 MET A N 1
ATOM 2865 C CA . MET A 1 368 ? -12.836 -9.524 22.703 1.00 95.81 368 MET A CA 1
ATOM 2866 C C . MET A 1 368 ? -13.645 -9.287 23.978 1.00 95.81 368 MET A C 1
ATOM 2868 O O . MET A 1 368 ? -13.146 -8.665 24.914 1.00 95.81 368 MET A O 1
ATOM 2872 N N . ALA A 1 369 ? -14.853 -9.830 24.061 1.00 97.12 369 ALA A N 1
ATOM 2873 C CA . ALA A 1 369 ? -15.626 -9.842 25.294 1.00 97.12 369 ALA A CA 1
ATOM 2874 C C . ALA A 1 369 ? -15.004 -10.821 26.299 1.00 97.12 369 ALA A C 1
ATOM 2876 O O . ALA A 1 369 ? -14.943 -12.030 26.065 1.00 97.12 369 ALA A O 1
ATOM 2877 N N . THR A 1 370 ? -14.545 -10.309 27.435 1.00 96.56 370 THR A N 1
ATOM 2878 C CA . THR A 1 370 ? -13.836 -11.076 28.468 1.00 96.56 370 THR A CA 1
ATOM 2879 C C . THR A 1 370 ? -14.743 -11.528 29.610 1.00 96.56 370 THR A C 1
ATOM 2881 O O . THR A 1 370 ? -14.421 -12.503 30.287 1.00 96.56 370 THR A O 1
ATOM 2884 N N . ALA A 1 371 ? -15.878 -10.856 29.823 1.00 96.31 371 ALA A N 1
ATOM 2885 C CA . ALA A 1 371 ? -16.856 -11.191 30.857 1.00 96.31 371 ALA A CA 1
ATOM 2886 C C . ALA A 1 371 ? -18.255 -10.661 30.503 1.00 96.31 371 ALA A C 1
ATOM 2888 O O . ALA A 1 371 ? -18.385 -9.745 29.695 1.00 96.31 371 ALA A O 1
ATOM 2889 N N . GLY A 1 372 ? -19.293 -11.195 31.151 1.00 96.06 372 GLY A N 1
ATOM 2890 C CA . GLY A 1 372 ? -20.691 -10.792 30.945 1.00 96.06 372 GLY A CA 1
ATOM 2891 C C . GLY A 1 372 ? -21.454 -11.694 29.974 1.00 96.06 372 GLY A C 1
ATOM 2892 O O . GLY A 1 372 ? -21.005 -12.795 29.657 1.00 96.06 372 GLY A O 1
ATOM 2893 N N . GLU A 1 373 ? -22.626 -11.234 29.530 1.00 97.62 373 GLU A N 1
ATOM 2894 C CA . GLU A 1 373 ? -23.526 -11.982 28.634 1.00 97.62 373 GLU A CA 1
ATOM 2895 C C . GLU A 1 373 ? -22.844 -12.357 27.314 1.00 97.62 373 GLU A C 1
ATOM 2897 O O . GLU A 1 373 ? -23.035 -13.459 26.804 1.00 97.62 373 GLU A O 1
ATOM 2902 N N . LEU A 1 374 ? -22.021 -11.454 26.780 1.00 97.56 374 LEU A N 1
ATOM 2903 C CA . LEU A 1 374 ? -21.384 -11.608 25.477 1.00 97.56 374 LEU A CA 1
ATOM 2904 C C . LEU A 1 374 ? -19.975 -12.216 25.563 1.00 97.56 374 LEU A C 1
ATOM 2906 O O . LEU A 1 374 ? -19.252 -12.191 24.573 1.00 97.56 374 LEU A O 1
ATOM 2910 N N . ALA A 1 375 ? -19.565 -12.775 26.709 1.00 97.81 375 ALA A N 1
ATOM 2911 C CA . ALA A 1 375 ? -18.226 -13.341 26.892 1.00 97.81 375 ALA A CA 1
ATOM 2912 C C . ALA A 1 375 ? -17.841 -14.346 25.782 1.00 97.81 375 ALA A C 1
ATOM 2914 O O . ALA A 1 375 ? -18.601 -15.253 25.441 1.00 97.81 375 ALA A O 1
ATOM 2915 N N . GLY A 1 376 ? -16.638 -14.187 25.223 1.00 96.38 376 GLY A N 1
ATOM 2916 C CA . GLY A 1 376 ? -16.123 -14.983 24.103 1.00 96.38 376 GLY A CA 1
ATOM 2917 C C . GLY A 1 376 ? -16.535 -14.489 22.711 1.00 96.38 376 GLY A C 1
ATOM 2918 O O . GLY A 1 376 ? -16.076 -15.049 21.714 1.00 96.38 376 GLY A O 1
ATOM 2919 N N . ARG A 1 377 ? -17.378 -13.452 22.608 1.00 97.06 377 ARG A N 1
ATOM 2920 C CA . ARG A 1 377 ? -17.654 -12.762 21.339 1.00 97.06 377 ARG A CA 1
ATOM 2921 C C . ARG A 1 377 ? -16.519 -11.809 20.968 1.00 97.06 377 ARG A C 1
ATOM 2923 O O . ARG A 1 377 ? -15.844 -11.261 21.833 1.00 97.06 377 ARG A O 1
ATOM 2930 N N . GLN A 1 378 ? -16.346 -11.594 19.669 1.00 95.62 378 GLN A N 1
ATOM 2931 C CA . GLN A 1 378 ? -15.341 -10.706 19.092 1.00 95.62 378 GLN A CA 1
ATOM 2932 C C . GLN A 1 378 ? -16.052 -9.641 18.254 1.00 95.62 378 GLN A C 1
ATOM 2934 O O . GLN A 1 378 ? -16.854 -9.989 17.389 1.00 95.62 378 GLN A O 1
ATOM 2939 N N . LEU A 1 379 ? -15.748 -8.366 18.497 1.00 96.81 379 LEU A N 1
ATOM 2940 C CA . LEU A 1 379 ? -16.161 -7.271 17.624 1.00 96.81 379 LEU A CA 1
ATOM 2941 C C . LEU A 1 379 ? -15.480 -7.413 16.262 1.00 96.81 379 LEU A C 1
ATOM 2943 O O . LEU A 1 379 ? -14.273 -7.674 16.188 1.00 96.81 379 LEU A O 1
ATOM 2947 N N . GLU A 1 380 ? -16.245 -7.213 15.193 1.00 95.19 380 GLU A N 1
ATOM 2948 C CA . GLU A 1 380 ? -15.724 -7.266 13.832 1.00 95.19 380 GLU A CA 1
ATOM 2949 C C . GLU A 1 380 ? -14.920 -6.000 13.534 1.00 95.19 380 GLU A C 1
ATOM 2951 O O . GLU A 1 380 ? -15.411 -4.879 13.648 1.00 95.19 380 GLU A O 1
ATOM 2956 N N . ALA A 1 381 ? -13.652 -6.169 13.172 1.00 95.38 381 ALA A N 1
ATOM 2957 C CA . ALA A 1 381 ? -12.788 -5.058 12.813 1.00 95.38 381 ALA A CA 1
ATOM 2958 C C . ALA A 1 381 ? -13.146 -4.533 11.414 1.00 95.38 381 ALA A C 1
ATOM 2960 O O . ALA A 1 381 ? -13.081 -5.265 10.430 1.00 95.38 381 ALA A O 1
ATOM 2961 N N . VAL A 1 382 ? -13.445 -3.238 11.317 1.00 95.12 382 VAL A N 1
ATOM 2962 C CA . VAL A 1 382 ? -13.744 -2.572 10.045 1.00 95.12 382 VAL A CA 1
ATOM 2963 C C . VAL A 1 382 ? -12.429 -2.153 9.377 1.00 95.12 382 VAL A C 1
ATOM 2965 O O . VAL A 1 382 ? -11.591 -1.508 10.028 1.00 95.12 382 VAL A O 1
ATOM 2968 N N . PRO A 1 383 ? -12.205 -2.489 8.091 1.00 93.81 383 PRO A N 1
ATOM 2969 C CA . PRO A 1 383 ? -11.079 -1.965 7.331 1.00 93.81 383 PRO A CA 1
ATOM 2970 C C . PRO A 1 383 ? -11.065 -0.433 7.326 1.00 93.81 383 PRO A C 1
ATOM 2972 O O . PRO A 1 383 ? -12.054 0.222 7.006 1.00 93.81 383 PRO A O 1
ATOM 2975 N N . HIS A 1 384 ? -9.923 0.140 7.681 1.00 94.56 384 HIS A N 1
ATOM 2976 C CA . HIS A 1 384 ? -9.745 1.578 7.850 1.00 94.56 384 HIS A CA 1
ATOM 2977 C C . HIS A 1 384 ? -8.315 1.982 7.472 1.00 94.56 384 HIS A C 1
ATOM 2979 O O . HIS A 1 384 ? -7.437 1.138 7.286 1.00 94.56 384 HIS A O 1
ATOM 2985 N N . TYR A 1 385 ? -8.073 3.285 7.365 1.00 94.25 385 TYR A N 1
ATOM 2986 C CA . TYR A 1 385 ? -6.800 3.860 6.941 1.00 94.25 385 TYR A CA 1
ATOM 2987 C C . TYR A 1 385 ? -6.099 4.468 8.145 1.00 94.25 3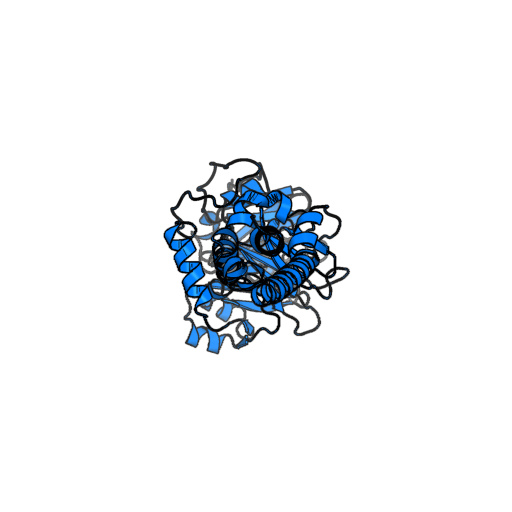85 TYR A C 1
ATOM 2989 O O . TYR A 1 385 ? -6.459 5.552 8.600 1.00 94.25 385 TYR A O 1
ATOM 2997 N N . ASN A 1 386 ? -5.104 3.756 8.669 1.00 90.75 386 ASN A N 1
ATOM 2998 C CA . ASN A 1 386 ? -4.435 4.119 9.911 1.00 90.75 386 ASN A CA 1
ATOM 2999 C C . ASN A 1 386 ? -3.221 5.027 9.662 1.00 90.75 386 ASN A C 1
ATOM 3001 O O . ASN A 1 386 ? -2.349 4.676 8.867 1.00 90.75 386 ASN A O 1
ATOM 3005 N N . LYS A 1 387 ? -3.166 6.178 10.351 1.00 91.25 387 LYS A N 1
ATOM 3006 C CA . LYS A 1 387 ? -2.073 7.170 10.289 1.00 91.25 387 LYS A CA 1
ATOM 3007 C C . LYS A 1 387 ? -1.743 7.646 8.860 1.00 91.25 387 LYS A C 1
ATOM 3009 O O . LYS A 1 387 ? -0.607 8.017 8.592 1.00 91.25 387 LYS A O 1
ATOM 3014 N N . ILE A 1 388 ? -2.720 7.681 7.952 1.00 94.94 388 ILE A N 1
ATOM 3015 C CA . ILE A 1 388 ? -2.529 8.194 6.587 1.00 94.94 388 ILE A CA 1
ATOM 3016 C C . ILE A 1 388 ? -2.332 9.716 6.602 1.00 94.94 388 ILE A C 1
ATOM 3018 O O . ILE A 1 388 ? -2.952 10.421 7.400 1.00 94.94 388 ILE A O 1
ATOM 3022 N N . PHE A 1 389 ? -1.499 10.244 5.703 1.00 96.06 389 PHE A N 1
ATOM 3023 C CA . PHE A 1 389 ? -1.375 11.688 5.527 1.00 96.06 389 PHE A CA 1
ATOM 3024 C C . PHE A 1 389 ? -2.635 12.304 4.916 1.00 96.06 389 PHE A C 1
ATOM 3026 O O . PHE A 1 389 ? -3.126 11.852 3.875 1.00 96.06 389 PHE A O 1
ATOM 3033 N N . TRP A 1 390 ? -3.102 13.390 5.536 1.00 96.56 390 TRP A N 1
ATOM 3034 C CA . TRP A 1 390 ? -4.317 14.107 5.158 1.00 96.56 390 TRP A CA 1
ATOM 3035 C C . TRP A 1 390 ? -4.405 14.417 3.664 1.00 96.56 390 TRP A C 1
ATOM 3037 O O . TRP A 1 390 ? -5.411 14.083 3.053 1.00 96.56 390 TRP A O 1
ATOM 3047 N N . TYR A 1 391 ? -3.351 14.968 3.054 1.00 95.75 391 TYR A N 1
ATOM 3048 C CA . TYR A 1 391 ? -3.383 15.388 1.646 1.00 95.75 391 TYR A CA 1
ATOM 3049 C C . TYR A 1 391 ? -3.625 14.251 0.647 1.00 95.75 391 TYR A C 1
ATOM 3051 O O . TYR A 1 391 ? -4.096 14.499 -0.458 1.00 95.75 391 TYR A O 1
ATOM 3059 N N . VAL A 1 392 ? -3.291 13.010 1.016 1.00 96.12 392 VAL A N 1
ATOM 3060 C CA . VAL A 1 392 ? -3.629 11.838 0.202 1.00 96.12 392 VAL A CA 1
ATOM 3061 C C . VAL A 1 392 ? -5.051 11.398 0.514 1.00 96.12 392 VAL A C 1
ATOM 3063 O O . VAL A 1 392 ? -5.836 11.173 -0.400 1.00 96.12 392 VAL A O 1
ATOM 3066 N N . TRP A 1 393 ? -5.407 11.293 1.796 1.00 97.25 393 TRP A N 1
ATOM 3067 C CA . TRP A 1 393 ? -6.749 10.875 2.201 1.00 97.25 393 TRP A CA 1
ATOM 3068 C C . TRP A 1 393 ? -7.852 11.765 1.609 1.00 97.25 393 TRP A C 1
ATOM 3070 O O . TRP A 1 393 ? -8.822 11.237 1.062 1.00 97.25 393 TRP A O 1
ATOM 3080 N N . SER A 1 394 ? -7.683 13.087 1.676 1.00 97.06 394 SER A N 1
ATOM 3081 C CA . SER A 1 394 ? -8.635 14.071 1.160 1.00 97.06 394 SER A CA 1
ATOM 3082 C C . SER A 1 394 ? -8.663 14.134 -0.366 1.00 97.06 394 SER A C 1
ATOM 3084 O O . SER A 1 394 ? -9.731 14.356 -0.928 1.00 97.06 394 SER A O 1
ATOM 3086 N N . ASP A 1 395 ? -7.549 13.855 -1.057 1.00 96.25 395 ASP A N 1
ATOM 3087 C CA . ASP A 1 395 ? -7.560 13.728 -2.521 1.00 96.25 395 ASP A CA 1
ATOM 3088 C C . ASP A 1 395 ? -8.379 12.514 -2.971 1.00 96.25 395 ASP A C 1
ATOM 3090 O O . ASP A 1 395 ? -9.135 12.595 -3.933 1.00 96.25 395 ASP A O 1
ATOM 3094 N N . PHE A 1 396 ? -8.276 11.392 -2.257 1.00 95.25 396 PHE A N 1
ATOM 3095 C CA . PHE A 1 396 ? -9.026 10.174 -2.575 1.00 95.25 396 PHE A CA 1
ATOM 3096 C C . PHE A 1 396 ? -10.470 10.167 -2.043 1.00 95.25 396 PHE A C 1
ATOM 3098 O O . PHE A 1 396 ? -11.288 9.374 -2.520 1.00 95.25 396 PHE A O 1
ATOM 3105 N N . ASN A 1 397 ? -10.793 11.035 -1.082 1.00 96.31 397 ASN A N 1
ATOM 3106 C CA . ASN A 1 397 ? -12.125 11.202 -0.495 1.00 96.31 397 ASN A CA 1
ATOM 3107 C C . ASN A 1 397 ? -12.462 12.702 -0.377 1.00 96.31 397 ASN A C 1
ATOM 3109 O O . ASN A 1 397 ? -12.530 13.243 0.736 1.00 96.31 397 ASN A O 1
ATOM 3113 N N . PRO A 1 398 ? -12.638 13.398 -1.517 1.00 96.56 398 PRO A N 1
ATOM 3114 C CA . PRO A 1 398 ? -12.877 14.835 -1.525 1.00 96.56 398 PRO A CA 1
ATOM 3115 C C . PRO A 1 398 ? -14.149 15.172 -0.751 1.00 96.56 398 PRO A C 1
ATOM 3117 O O . PRO A 1 398 ? -15.182 14.526 -0.908 1.00 96.56 398 PRO A O 1
ATOM 3120 N N . GLY A 1 399 ? -14.067 16.192 0.103 1.00 95.81 399 GLY A N 1
ATOM 3121 C CA . GLY A 1 399 ? -15.195 16.615 0.930 1.00 95.81 399 GLY A CA 1
ATOM 3122 C C . GLY A 1 399 ? -15.511 15.690 2.107 1.00 95.81 399 GLY A C 1
ATOM 3123 O O . GLY A 1 399 ? -16.506 15.942 2.783 1.00 95.81 399 GLY A O 1
ATOM 3124 N N . SER A 1 400 ? -14.676 14.679 2.407 1.00 97.12 400 SER A N 1
ATOM 3125 C CA . SER A 1 400 ? -14.875 13.842 3.597 1.00 97.12 400 SER A CA 1
ATOM 3126 C C . SER A 1 400 ? -15.073 14.735 4.832 1.00 97.12 400 SER A C 1
ATOM 3128 O O . SER A 1 400 ? -14.259 15.650 5.053 1.00 97.12 400 SER A O 1
ATOM 3130 N N . PRO A 1 401 ? -16.123 14.496 5.637 1.00 97.31 401 PRO A N 1
ATOM 3131 C CA . PRO A 1 401 ? -16.298 15.174 6.909 1.00 97.31 401 PRO A CA 1
ATOM 3132 C C . PRO A 1 401 ? -15.121 14.883 7.843 1.00 97.31 401 PRO A C 1
ATOM 3134 O O . PRO A 1 401 ? -14.453 13.847 7.727 1.00 97.31 401 PRO A O 1
ATOM 3137 N N . ILE A 1 402 ? -14.863 15.833 8.737 1.00 97.69 402 ILE A N 1
ATOM 3138 C CA . ILE A 1 402 ? -13.871 15.726 9.803 1.00 97.69 402 ILE A CA 1
ATOM 3139 C C . ILE A 1 402 ? -14.653 15.666 11.104 1.00 97.69 402 ILE A C 1
ATOM 3141 O O . ILE A 1 402 ? -15.445 16.563 11.379 1.00 97.69 402 ILE A O 1
ATOM 3145 N N . TYR A 1 403 ? -14.428 14.616 11.884 1.00 96.38 403 TYR A N 1
ATOM 3146 C CA . TYR A 1 403 ? -15.069 14.438 13.172 1.00 96.38 403 TYR A CA 1
ATOM 3147 C C . TYR A 1 403 ? -14.665 15.573 14.123 1.00 96.38 403 TYR A C 1
ATOM 3149 O O . TYR A 1 403 ? -13.498 15.700 14.507 1.00 96.38 403 TYR A O 1
ATOM 3157 N N . SER A 1 404 ? -15.643 16.386 14.510 1.00 85.38 404 SER A N 1
ATOM 3158 C CA . SER A 1 404 ? -15.582 17.335 15.618 1.00 85.38 404 SER A CA 1
ATOM 3159 C C . SER A 1 404 ? -16.466 16.759 16.715 1.00 85.38 404 SER A C 1
ATOM 3161 O O . SER A 1 404 ? -17.658 16.607 16.489 1.00 85.38 404 SER A O 1
ATOM 3163 N N . GLY A 1 405 ? -15.887 16.354 17.846 1.00 67.50 405 GLY A N 1
ATOM 3164 C CA . GLY A 1 405 ? -16.593 15.628 18.909 1.00 67.50 405 GLY A CA 1
ATOM 3165 C C . GLY A 1 405 ? -17.583 16.461 19.723 1.00 67.50 405 GLY A C 1
ATOM 3166 O O . GLY A 1 405 ? -17.469 16.458 20.947 1.00 67.50 405 GLY A O 1
ATOM 3167 N N . GLU A 1 406 ? -18.488 17.167 19.047 1.00 43.09 406 GLU A N 1
ATOM 3168 C CA . GLU A 1 406 ? -19.672 17.820 19.618 1.00 43.09 406 GLU A CA 1
ATOM 3169 C C . GLU A 1 406 ? -20.866 16.867 19.689 1.00 43.09 406 GLU A C 1
ATOM 3171 O O . GLU A 1 406 ? -21.082 16.107 18.714 1.00 43.09 406 GLU A O 1
#

Foldseek 3Di:
DDPLLVLLQVLLVLLCQLQVCQFAVNCQVCVVLLLDLNSVCCNVPVSVVSNVVSVVSNVVSVVVQVVVHDCRCVPPSNVVSVVSSVVSVVRSCQGGQCNLQPEAEPWDWDQLVVVCVVPNQQFKWKWFQFPVRAIAIERQLQCCGNQWYWDPPDDWTKIWGAQLLFRWIWIFTLDDQNVDFPWTWGHAAQSFTWIATPSSSFIDGRVQCAGPVRPGHTHITAMKMFTSNVVCVVRNRYIYTHDDDDPSSVVVVVVCVVVVSNPLPDPDGSHDFDQDFDVPDDQQFFWKWADDPLWIAIEGLVVQQPDQWDWDFDDTPPFTKIWIAHRRSRTTFIFRCDDPNDRWDWDQDPPRWIATPPFRFTAHSQQAGCDTPQHRDGTHTGHITGRTGPRSSCSVNPPHYYDDPD